Protein AF-0000000084677058 (afdb_homodimer)

Sequence (770 aa):
SLTVPIEKIHSNKNIVQDDIFLKKYLRFINGEKQALLTRISIKNLKNGFYERSASGFVSITDAVSDDDISYIIGLIRSGHRPQIYAYKNINKNTSEAYIAPDDSATYQAYAALGIEMIPAVVLETSITLEESAYEIRHLKFKEENLGAYIDSTIAKKETREAYSILGDNISEDHASELEKLHLRASRLAEKVKKFHHSYIPGLHYHQTLFSILYRLSENLQAIKLLINSAYYFQAVCLLRSIYEISLDFYVDWLAPEQIGFWLQTHARVDRAGFNKAMELAHPQENAKRSKLLIERKSYCYNLLSNVSNKANLSPLGRSFYDEVYTFSSEVAHQDFNMTEIYSILMENPNSKTFNDKATSTLIRCLDLITAKICHRIEQDIGVAQSLTVPIEKIHSNKNIVQDDIFLKKYLRFINGEKQALLTRISIKNLKNGFYERSASGFVSITDAVSDDDISYIIGLIRSGHRPQIYAYKNINKNTSEAYIAPDDSATYQAYAALGIEMIPAVVLETSITLEESAYEIRHLKFKEENLGAYIDSTIAKKETREAYSILGDNISEDHASELEKLHLRASRLAEKVKKFHHSYIPGLHYHQTLFSILYRLSENLQAIKLLINSAYYFQAVCLLRSIYEISLDFYVDWLAPEQIGFWLQTHARVDRAGFNKAMELAHPQENAKRSKLLIERKSYCYNLLSNVSNKANLSPLGRSFYDEVYTFSSEVAHQDFNMTEIYSILMENPNSKTFNDKATSTLIRCLDLITAKICHRIEQDIGVAQ

Nearest PDB structures (foldseek):
  8jcw-assembly1_2  TM=3.726E-01  e=1.110E+00  Homo sapiens
  6e1m-assembly1_B  TM=2.388E-01  e=4.138E+00  Arabidopsis thaliana
  8iyj-assembly1_V5  TM=1.571E-01  e=4.562E+00  Mus musculus
  8jcw-assembly1_2  TM=3.758E-01  e=1.455E+00  Homo sapiens
  4tl3-assembly1_A  TM=2.690E-01  e=1.854E+00  Nostoc sp. PCC 7120 = FACHB-418

pLDDT: mean 88.69, std 12.17, range [25.66, 98.69]

Foldseek 3Di:
DPPDDPVVPPDDPPDDDDPVLVVLVVCQLVQNAKKWKFKDFLVQEAAAAWDQDPVGTDGDHDDDDPVLLVVLLLCLLQFDADAFEWEAHPDPVDRRGIYGHPCNSSSVNCVVQQQTIGIYIYSDDDDQHPAKTFIKGWDDDPPDTPDIFGQGIGAHDADPDFDFDCPDDDDLPLLVLLVSLLVLLVVLLVLLVVSRDDPDDDDHNSNLLNVLSVLLNVLSVVLSVCVVVVVNLVNLLSLLVNLLSLLLLRVCLGPVVPLVVVVVCLVPAPPVRLLVVLCVVPVDPDPVVSVVVSVRNVVSSVLSVDSQSSQCRANNHNVCCVPSNVVSVCSNVVDCVVVVLCVVCVVPVPDDSADSVNVVVSSRSSRRSSRSSSVSSDSSRRDPD/DPPDDPVPPPDDPPQDDDPVLVVLVVCQLVQNAKWWKFKDFLVQEAAAAWDQDPVGTDGDHDDDDPVLLVVLLLCLLQFDADAFEWEAHPDPVDRRGIYGHPCNSSSVNCVVQQQTIGIYIYSDDDDQDPAKTFIKGWDDDPPDTPGIFGQGIGAHDADPDFDFDCPDDDDLPLLVLLVSLLVLLVVLLVLLVLSRDDCDDDDHNSNLLNVLSVLLNVLSVVLSVCVVVVVNLVNLLSLLVNLLSLLLLRVCLGPVVPLVVLVVCLVPAPPVRLVVVLCVVPVDPDPVVSVVVSVRNVVSSVCSVDSQSSQCRANNHNVCCVPRNVVSVCSNVVDCVVVVLCVVCVVPVPDDSADSVNVVVSSRSSRRSSRSSSVSSDSSSRDSD

Organism: Aquipseudomonas alcaligenes (strain ATCC 14909 / DSM 50342 / CCUG 1425 / JCM 20561 / NBRC 14159 / NCIMB 9945 / NCTC 10367 / 1577) (NCBI:txid1215092)

Radius of gyration: 32.59 Å; Cα contacts (8 Å, |Δi|>4): 1202; chains: 2; bounding box: 63×120×70 Å

Structure (mmCIF, N/CA/C/O backbone):
data_AF-0000000084677058-model_v1
#
loop_
_entity.id
_entity.type
_entity.pdbx_description
1 polymer 'Uncharacterized protein'
#
loop_
_atom_site.group_PDB
_atom_site.id
_atom_site.type_symbol
_atom_site.label_atom_id
_atom_site.label_alt_id
_atom_site.label_comp_id
_atom_site.label_asym_id
_atom_site.label_entity_id
_atom_site.label_seq_id
_atom_site.pdbx_PDB_ins_code
_atom_site.Cartn_x
_atom_site.Cartn_y
_atom_site.Cartn_z
_atom_site.occupancy
_atom_site.B_iso_or_equiv
_atom_site.auth_seq_id
_atom_site.auth_comp_id
_atom_site.auth_asym_id
_atom_site.auth_atom_id
_atom_site.pdbx_PDB_model_num
ATOM 1 N N . SER A 1 1 ? -6.238 -19.688 -31.312 1 26.19 1 SER A N 1
ATOM 2 C CA . SER A 1 1 ? -6.762 -21.016 -31.031 1 26.19 1 SER A CA 1
ATOM 3 C C . SER A 1 1 ? -7.363 -21.641 -32.281 1 26.19 1 SER A C 1
ATOM 5 O O . SER A 1 1 ? -8.242 -21.062 -32.938 1 26.19 1 SER A O 1
ATOM 7 N N . LEU A 1 2 ? -6.484 -22.312 -32.969 1 30.92 2 LEU A N 1
ATOM 8 C CA . LEU A 1 2 ? -6.969 -23.031 -34.156 1 30.92 2 LEU A CA 1
ATOM 9 C C . LEU A 1 2 ? -8.102 -23.984 -33.781 1 30.92 2 LEU A C 1
ATOM 11 O O . LEU A 1 2 ? -7.953 -24.797 -32.875 1 30.92 2 LEU A O 1
ATOM 15 N N . THR A 1 3 ? -9.289 -23.625 -33.938 1 36.59 3 THR A N 1
ATOM 16 C CA . THR A 1 3 ? -10.469 -24.469 -33.812 1 36.59 3 THR A CA 1
ATOM 17 C C . THR A 1 3 ? -10.422 -25.625 -34.812 1 36.59 3 THR A C 1
ATOM 19 O O . THR A 1 3 ? -10.422 -25.406 -36.031 1 36.59 3 THR A O 1
ATOM 22 N N . VAL A 1 4 ? -9.75 -26.734 -34.531 1 42.06 4 VAL A N 1
ATOM 23 C CA . VAL A 1 4 ? -9.867 -27.906 -35.406 1 42.06 4 VAL A CA 1
ATOM 24 C C . VAL A 1 4 ? -11.281 -28.484 -35.312 1 42.06 4 VAL A C 1
ATOM 26 O O . VAL A 1 4 ? -11.781 -28.703 -34.188 1 42.06 4 VAL A O 1
ATOM 29 N N . PRO A 1 5 ? -12.047 -28.438 -36.312 1 40.19 5 PRO A N 1
ATOM 30 C CA . PRO A 1 5 ? -13.367 -29.078 -36.281 1 40.19 5 PRO A CA 1
ATOM 31 C C . PRO A 1 5 ? -13.32 -30.516 -35.812 1 40.19 5 PRO A C 1
ATOM 33 O O . PRO A 1 5 ? -12.312 -31.203 -36 1 40.19 5 PRO A O 1
ATOM 36 N N . ILE A 1 6 ? -14.141 -30.969 -34.906 1 45.16 6 ILE A N 1
ATOM 37 C CA . ILE A 1 6 ? -14.242 -32.312 -34.344 1 45.16 6 ILE A CA 1
ATOM 38 C C . ILE A 1 6 ? -14.109 -33.344 -35.438 1 45.16 6 ILE A C 1
ATOM 40 O O . ILE A 1 6 ? -13.461 -34.375 -35.25 1 45.16 6 ILE A O 1
ATOM 44 N N . GLU A 1 7 ? -14.727 -33.062 -36.5 1 44.19 7 GLU A N 1
ATOM 45 C CA . GLU A 1 7 ? -14.812 -34.031 -37.594 1 44.19 7 GLU A CA 1
ATOM 46 C C . GLU A 1 7 ? -13.43 -34.344 -38.156 1 44.19 7 GLU A C 1
ATOM 48 O O . GLU A 1 7 ? -13.258 -35.344 -38.875 1 44.19 7 GLU A O 1
ATOM 53 N N . LYS A 1 8 ? -12.656 -33.5 -38.062 1 46.91 8 LYS A N 1
ATOM 54 C CA . LYS A 1 8 ? -11.352 -33.688 -38.688 1 46.91 8 LYS A CA 1
ATOM 55 C C . LYS A 1 8 ? -10.352 -34.312 -37.75 1 46.91 8 LYS A C 1
ATOM 57 O O . LYS A 1 8 ? -9.164 -34.438 -38.062 1 46.91 8 LYS A O 1
ATOM 62 N N . ILE A 1 9 ? -10.789 -34.469 -36.5 1 42.53 9 ILE A N 1
ATOM 63 C CA . ILE A 1 9 ? -9.969 -35.219 -35.531 1 42.53 9 ILE A CA 1
ATOM 64 C C . ILE A 1 9 ? -9.914 -36.688 -35.969 1 42.53 9 ILE A C 1
ATOM 66 O O . ILE A 1 9 ? -10.945 -37.344 -36 1 42.53 9 ILE A O 1
ATOM 70 N N . HIS A 1 10 ? -9.172 -37.062 -36.812 1 40.06 10 HIS A N 1
ATOM 71 C CA . HIS A 1 10 ? -8.914 -38.469 -37.062 1 40.06 10 HIS A CA 1
ATOM 72 C C . HIS A 1 10 ? -8.555 -39.219 -35.781 1 40.06 10 HIS A C 1
ATOM 74 O O . HIS A 1 10 ? -7.605 -38.844 -35.094 1 40.06 10 HIS A O 1
ATOM 80 N N . SER A 1 11 ? -9.594 -39.594 -35.094 1 44.72 11 SER A N 1
ATOM 81 C CA . SER A 1 11 ? -9.344 -40.469 -33.938 1 44.72 11 SER A CA 1
ATOM 82 C C . SER A 1 11 ? -8.734 -41.812 -34.375 1 44.72 11 SER A C 1
ATOM 84 O O . SER A 1 11 ? -9.047 -42.312 -35.438 1 44.72 11 SER A O 1
ATOM 86 N N . ASN A 1 12 ? -7.664 -42.031 -34.094 1 49.78 12 ASN A N 1
ATOM 87 C CA . ASN A 1 12 ? -7.172 -43.406 -34.281 1 49.78 12 ASN A CA 1
ATOM 88 C C . ASN A 1 12 ? -8.25 -44.438 -33.938 1 49.78 12 ASN A C 1
ATOM 90 O O . ASN A 1 12 ? -8.891 -44.375 -32.875 1 49.78 12 ASN A O 1
ATOM 94 N N . LYS A 1 13 ? -8.797 -45.125 -34.875 1 55.19 13 LYS A N 1
ATOM 95 C CA . LYS A 1 13 ? -9.859 -46.156 -34.875 1 55.19 13 LYS A CA 1
ATOM 96 C C . LYS A 1 13 ? -9.75 -47.031 -33.656 1 55.19 13 LYS A C 1
ATOM 98 O O . LYS A 1 13 ? -10.758 -47.531 -33.156 1 55.19 13 LYS A O 1
ATOM 103 N N . ASN A 1 14 ? -8.516 -47.25 -33.094 1 59.06 14 ASN A N 1
ATOM 104 C CA . ASN A 1 14 ? -8.375 -48.25 -32.031 1 59.06 14 ASN A CA 1
ATOM 105 C C . ASN A 1 14 ? -8.43 -47.625 -30.656 1 59.06 14 ASN A C 1
ATOM 107 O O . ASN A 1 14 ? -8.023 -48.25 -29.672 1 59.06 14 ASN A O 1
ATOM 111 N N . ILE A 1 15 ? -8.844 -46.375 -30.516 1 66.62 15 ILE A N 1
ATOM 112 C CA . ILE A 1 15 ? -8.891 -45.781 -29.188 1 66.62 15 ILE A CA 1
ATOM 113 C C . ILE A 1 15 ? -10.281 -45.969 -28.578 1 66.62 15 ILE A C 1
ATOM 115 O O . ILE A 1 15 ? -11.297 -45.719 -29.219 1 66.62 15 ILE A O 1
ATOM 119 N N . VAL A 1 16 ? -10.25 -46.75 -27.48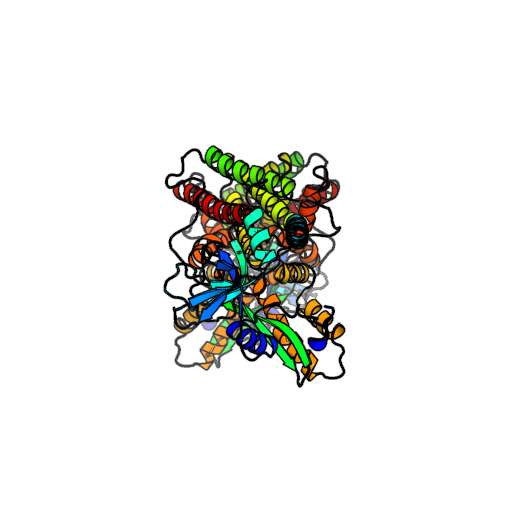4 1 78.19 16 VAL A N 1
ATOM 120 C CA . VAL A 1 16 ? -11.492 -46.938 -26.734 1 78.19 16 VAL A CA 1
ATOM 121 C C . VAL A 1 16 ? -11.93 -45.625 -26.109 1 78.19 16 VAL A C 1
ATOM 123 O O . VAL A 1 16 ? -11.141 -44.969 -25.422 1 78.19 16 VAL A O 1
ATOM 126 N N . GLN A 1 17 ? -13.07 -45.281 -26.359 1 85 17 GLN A N 1
ATOM 127 C CA . GLN A 1 17 ? -13.609 -44 -25.906 1 85 17 GLN A CA 1
ATOM 128 C C . GLN A 1 17 ? -14.195 -44.125 -24.5 1 85 17 GLN A C 1
ATOM 130 O O . GLN A 1 17 ? -14.844 -45.125 -24.188 1 85 17 GLN A O 1
ATOM 135 N N . ASP A 1 18 ? -13.867 -43.156 -23.656 1 91.44 18 ASP A N 1
ATOM 136 C CA . ASP A 1 18 ? -14.5 -43.031 -22.359 1 91.44 18 ASP A CA 1
ATOM 137 C C . ASP A 1 18 ? -15.781 -42.188 -22.438 1 91.44 18 ASP A C 1
ATOM 139 O O . ASP A 1 18 ? -15.719 -40.969 -22.453 1 91.44 18 ASP A O 1
ATOM 143 N N . ASP A 1 19 ? -16.875 -42.781 -22.25 1 91.12 19 ASP A N 1
ATOM 144 C CA . ASP A 1 19 ? -18.172 -42.125 -22.453 1 91.12 19 ASP A CA 1
ATOM 145 C C . ASP A 1 19 ? -18.453 -41.156 -21.312 1 91.12 19 ASP A C 1
ATOM 147 O O . ASP A 1 19 ? -19.109 -40.125 -21.531 1 91.12 19 ASP A O 1
ATOM 151 N N . ILE A 1 20 ? -18 -41.469 -20.203 1 93.06 20 ILE A N 1
ATOM 152 C CA . ILE A 1 20 ? -18.219 -40.562 -19.062 1 93.06 20 ILE A CA 1
ATOM 153 C C . ILE A 1 20 ? -17.469 -39.25 -19.281 1 93.06 20 ILE A C 1
ATOM 155 O O . ILE A 1 20 ? -18.047 -38.188 -19.109 1 93.06 20 ILE A O 1
ATOM 159 N N . PHE A 1 21 ? -16.297 -39.375 -19.672 1 94.75 21 PHE A N 1
ATOM 160 C CA . PHE A 1 21 ? -15.484 -38.188 -19.938 1 94.75 21 PHE A CA 1
ATOM 161 C C . PHE A 1 21 ? -16.094 -37.344 -21.047 1 94.75 21 PHE A C 1
ATOM 163 O O . PHE A 1 21 ? -16.219 -36.125 -20.906 1 94.75 21 PHE A O 1
ATOM 170 N N . LEU A 1 22 ? -16.406 -38.031 -22.062 1 94.31 22 LEU A N 1
ATOM 171 C CA . LEU A 1 22 ? -16.969 -37.312 -23.203 1 94.31 22 LEU A CA 1
ATOM 172 C C . LEU A 1 22 ? -18.203 -36.531 -22.812 1 94.31 22 LEU A C 1
ATOM 174 O O . LEU A 1 22 ? -18.359 -35.375 -23.203 1 94.31 22 LEU A O 1
ATOM 178 N N . LYS A 1 23 ? -19.016 -37.125 -22.094 1 94.94 23 LYS A N 1
ATOM 179 C CA . LYS A 1 23 ? -20.25 -36.469 -21.656 1 94.94 23 LYS A CA 1
ATOM 180 C C . LYS A 1 23 ? -19.938 -35.25 -20.797 1 94.94 23 LYS A C 1
ATOM 182 O O . LYS A 1 23 ? -20.484 -34.188 -21.031 1 94.94 23 LYS A O 1
ATOM 187 N N . LYS A 1 24 ? -19.109 -35.406 -19.859 1 95.25 24 LYS A N 1
ATOM 188 C CA . LYS A 1 24 ? -18.766 -34.312 -18.953 1 95.25 24 LYS A CA 1
ATOM 189 C C . LYS A 1 24 ? -18.062 -33.188 -19.719 1 95.25 24 LYS A C 1
ATOM 191 O O . LYS A 1 24 ? -18.328 -32 -19.484 1 95.25 24 LYS A O 1
ATOM 196 N N . TYR A 1 25 ? -17.188 -33.531 -20.547 1 95 25 TYR A N 1
ATOM 197 C CA . TYR A 1 25 ? -16.422 -32.562 -21.328 1 95 25 TYR A CA 1
ATOM 198 C C . TYR A 1 25 ? -17.344 -31.766 -22.234 1 95 25 TYR A C 1
ATOM 200 O O . TYR A 1 25 ? -17.203 -30.547 -22.344 1 95 25 TYR A O 1
ATOM 208 N N . LEU A 1 26 ? -18.25 -32.438 -22.844 1 94.25 26 LEU A N 1
ATOM 209 C CA . LEU A 1 26 ? -19.188 -31.781 -23.734 1 94.25 26 LEU A CA 1
ATOM 210 C C . LEU A 1 26 ? -20.078 -30.797 -22.969 1 94.25 26 LEU A C 1
ATOM 212 O O . LEU A 1 26 ? -20.344 -29.703 -23.438 1 94.25 26 LEU A O 1
ATOM 216 N N . ARG A 1 27 ? -20.453 -31.219 -21.828 1 94.81 27 ARG A N 1
ATOM 217 C CA . ARG A 1 27 ? -21.25 -30.328 -21 1 94.81 27 ARG A CA 1
ATOM 218 C C . ARG A 1 27 ? -20.453 -29.078 -20.609 1 94.81 27 ARG A C 1
ATOM 220 O O . ARG A 1 27 ? -21 -27.984 -20.531 1 94.81 27 ARG A O 1
ATOM 227 N N . PHE A 1 28 ? -19.203 -29.266 -20.391 1 94.88 28 PHE A N 1
ATOM 228 C CA . PHE A 1 28 ? -18.297 -28.172 -20.031 1 94.88 28 PHE A CA 1
ATOM 229 C C . PHE A 1 28 ? -18.109 -27.219 -21.203 1 94.88 28 PHE A C 1
ATOM 231 O O . PHE A 1 28 ? -18.297 -26.016 -21.078 1 94.88 28 PHE A O 1
ATOM 238 N N . ILE A 1 29 ? -17.828 -27.719 -22.312 1 92.94 29 ILE A N 1
ATOM 239 C CA . ILE A 1 29 ? -17.5 -26.906 -23.484 1 92.94 29 ILE A CA 1
ATOM 240 C C . ILE A 1 29 ? -18.766 -26.188 -23.969 1 92.94 29 ILE A C 1
ATOM 242 O O . ILE A 1 29 ? -18.688 -25.125 -24.578 1 92.94 29 ILE A O 1
ATOM 246 N N . ASN A 1 30 ? -19.906 -26.812 -23.656 1 92.19 30 ASN A N 1
ATOM 247 C CA . ASN A 1 30 ? -21.172 -26.219 -24.062 1 92.19 30 ASN A CA 1
ATOM 248 C C . ASN A 1 30 ? -21.656 -25.188 -23.047 1 92.19 30 ASN A C 1
ATOM 250 O O . ASN A 1 30 ? -22.719 -24.594 -23.234 1 92.19 30 ASN A O 1
ATOM 254 N N . GLY A 1 31 ? -20.953 -25 -21.984 1 91.94 31 GLY A N 1
ATOM 255 C CA . GLY A 1 31 ? -21.297 -23.984 -21 1 91.94 31 GLY A CA 1
ATOM 256 C C . GLY A 1 31 ? -22.359 -24.438 -20.016 1 91.94 31 GLY A C 1
ATOM 257 O O . GLY A 1 31 ? -22.891 -23.641 -19.25 1 91.94 31 GLY A O 1
ATOM 258 N N . GLU A 1 32 ? -22.625 -25.703 -20.047 1 92.88 32 GLU A N 1
ATOM 259 C CA . GLU A 1 32 ? -23.703 -26.234 -19.203 1 92.88 32 GLU A CA 1
ATOM 260 C C . GLU A 1 32 ? -23.203 -26.5 -17.781 1 92.88 32 GLU A C 1
ATOM 262 O O . GLU A 1 32 ? -23.969 -26.438 -16.828 1 92.88 32 GLU A O 1
ATOM 267 N N . LYS A 1 33 ? -21.969 -26.859 -17.734 1 94.25 33 LYS A N 1
ATOM 268 C CA . LYS A 1 33 ? -21.375 -27.141 -16.422 1 94.25 33 LYS A CA 1
ATOM 269 C C . LYS A 1 33 ? -20.031 -26.438 -16.25 1 94.25 33 LYS A C 1
ATOM 271 O O . LYS A 1 33 ? -19.297 -26.281 -17.219 1 94.25 33 LYS A O 1
ATOM 276 N N . GLN A 1 34 ? -19.734 -26.125 -15.062 1 95.25 34 GLN A N 1
ATOM 277 C CA . GLN A 1 34 ? -18.453 -25.516 -14.727 1 95.25 34 GLN A CA 1
ATOM 278 C C . GLN A 1 34 ? -17.391 -26.578 -14.484 1 95.25 34 GLN A C 1
ATOM 280 O O . GLN A 1 34 ? -17.703 -27.75 -14.328 1 95.25 34 GLN A O 1
ATOM 285 N N . ALA A 1 35 ? -16.188 -26.203 -14.539 1 96.69 35 ALA A N 1
ATOM 286 C CA . ALA A 1 35 ? -15.023 -27 -14.164 1 96.69 35 ALA A CA 1
ATOM 287 C C . ALA A 1 35 ? -14.094 -26.234 -13.234 1 96.69 35 ALA A C 1
ATOM 289 O O . ALA A 1 35 ? -14.297 -25.047 -12.992 1 96.69 35 ALA A O 1
ATOM 290 N N . LEU A 1 36 ? -13.18 -26.953 -12.641 1 96.88 36 LEU A N 1
ATOM 291 C CA . LEU A 1 36 ? -12.242 -26.344 -11.711 1 96.88 36 LEU A CA 1
ATOM 292 C C . LEU A 1 36 ? -10.828 -26.359 -12.266 1 96.88 36 LEU A C 1
ATOM 294 O O . LEU A 1 36 ? -10.305 -27.438 -12.594 1 96.88 36 LEU A O 1
ATOM 298 N N . LEU A 1 37 ? -10.312 -25.234 -12.445 1 96.31 37 LEU A N 1
ATOM 299 C CA . LEU A 1 37 ? -8.898 -25.094 -12.773 1 96.31 37 LEU A CA 1
ATOM 300 C C . LEU A 1 37 ? -8.047 -25.047 -11.5 1 96.31 37 LEU A C 1
ATOM 302 O O . LEU A 1 37 ? -8.188 -24.125 -10.695 1 96.31 37 LEU A O 1
ATOM 306 N N . THR A 1 38 ? -7.168 -26.062 -11.297 1 96.75 38 THR A N 1
ATOM 307 C CA . THR A 1 38 ? -6.453 -26.188 -10.031 1 96.75 38 THR A CA 1
ATOM 308 C C . THR A 1 38 ? -5.195 -27.031 -10.203 1 96.75 38 THR A C 1
ATOM 310 O O . THR A 1 38 ? -4.715 -27.219 -11.32 1 96.75 38 THR A O 1
ATOM 313 N N . ARG A 1 39 ? -4.578 -27.375 -9.094 1 97.12 39 ARG A N 1
ATOM 314 C CA . ARG A 1 39 ? -3.467 -28.312 -9.031 1 97.12 39 ARG A CA 1
ATOM 315 C C . ARG A 1 39 ? -3.863 -29.578 -8.289 1 97.12 39 ARG A C 1
ATOM 317 O O . ARG A 1 39 ? -4.562 -29.516 -7.273 1 97.12 39 ARG A O 1
ATOM 324 N N . ILE A 1 40 ? -3.469 -30.719 -8.867 1 95.75 40 ILE A N 1
ATOM 325 C CA . ILE A 1 40 ? -3.715 -32 -8.188 1 95.75 40 ILE A CA 1
ATOM 326 C C . ILE A 1 40 ? -2.416 -32.781 -8.102 1 95.75 40 ILE A C 1
ATOM 328 O O . ILE A 1 40 ? -1.55 -32.688 -8.977 1 95.75 40 ILE A O 1
ATOM 332 N N . SER A 1 41 ? -2.342 -33.531 -7.086 1 95.75 41 SER A N 1
ATOM 333 C CA . SER A 1 41 ? -1.202 -34.438 -6.957 1 95.75 41 SER A CA 1
ATOM 334 C C . SER A 1 41 ? -1.269 -35.562 -7.977 1 95.75 41 SER A C 1
ATOM 336 O O . SER A 1 41 ? -2.318 -36.188 -8.156 1 95.75 41 SER A O 1
ATOM 338 N N . ILE A 1 42 ? -0.171 -35.781 -8.594 1 95.25 42 ILE A N 1
ATOM 339 C CA . ILE A 1 42 ? -0.126 -36.812 -9.617 1 95.25 42 ILE A CA 1
ATOM 340 C C . ILE A 1 42 ? -0.449 -38.156 -8.984 1 95.25 42 ILE A C 1
ATOM 342 O O . ILE A 1 42 ? -1.013 -39.062 -9.641 1 95.25 42 ILE A O 1
ATOM 346 N N . LYS A 1 43 ? -0.212 -38.344 -7.695 1 94.19 43 LYS A N 1
ATOM 347 C CA . LYS A 1 43 ? -0.487 -39.594 -6.977 1 94.19 43 LYS A CA 1
ATOM 348 C C . LYS A 1 43 ? -1.989 -39.844 -6.848 1 94.19 43 LYS A C 1
ATOM 350 O O . LYS A 1 43 ? -2.43 -40.969 -6.691 1 94.19 43 LYS A O 1
ATOM 355 N N . ASN A 1 44 ? -2.709 -38.781 -6.957 1 95.5 44 ASN A N 1
ATOM 356 C CA . ASN A 1 44 ? -4.156 -38.906 -6.816 1 95.5 44 ASN A CA 1
ATOM 357 C C . ASN A 1 44 ? -4.852 -38.969 -8.172 1 95.5 44 ASN A C 1
ATOM 359 O O . ASN A 1 44 ? -6.074 -38.875 -8.258 1 95.5 44 ASN A O 1
ATOM 363 N N . LEU A 1 45 ? -4.055 -39.125 -9.203 1 96.19 45 LEU A N 1
ATOM 364 C CA . LEU A 1 45 ? -4.59 -39.156 -10.562 1 96.19 45 LEU A CA 1
ATOM 365 C C . LEU A 1 45 ? -4.27 -40.469 -11.25 1 96.19 45 LEU A C 1
ATOM 367 O O . LEU A 1 45 ? -3.104 -40.875 -11.328 1 96.19 45 LEU A O 1
ATOM 371 N N . LYS A 1 46 ? -5.273 -41.125 -11.719 1 96 46 LYS A N 1
ATOM 372 C CA . LYS A 1 46 ? -5.082 -42.344 -12.516 1 96 46 LYS A CA 1
ATOM 373 C C . LYS A 1 46 ? -5 -42 -14 1 96 46 LYS A C 1
ATOM 375 O O . LYS A 1 46 ? -5.875 -41.344 -14.547 1 96 46 LYS A O 1
ATOM 380 N N . ASN A 1 47 ? -3.906 -42.406 -14.586 1 95.81 47 ASN A N 1
ATOM 381 C CA . ASN A 1 47 ? -3.791 -42.312 -16.031 1 95.81 47 ASN A CA 1
ATOM 382 C C . ASN A 1 47 ? -4.68 -43.312 -16.75 1 95.81 47 ASN A C 1
ATOM 384 O O . ASN A 1 47 ? -4.574 -44.531 -16.484 1 95.81 47 ASN A O 1
ATOM 388 N N . GLY A 1 48 ? -5.535 -42.812 -17.562 1 95.25 48 GLY A N 1
ATOM 389 C CA . GLY A 1 48 ? -6.512 -43.688 -18.203 1 95.25 48 GLY A CA 1
ATOM 390 C C . GLY A 1 48 ? -7.867 -43.656 -17.531 1 95.25 48 GLY A C 1
ATOM 391 O O . GLY A 1 48 ? -8.211 -42.688 -16.844 1 95.25 48 GLY A O 1
ATOM 392 N N . PHE A 1 49 ? -8.672 -44.688 -17.859 1 94.31 49 PHE A N 1
ATOM 393 C CA . PHE A 1 49 ? -10.008 -44.719 -17.281 1 94.31 49 PHE A CA 1
ATOM 394 C C . PHE A 1 49 ? -10.453 -46.156 -17.062 1 94.31 49 PHE A C 1
ATOM 396 O O . PHE A 1 49 ? -9.703 -47.094 -17.344 1 94.31 49 PHE A O 1
ATOM 403 N N . TYR A 1 50 ? -11.602 -46.281 -16.406 1 93.12 50 TYR A N 1
ATOM 404 C CA . TYR A 1 50 ? -12.172 -47.594 -16.125 1 93.12 50 TYR A CA 1
ATOM 405 C C . TYR A 1 50 ? -13.406 -47.844 -16.984 1 93.12 50 TYR A C 1
ATOM 407 O O . TYR A 1 50 ? -14.234 -46.969 -17.172 1 93.12 50 TYR A O 1
ATOM 415 N N . GLU A 1 51 ? -13.383 -49 -17.438 1 89.56 51 GLU A N 1
ATOM 416 C CA . GLU A 1 51 ? -14.594 -49.5 -18.078 1 89.56 51 GLU A CA 1
ATOM 417 C C . GLU A 1 51 ? -15.258 -50.594 -17.25 1 89.56 51 GLU A C 1
ATOM 419 O O . GLU A 1 51 ? -14.578 -51.438 -16.688 1 89.56 51 GLU A O 1
ATOM 424 N N . ARG A 1 52 ? -16.531 -50.438 -17.156 1 88.25 52 ARG A N 1
ATOM 425 C CA . ARG A 1 52 ? -17.266 -51.438 -16.391 1 88.25 52 ARG A CA 1
ATOM 426 C C . ARG A 1 52 ? -17.453 -52.719 -17.219 1 88.25 52 ARG A C 1
ATOM 428 O O . ARG A 1 52 ? -17.797 -52.656 -18.406 1 88.25 52 ARG A O 1
ATOM 435 N N . SER A 1 53 ? -17.031 -53.781 -16.609 1 85.31 53 SER A N 1
ATOM 436 C CA . SER A 1 53 ? -17.219 -55.125 -17.219 1 85.31 53 SER A CA 1
ATOM 437 C C . SER A 1 53 ? -17.859 -56.062 -16.234 1 85.31 53 SER A C 1
ATOM 439 O O . SER A 1 53 ? -18.109 -55.719 -15.078 1 85.31 53 SER A O 1
ATOM 441 N N . ALA A 1 54 ? -18.188 -57.312 -16.734 1 85.44 54 ALA A N 1
ATOM 442 C CA . ALA A 1 54 ? -18.797 -58.344 -15.891 1 85.44 54 ALA A CA 1
ATOM 443 C C . ALA A 1 54 ? -17.906 -58.656 -14.695 1 85.44 54 ALA A C 1
ATOM 445 O O . ALA A 1 54 ? -18.406 -59 -13.617 1 85.44 54 ALA A O 1
ATOM 446 N N . SER A 1 55 ? -16.688 -58.531 -14.875 1 84.94 55 SER A N 1
ATOM 447 C CA . SER A 1 55 ? -15.703 -58.906 -13.859 1 84.94 55 SER A CA 1
ATOM 448 C C . SER A 1 55 ? -15.312 -57.719 -13.008 1 84.94 55 SER A C 1
ATOM 450 O O . SER A 1 55 ? -14.445 -57.812 -12.141 1 84.94 55 SER A O 1
ATOM 452 N N . GLY A 1 56 ? -16.031 -56.594 -13.281 1 87.19 56 GLY A N 1
ATOM 453 C CA . GLY A 1 56 ? -15.703 -55.406 -12.516 1 87.19 56 GLY A CA 1
ATOM 454 C C . GLY A 1 56 ? -15.117 -54.281 -13.359 1 87.19 56 GLY A C 1
ATOM 455 O O . GLY A 1 56 ? -15.445 -54.156 -14.539 1 87.19 56 GLY A O 1
ATOM 456 N N . PHE A 1 57 ? -14.305 -53.375 -12.773 1 90.44 57 PHE A N 1
ATOM 457 C CA . PHE A 1 57 ? -13.703 -52.25 -13.477 1 90.44 57 PHE A CA 1
ATOM 458 C C . PHE A 1 57 ? -12.414 -52.688 -14.172 1 90.44 57 PHE A C 1
ATOM 460 O O . PHE A 1 57 ? -11.531 -53.281 -13.539 1 90.44 57 PHE A O 1
ATOM 467 N N . VAL A 1 58 ? -12.344 -52.469 -15.445 1 90.75 58 VAL A N 1
ATOM 468 C CA . VAL A 1 58 ? -11.133 -52.75 -16.219 1 90.75 58 VAL A CA 1
ATOM 469 C C . VAL A 1 58 ? -10.438 -51.438 -16.578 1 90.75 58 VAL A C 1
ATOM 471 O O . VAL A 1 58 ? -11.062 -50.531 -17.094 1 90.75 58 VAL A O 1
ATOM 474 N N . SER A 1 59 ? -9.141 -51.438 -16.281 1 91.75 59 SER A N 1
ATOM 475 C CA . SER A 1 59 ? -8.359 -50.25 -16.562 1 91.75 59 SER A CA 1
ATOM 476 C C . SER A 1 59 ? -7.969 -50.156 -18.031 1 91.75 59 SER A C 1
ATOM 478 O O . SER A 1 59 ? -7.477 -51.125 -18.609 1 91.75 59 SER A O 1
ATOM 480 N N . ILE A 1 60 ? -8.266 -49.031 -18.625 1 92.25 60 ILE A N 1
ATOM 481 C CA . ILE A 1 60 ? -7.902 -48.75 -20.016 1 92.25 60 ILE A CA 1
ATOM 482 C C . ILE A 1 60 ? -6.988 -47.531 -20.078 1 92.25 60 ILE A C 1
ATOM 484 O O . ILE A 1 60 ? -7.293 -46.5 -19.516 1 92.25 60 ILE A O 1
ATOM 488 N N . THR A 1 61 ? -5.84 -47.688 -20.703 1 90.62 61 THR A N 1
ATOM 489 C CA . THR A 1 61 ? -4.906 -46.562 -20.922 1 90.62 61 THR A CA 1
ATOM 490 C C . THR A 1 61 ? -4.453 -46.531 -22.375 1 90.62 61 THR A C 1
ATOM 492 O O . THR A 1 61 ? -4.102 -47.531 -22.953 1 90.62 61 THR A O 1
ATOM 495 N N . ASP A 1 62 ? -4.453 -45.406 -22.875 1 85.5 62 ASP A N 1
ATOM 496 C CA . ASP A 1 62 ? -4.008 -45.219 -24.25 1 85.5 62 ASP A CA 1
ATOM 497 C C . ASP A 1 62 ? -2.494 -45.375 -24.359 1 85.5 62 ASP A C 1
ATOM 499 O O . ASP A 1 62 ? -1.753 -44.938 -23.484 1 85.5 62 ASP A O 1
ATOM 503 N N . ALA A 1 63 ? -2.158 -46.031 -25.453 1 86.44 63 ALA A N 1
ATOM 504 C CA . ALA A 1 63 ? -0.726 -46.094 -25.734 1 86.44 63 ALA A CA 1
ATOM 505 C C . ALA A 1 63 ? -0.219 -44.7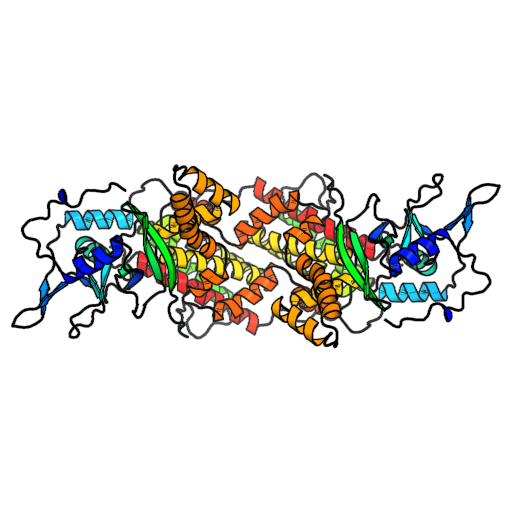5 -26.25 1 86.44 63 ALA A C 1
ATOM 507 O O . ALA A 1 63 ? -0.905 -44.062 -27.016 1 86.44 63 ALA A O 1
ATOM 508 N N . VAL A 1 64 ? 0.845 -44.312 -25.688 1 90.31 64 VAL A N 1
ATOM 509 C CA . VAL A 1 64 ? 1.44 -43.062 -26.109 1 90.31 64 VAL A CA 1
ATOM 510 C C . VAL A 1 64 ? 2.854 -43.281 -26.625 1 90.31 64 VAL A C 1
ATOM 512 O O . VAL A 1 64 ? 3.549 -44.188 -26.172 1 90.31 64 VAL A O 1
ATOM 515 N N . SER A 1 65 ? 3.191 -42.531 -27.609 1 92.06 65 SER A N 1
ATOM 516 C CA . SER A 1 65 ? 4.539 -42.656 -28.156 1 92.06 65 SER A CA 1
ATOM 517 C C . SER A 1 65 ? 5.551 -41.906 -27.312 1 92.06 65 SER A C 1
ATOM 519 O O . SER A 1 65 ? 5.215 -40.875 -26.703 1 92.06 65 SER A O 1
ATOM 521 N N . ASP A 1 66 ? 6.734 -42.375 -27.406 1 94 66 ASP A N 1
ATOM 522 C CA . ASP A 1 66 ? 7.824 -41.688 -26.703 1 94 66 ASP A CA 1
ATOM 523 C C . ASP A 1 66 ? 8.055 -40.281 -27.25 1 94 66 ASP A C 1
ATOM 525 O O . ASP A 1 66 ? 8.43 -39.375 -26.516 1 94 66 ASP A O 1
ATOM 529 N N . ASP A 1 67 ? 7.723 -40.125 -28.469 1 93.94 67 ASP A N 1
ATOM 530 C CA . ASP A 1 67 ? 7.906 -38.844 -29.094 1 93.94 67 ASP A CA 1
ATOM 531 C C . ASP A 1 67 ? 6.926 -37.812 -28.531 1 93.94 67 ASP A C 1
ATOM 533 O O . ASP A 1 67 ? 7.289 -36.656 -28.312 1 93.94 67 ASP A O 1
ATOM 537 N N . ASP A 1 68 ? 5.801 -38.281 -28.328 1 93.56 68 ASP A N 1
ATOM 538 C CA . ASP A 1 68 ? 4.805 -37.375 -27.75 1 93.56 68 ASP A CA 1
ATOM 539 C C . ASP A 1 68 ? 5.188 -36.969 -26.344 1 93.56 68 ASP A C 1
ATOM 541 O O . ASP A 1 68 ? 5.051 -35.812 -25.969 1 93.56 68 ASP A O 1
ATOM 545 N N . ILE A 1 69 ? 5.625 -37.906 -25.609 1 95.69 69 ILE A N 1
ATOM 546 C CA . ILE A 1 69 ? 6.039 -37.656 -24.234 1 95.69 69 ILE A CA 1
ATOM 547 C C . ILE A 1 69 ? 7.211 -36.656 -24.234 1 95.69 69 ILE A C 1
ATOM 549 O O . ILE A 1 69 ? 7.203 -35.688 -23.484 1 95.69 69 ILE A O 1
ATOM 553 N N . SER A 1 70 ? 8.141 -36.875 -25.125 1 94.44 70 SER A N 1
ATOM 554 C CA . SER A 1 70 ? 9.312 -36.031 -25.219 1 94.44 70 SER A CA 1
ATOM 555 C C . SER A 1 70 ? 8.93 -34.594 -25.625 1 94.44 70 SER A C 1
ATOM 557 O O . SER A 1 70 ? 9.516 -33.625 -25.141 1 94.44 70 SER A O 1
ATOM 559 N N . TYR A 1 71 ? 8.008 -34.531 -26.469 1 93.44 71 TYR A N 1
ATOM 560 C CA . TYR A 1 71 ? 7.539 -33.25 -26.906 1 93.44 71 TYR A CA 1
ATOM 561 C C . TYR A 1 71 ? 6.961 -32.438 -25.734 1 93.44 71 TYR A C 1
ATOM 563 O O . TYR A 1 71 ? 7.293 -31.281 -25.531 1 93.44 71 TYR A O 1
ATOM 571 N N . ILE A 1 72 ? 6.133 -33.094 -24.984 1 93.94 72 ILE A N 1
ATOM 572 C CA . ILE A 1 72 ? 5.496 -32.438 -23.844 1 93.94 72 ILE A CA 1
ATOM 573 C C . ILE A 1 72 ? 6.543 -32.094 -22.797 1 93.94 72 ILE A C 1
ATOM 575 O O . ILE A 1 72 ? 6.484 -31.031 -22.172 1 93.94 72 ILE A O 1
ATOM 579 N N . ILE A 1 73 ? 7.473 -32.969 -22.594 1 93.44 73 ILE A N 1
ATOM 580 C CA . ILE A 1 73 ? 8.57 -32.688 -21.688 1 93.44 73 ILE A CA 1
ATOM 581 C C . ILE A 1 73 ? 9.281 -31.406 -22.125 1 93.44 73 ILE A C 1
ATOM 583 O O . ILE A 1 73 ? 9.586 -30.547 -21.297 1 93.44 73 ILE A O 1
ATOM 587 N N . GLY A 1 74 ? 9.484 -31.312 -23.422 1 90.25 74 GLY A N 1
ATOM 588 C CA . GLY A 1 74 ? 10.086 -30.109 -23.953 1 90.25 74 GLY A CA 1
ATOM 589 C C . GLY A 1 74 ? 9.266 -28.859 -23.672 1 90.25 74 GLY A C 1
ATOM 590 O O . GLY A 1 74 ? 9.82 -27.812 -23.328 1 90.25 74 GLY A O 1
ATOM 591 N N . LEU A 1 75 ? 7.965 -28.953 -23.781 1 90.62 75 LEU A N 1
ATOM 592 C CA . LEU A 1 75 ? 7.074 -27.828 -23.5 1 90.62 75 LEU A CA 1
ATOM 593 C C . LEU A 1 75 ? 7.172 -27.422 -22.031 1 90.62 75 LEU A C 1
ATOM 595 O O . LEU A 1 75 ? 7.281 -26.219 -21.719 1 90.62 75 LEU A O 1
ATOM 599 N N . ILE A 1 76 ? 7.172 -28.391 -21.172 1 92.56 76 ILE A N 1
ATOM 600 C CA . ILE A 1 76 ? 7.211 -28.125 -19.734 1 92.56 76 ILE A CA 1
ATOM 601 C C . ILE A 1 76 ? 8.547 -27.484 -19.375 1 92.56 76 ILE A C 1
ATOM 603 O O . ILE A 1 76 ? 8.586 -26.5 -18.609 1 92.56 76 ILE A O 1
ATOM 607 N N . ARG A 1 77 ? 9.555 -27.938 -19.984 1 91.44 77 ARG A N 1
ATOM 608 C CA . ARG A 1 77 ? 10.883 -27.422 -19.672 1 91.44 77 ARG A CA 1
ATOM 609 C C . ARG A 1 77 ? 11.07 -26.031 -20.281 1 91.44 77 ARG A C 1
ATOM 611 O O . ARG A 1 77 ? 11.969 -25.281 -19.875 1 91.44 77 ARG A O 1
ATOM 618 N N . SER A 1 78 ? 10.211 -25.719 -21.234 1 87.88 78 SER A N 1
ATOM 619 C CA . SER A 1 78 ? 10.281 -24.391 -21.812 1 87.88 78 SER A CA 1
ATOM 620 C C . SER A 1 78 ? 9.406 -23.406 -21.047 1 87.88 78 SER A C 1
ATOM 622 O O . SER A 1 78 ? 9.406 -22.203 -21.344 1 87.88 78 SER A O 1
ATOM 624 N N . GLY A 1 79 ? 8.672 -23.953 -20.078 1 89.12 79 GLY A N 1
ATOM 625 C CA . GLY A 1 79 ? 7.914 -23.031 -19.234 1 89.12 79 GLY A CA 1
ATOM 626 C C . GLY A 1 79 ? 6.414 -23.219 -19.344 1 89.12 79 GLY A C 1
ATOM 627 O O . GLY A 1 79 ? 5.645 -22.562 -18.656 1 89.12 79 GLY A O 1
ATOM 628 N N . HIS A 1 80 ? 5.977 -24.094 -20.203 1 90.88 80 HIS A N 1
ATOM 629 C CA . HIS A 1 80 ? 4.551 -24.391 -20.312 1 90.88 80 HIS A CA 1
ATOM 630 C C . HIS A 1 80 ? 4.117 -25.375 -19.234 1 90.88 80 HIS A C 1
ATOM 632 O O . HIS A 1 80 ? 4.938 -26.156 -18.734 1 90.88 80 HIS A O 1
ATOM 638 N N . ARG A 1 81 ? 2.91 -25.266 -18.969 1 94.25 81 ARG A N 1
ATOM 639 C CA . ARG A 1 81 ? 2.305 -26.203 -18.031 1 94.25 81 ARG A CA 1
ATOM 640 C C . ARG A 1 81 ? 0.963 -26.719 -18.547 1 94.25 81 ARG A C 1
ATOM 642 O O . ARG A 1 81 ? -0.093 -26.266 -18.094 1 94.25 81 ARG A O 1
ATOM 649 N N . PRO A 1 82 ? 1.091 -27.641 -19.422 1 94.62 82 PRO A N 1
ATOM 650 C CA . PRO A 1 82 ? -0.166 -28.156 -19.969 1 94.62 82 PRO A CA 1
ATOM 651 C C . PRO A 1 82 ? -1.08 -28.75 -18.891 1 94.62 82 PRO A C 1
ATOM 653 O O . PRO A 1 82 ? -0.602 -29.391 -17.953 1 94.62 82 PRO A O 1
ATOM 656 N N . GLN A 1 83 ? -2.344 -28.594 -19.078 1 96 83 GLN A N 1
ATOM 657 C CA . GLN A 1 83 ? -3.324 -29.062 -18.109 1 96 83 GLN A CA 1
ATOM 658 C C . GLN A 1 83 ? -3.787 -30.484 -18.438 1 96 83 GLN A C 1
ATOM 660 O O . GLN A 1 83 ? -3.756 -30.891 -19.594 1 96 83 GLN A O 1
ATOM 665 N N . ILE A 1 84 ? -4.16 -31.172 -17.422 1 97 84 ILE A N 1
ATOM 666 C CA . ILE A 1 84 ? -4.77 -32.469 -17.562 1 97 84 ILE A CA 1
ATOM 667 C C . ILE A 1 84 ? -6.25 -32.406 -17.203 1 97 84 ILE A C 1
ATOM 669 O O . ILE A 1 84 ? -6.613 -31.875 -16.156 1 97 84 ILE A O 1
ATOM 673 N N . TYR A 1 85 ? -7.062 -32.844 -18.125 1 97.19 85 TYR A N 1
ATOM 674 C CA . TYR A 1 85 ? -8.484 -32.938 -17.812 1 97.19 85 TYR A CA 1
ATOM 675 C C . TYR A 1 85 ? -8.789 -34.188 -16.984 1 97.19 85 TYR A C 1
ATOM 677 O O . TYR A 1 85 ? -8.344 -35.281 -17.344 1 97.19 85 TYR A O 1
ATOM 685 N N . ALA A 1 86 ? -9.461 -34 -15.938 1 96.69 86 ALA A N 1
ATOM 686 C CA . ALA A 1 86 ? -9.734 -35.125 -15.031 1 96.69 86 ALA A CA 1
ATOM 687 C C . ALA A 1 86 ? -11.164 -35.062 -14.508 1 96.69 86 ALA A C 1
ATOM 689 O O . ALA A 1 86 ? -11.812 -34 -14.578 1 96.69 86 ALA A O 1
ATOM 690 N N . TYR A 1 87 ? -11.688 -36.125 -14.086 1 96.25 87 TYR A N 1
ATOM 691 C CA . TYR A 1 87 ? -12.953 -36.188 -13.352 1 96.25 87 TYR A CA 1
ATOM 692 C C . TYR A 1 87 ? -12.859 -37.188 -12.203 1 96.25 87 TYR A C 1
ATOM 694 O O . TYR A 1 87 ? -11.852 -37.875 -12.055 1 96.25 87 TYR A O 1
ATOM 702 N N . LYS A 1 88 ? -13.852 -37.188 -11.414 1 95.06 88 LYS A N 1
ATOM 703 C CA . LYS A 1 88 ? -13.836 -38 -10.203 1 95.06 88 LYS A CA 1
ATOM 704 C C . LYS A 1 88 ? -13.766 -39.5 -10.539 1 95.06 88 LYS A C 1
ATOM 706 O O . LYS A 1 88 ? -14.445 -39.969 -11.461 1 95.06 88 LYS A O 1
ATOM 711 N N . ASN A 1 89 ? -12.93 -40.156 -9.852 1 94 89 ASN A N 1
ATOM 712 C CA . ASN A 1 89 ? -12.773 -41.594 -10.055 1 94 89 ASN A CA 1
ATOM 713 C C . ASN A 1 89 ? -14.031 -42.344 -9.648 1 94 89 ASN A C 1
ATOM 715 O O . ASN A 1 89 ? -14.484 -42.219 -8.508 1 94 89 ASN A O 1
ATOM 719 N N . ILE A 1 90 ? -14.508 -43.188 -10.453 1 89.94 90 ILE A N 1
ATOM 720 C CA . ILE A 1 90 ? -15.742 -43.906 -10.195 1 89.94 90 ILE A CA 1
ATOM 721 C C . ILE A 1 90 ? -15.438 -45.219 -9.477 1 89.94 90 ILE A C 1
ATOM 723 O O . ILE A 1 90 ? -16.328 -45.844 -8.922 1 89.94 90 ILE A O 1
ATOM 727 N N . ASN A 1 91 ? -14.195 -45.625 -9.664 1 92.19 91 ASN A N 1
ATOM 728 C CA . ASN A 1 91 ? -13.781 -46.844 -8.984 1 92.19 91 ASN A CA 1
ATOM 729 C C . ASN A 1 91 ? -13.375 -46.562 -7.535 1 92.19 91 ASN A C 1
ATOM 731 O O . ASN A 1 91 ? -12.25 -46.125 -7.27 1 92.19 91 ASN A O 1
ATOM 735 N N . LYS A 1 92 ? -14.141 -46.969 -6.621 1 88.75 92 LYS A N 1
ATOM 736 C CA . LYS A 1 92 ? -13.922 -46.688 -5.207 1 88.75 92 LYS A CA 1
ATOM 737 C C . LYS A 1 92 ? -12.891 -47.625 -4.605 1 88.75 92 LYS A C 1
ATOM 739 O O . LYS A 1 92 ? -12.422 -47.438 -3.49 1 88.75 92 LYS A O 1
ATOM 744 N N . ASN A 1 93 ? -12.539 -48.594 -5.348 1 90 93 ASN A N 1
ATOM 745 C CA . ASN A 1 93 ? -11.617 -49.594 -4.836 1 90 93 ASN A CA 1
ATOM 746 C C . ASN A 1 93 ? -10.164 -49.156 -5.016 1 90 93 ASN A C 1
ATOM 748 O O . ASN A 1 93 ? -9.25 -49.875 -4.637 1 90 93 ASN A O 1
ATOM 752 N N . THR A 1 94 ? -10 -48.031 -5.629 1 92.12 94 THR A N 1
ATOM 753 C CA . THR A 1 94 ? -8.648 -47.531 -5.82 1 92.12 94 THR A CA 1
ATOM 754 C C . THR A 1 94 ? -8.438 -46.25 -5 1 92.12 94 THR A C 1
ATOM 756 O O . THR A 1 94 ? -9.398 -45.656 -4.531 1 92.12 94 THR A O 1
ATOM 759 N N . SER A 1 95 ? -7.219 -45.844 -4.836 1 91.75 95 SER A N 1
ATOM 760 C CA . SER A 1 95 ? -6.883 -44.75 -3.951 1 91.75 95 SER A CA 1
ATOM 761 C C . SER A 1 95 ? -6.93 -43.406 -4.691 1 91.75 95 SER A C 1
ATOM 763 O O . SER A 1 95 ? -7.023 -42.344 -4.07 1 91.75 95 SER A O 1
ATOM 765 N N . GLU A 1 96 ? -6.836 -43.531 -6.02 1 94.12 96 GLU A N 1
ATOM 766 C CA . GLU A 1 96 ? -6.832 -42.281 -6.797 1 94.12 96 GLU A CA 1
ATOM 767 C C . GLU A 1 96 ? -8.188 -41.594 -6.73 1 94.12 96 GLU A C 1
ATOM 769 O O . GLU A 1 96 ? -9.227 -42.219 -6.828 1 94.12 96 GLU A O 1
ATOM 774 N N . ALA A 1 97 ? -8.125 -40.344 -6.547 1 94.25 97 ALA A N 1
ATOM 775 C CA . ALA A 1 97 ? -9.352 -39.562 -6.418 1 94.25 97 ALA A CA 1
ATOM 776 C C . ALA A 1 97 ? -9.906 -39.156 -7.793 1 94.25 97 ALA A C 1
ATOM 778 O O . ALA A 1 97 ? -11.109 -38.969 -7.949 1 94.25 97 ALA A O 1
ATOM 779 N N . TYR A 1 98 ? -8.945 -39.156 -8.82 1 95.5 98 TYR A N 1
ATOM 780 C CA . TYR A 1 98 ? -9.336 -38.656 -10.141 1 95.5 98 TYR A CA 1
ATOM 781 C C . TYR A 1 98 ? -8.828 -39.594 -11.242 1 95.5 98 TYR A C 1
ATOM 783 O O . TYR A 1 98 ? -7.918 -40.406 -11.016 1 95.5 98 TYR A O 1
ATOM 791 N N . ILE A 1 99 ? -9.469 -39.469 -12.383 1 94.94 99 ILE A N 1
ATOM 792 C CA . ILE A 1 99 ? -9.008 -40.219 -13.562 1 94.94 99 ILE A CA 1
ATOM 793 C C . ILE A 1 99 ? -8.812 -39.219 -14.727 1 94.94 99 ILE A C 1
ATOM 795 O O . ILE A 1 99 ? -9.555 -38.25 -14.867 1 94.94 99 ILE A O 1
ATOM 799 N N . ALA A 1 100 ? -7.773 -39.469 -15.508 1 95.75 100 ALA A N 1
ATOM 800 C CA . ALA A 1 100 ? -7.469 -38.688 -16.703 1 95.75 100 ALA A CA 1
ATOM 801 C C . ALA A 1 100 ? -7.438 -39.594 -17.938 1 95.75 100 ALA A C 1
ATOM 803 O O . ALA A 1 100 ? -6.398 -40.156 -18.281 1 95.75 100 ALA A O 1
ATOM 804 N N . PRO A 1 101 ? -8.453 -39.562 -18.688 1 92.56 101 PRO A N 1
ATOM 805 C CA . PRO A 1 101 ? -8.562 -40.531 -19.781 1 92.56 101 PRO A CA 1
ATOM 806 C C . PRO A 1 101 ? -7.82 -40.094 -21.047 1 92.56 101 PRO A C 1
ATOM 808 O O . PRO A 1 101 ? -7.453 -40.938 -21.859 1 92.56 101 PRO A O 1
ATOM 811 N N . ASP A 1 102 ? -7.645 -38.812 -21.266 1 88.94 102 ASP A N 1
ATOM 812 C CA . ASP A 1 102 ? -7.277 -38.344 -22.594 1 88.94 102 ASP A CA 1
ATOM 813 C C . ASP A 1 102 ? -5.918 -37.656 -22.578 1 88.94 102 ASP A C 1
ATOM 815 O O . ASP A 1 102 ? -5.449 -37.188 -23.625 1 88.94 102 ASP A O 1
ATOM 819 N N . ASP A 1 103 ? -5.262 -37.625 -21.531 1 93.25 103 ASP A N 1
ATOM 820 C CA . ASP A 1 103 ? -4.035 -36.844 -21.438 1 93.25 103 ASP A CA 1
ATOM 821 C C . ASP A 1 103 ? -2.865 -37.719 -20.969 1 93.25 103 ASP A C 1
ATOM 823 O O . ASP A 1 103 ? -2.062 -37.281 -20.141 1 93.25 103 ASP A O 1
ATOM 827 N N . SER A 1 104 ? -2.795 -38.875 -21.516 1 94.69 104 SER A N 1
ATOM 828 C CA . SER A 1 104 ? -1.808 -39.875 -21.078 1 94.69 104 SER A CA 1
ATOM 829 C C . SER A 1 104 ? -0.387 -39.375 -21.328 1 94.69 104 SER A C 1
ATOM 831 O O . SER A 1 104 ? 0.492 -39.531 -20.469 1 94.69 104 SER A O 1
ATOM 833 N N . ALA A 1 105 ? -0.155 -38.781 -22.422 1 95.38 105 ALA A N 1
ATOM 834 C CA . ALA A 1 105 ? 1.179 -38.25 -22.734 1 95.38 105 ALA A CA 1
ATOM 835 C C . ALA A 1 105 ? 1.591 -37.188 -21.719 1 95.38 105 ALA A C 1
ATOM 837 O O . ALA A 1 105 ? 2.727 -37.188 -21.25 1 95.38 105 ALA A O 1
ATOM 838 N N . THR A 1 106 ? 0.689 -36.344 -21.438 1 96.75 106 THR A N 1
ATOM 839 C CA . THR A 1 106 ? 0.953 -35.25 -20.5 1 96.75 106 THR A CA 1
ATOM 840 C C . THR A 1 106 ? 1.213 -35.812 -19.094 1 96.75 106 THR A C 1
ATOM 842 O O . THR A 1 106 ? 2.141 -35.406 -18.406 1 96.75 106 THR A O 1
ATOM 845 N N . TYR A 1 107 ? 0.408 -36.75 -18.719 1 96.94 107 TYR A N 1
ATOM 846 C CA . TYR A 1 107 ? 0.596 -37.438 -17.438 1 96.94 107 TYR A CA 1
ATOM 847 C C . TYR A 1 107 ? 1.992 -38.031 -17.328 1 96.94 107 TYR A C 1
ATOM 849 O O . TYR A 1 107 ? 2.695 -37.812 -16.344 1 96.94 107 TYR A O 1
ATOM 857 N N . GLN A 1 108 ? 2.363 -38.781 -18.328 1 96.38 108 GLN A N 1
ATOM 858 C CA . GLN A 1 108 ? 3.646 -39.469 -18.312 1 96.38 108 GLN A CA 1
ATOM 859 C C . GLN A 1 108 ? 4.809 -38.469 -18.344 1 96.38 108 GLN A C 1
ATOM 861 O O . GLN A 1 108 ? 5.859 -38.719 -17.75 1 96.38 108 GLN A O 1
ATOM 866 N N . ALA A 1 109 ? 4.605 -37.406 -19.047 1 95.88 109 ALA A N 1
ATOM 867 C CA . ALA A 1 109 ? 5.641 -36.375 -19.062 1 95.88 109 ALA A CA 1
ATOM 868 C C . ALA A 1 109 ? 5.871 -35.781 -17.672 1 95.88 109 ALA A C 1
ATOM 870 O O . ALA A 1 109 ? 7.016 -35.688 -17.219 1 95.88 109 ALA A O 1
ATOM 871 N N . TYR A 1 110 ? 4.789 -35.438 -16.969 1 96.75 110 TYR A N 1
ATOM 872 C CA . TYR A 1 110 ? 4.906 -34.938 -15.617 1 96.75 110 TYR A CA 1
ATOM 873 C C . TYR A 1 110 ? 5.535 -35.969 -14.695 1 96.75 110 TYR A C 1
ATOM 875 O O . TYR A 1 110 ? 6.395 -35.656 -13.875 1 96.75 110 TYR A O 1
ATOM 883 N N . ALA A 1 111 ? 5.078 -37.188 -14.844 1 95.25 111 ALA A N 1
ATOM 884 C CA . ALA A 1 111 ? 5.625 -38.281 -14.031 1 95.25 111 ALA A CA 1
ATOM 885 C C . ALA A 1 111 ? 7.121 -38.438 -14.281 1 95.25 111 ALA A C 1
ATOM 887 O O . ALA A 1 111 ? 7.898 -38.625 -13.344 1 95.25 111 ALA A O 1
ATOM 888 N N . ALA A 1 112 ? 7.508 -38.406 -15.523 1 94.38 112 ALA A N 1
ATOM 889 C CA . ALA A 1 112 ? 8.914 -38.562 -15.898 1 94.38 112 ALA A CA 1
ATOM 890 C C . ALA A 1 112 ? 9.773 -37.469 -15.312 1 94.38 112 ALA A C 1
ATOM 892 O O . ALA A 1 112 ? 10.938 -37.688 -14.961 1 94.38 112 ALA A O 1
ATOM 893 N N . LEU A 1 113 ? 9.195 -36.312 -15.234 1 94.56 113 LEU A N 1
ATOM 894 C CA . LEU A 1 113 ? 9.93 -35.156 -14.742 1 94.56 113 LEU A CA 1
ATOM 895 C C . LEU A 1 113 ? 9.891 -35.094 -13.219 1 94.56 113 LEU A C 1
ATOM 897 O O . LEU A 1 113 ? 10.555 -34.25 -12.609 1 94.56 113 LEU A O 1
ATOM 901 N N . GLY A 1 114 ? 9.086 -35.938 -12.609 1 94.12 114 GLY A N 1
ATOM 902 C CA . GLY A 1 114 ? 8.969 -35.969 -11.164 1 94.12 114 GLY A CA 1
ATOM 903 C C . GLY A 1 114 ? 8.172 -34.781 -10.617 1 94.12 114 GLY A C 1
ATOM 904 O O . GLY A 1 114 ? 8.43 -34.312 -9.508 1 94.12 114 GLY A O 1
ATOM 905 N N . ILE A 1 115 ? 7.324 -34.219 -11.445 1 95.38 115 ILE A N 1
ATOM 906 C CA . ILE A 1 115 ? 6.477 -33.125 -11 1 95.38 115 ILE A CA 1
ATOM 907 C C . ILE A 1 115 ? 5.277 -33.688 -10.234 1 95.38 115 ILE A C 1
ATOM 909 O O . ILE A 1 115 ? 4.512 -34.5 -10.758 1 95.38 115 ILE A O 1
ATOM 913 N N . GLU A 1 116 ? 5.109 -33.25 -9.047 1 92.69 116 GLU A N 1
ATOM 914 C CA . GLU A 1 116 ? 4.168 -33.844 -8.109 1 92.69 116 GLU A CA 1
ATOM 915 C C . GLU A 1 116 ? 2.803 -33.188 -8.18 1 92.69 116 GLU A C 1
ATOM 917 O O . GLU A 1 116 ? 1.771 -33.844 -8.031 1 92.69 116 GLU A O 1
ATOM 922 N N . MET A 1 117 ? 2.814 -31.906 -8.297 1 95.69 117 MET A N 1
ATOM 923 C CA . MET A 1 117 ? 1.569 -31.141 -8.375 1 95.69 117 MET A CA 1
ATOM 924 C C . MET A 1 117 ? 1.346 -30.609 -9.789 1 95.69 117 MET A C 1
ATOM 926 O O . MET A 1 117 ? 2.074 -29.734 -10.25 1 95.69 117 MET A O 1
ATOM 930 N N . ILE A 1 118 ? 0.353 -31.094 -10.445 1 96.5 118 ILE A N 1
ATOM 931 C CA . ILE A 1 118 ? 0.209 -30.781 -11.859 1 96.5 118 ILE A CA 1
ATOM 932 C C . ILE A 1 118 ? -1.053 -29.953 -12.086 1 96.5 118 ILE A C 1
ATOM 934 O O . ILE A 1 118 ? -2.033 -30.094 -11.352 1 96.5 118 ILE A O 1
ATOM 938 N N . PRO A 1 119 ? -0.998 -29.047 -13.023 1 96.81 119 PRO A N 1
ATOM 939 C CA . PRO A 1 119 ? -2.221 -28.328 -13.375 1 96.81 119 PRO A CA 1
ATOM 940 C C . PRO A 1 119 ? -3.314 -29.25 -13.914 1 96.81 119 PRO A C 1
ATOM 942 O O . PRO A 1 119 ? -3.029 -30.172 -14.688 1 96.81 119 PRO A O 1
ATOM 945 N N . ALA A 1 120 ? -4.547 -29.016 -13.531 1 96.75 120 ALA A N 1
ATOM 946 C CA . ALA A 1 120 ? -5.645 -29.875 -13.953 1 96.75 120 ALA A CA 1
ATOM 947 C C . ALA A 1 120 ? -6.938 -29.078 -14.125 1 96.75 120 ALA A C 1
ATOM 949 O O . ALA A 1 120 ? -7.121 -28.047 -13.492 1 96.75 120 ALA A O 1
ATOM 950 N N . VAL A 1 121 ? -7.719 -29.484 -15.031 1 96.88 121 VAL A N 1
ATOM 951 C CA . VAL A 1 121 ? -9.117 -29.078 -15.156 1 96.88 121 VAL A CA 1
ATOM 952 C C . VAL A 1 121 ? -10.023 -30.203 -14.68 1 96.88 121 VAL A C 1
ATOM 954 O O . VAL A 1 121 ? -10.203 -31.203 -15.383 1 96.88 121 VAL A O 1
ATOM 957 N N . VAL A 1 122 ? -10.57 -30.016 -13.578 1 97.25 122 VAL A N 1
ATOM 958 C CA . VAL A 1 122 ? -11.43 -31.047 -13 1 97.25 122 VAL A CA 1
ATOM 959 C C . VAL A 1 122 ? -12.875 -30.812 -13.414 1 97.25 122 VAL A C 1
ATOM 961 O O . VAL A 1 122 ? -13.461 -29.781 -13.086 1 97.25 122 VAL A O 1
ATOM 964 N N . LEU A 1 123 ? -13.406 -31.766 -14.055 1 96.81 123 LEU A N 1
ATOM 965 C CA . LEU A 1 123 ? -14.758 -31.641 -14.578 1 96.81 123 LEU A CA 1
ATOM 966 C C . LEU A 1 123 ? -15.789 -31.969 -13.508 1 96.81 123 LEU A C 1
ATOM 968 O O . LEU A 1 123 ? -16.703 -32.781 -13.742 1 96.81 123 LEU A O 1
ATOM 972 N N . GLU A 1 124 ? -15.5 -31.453 -12.289 1 91.06 124 GLU A N 1
ATOM 973 C CA . GLU A 1 124 ? -16.375 -31.531 -11.117 1 91.06 124 GLU A CA 1
ATOM 974 C C . GLU A 1 124 ? -16.438 -30.188 -10.391 1 91.06 124 GLU A C 1
ATOM 976 O O . GLU A 1 124 ? -15.539 -29.359 -10.531 1 91.06 124 GLU A O 1
ATOM 981 N N . THR A 1 125 ? -17.531 -29.984 -9.609 1 82.75 125 THR A N 1
ATOM 982 C CA . THR A 1 125 ? -17.609 -28.75 -8.859 1 82.75 125 THR A CA 1
ATOM 983 C C . THR A 1 125 ? -17.672 -29.016 -7.355 1 82.75 125 THR A C 1
ATOM 985 O O . THR A 1 125 ? -17.609 -28.094 -6.547 1 82.75 125 THR A O 1
ATOM 988 N N . SER A 1 126 ? -17.812 -30.172 -7.035 1 77.62 126 SER A N 1
ATOM 989 C CA . SER A 1 126 ? -17.953 -30.5 -5.621 1 77.62 126 SER A CA 1
ATOM 990 C C . SER A 1 126 ? -16.906 -31.5 -5.176 1 77.62 126 SER A C 1
ATOM 992 O O . SER A 1 126 ? -17.188 -32.688 -5.039 1 77.62 126 SER A O 1
ATOM 994 N N . ILE A 1 127 ? -15.711 -31.047 -5.07 1 78.44 127 ILE A N 1
ATOM 995 C CA . ILE A 1 127 ? -14.656 -31.953 -4.645 1 78.44 127 ILE A CA 1
ATOM 996 C C . ILE A 1 127 ? -13.812 -31.297 -3.555 1 78.44 127 ILE A C 1
ATOM 998 O O . ILE A 1 127 ? -13.867 -30.078 -3.369 1 78.44 127 ILE A O 1
ATOM 1002 N N . THR A 1 128 ? -13.156 -32.219 -2.848 1 84.56 128 THR A N 1
ATOM 1003 C CA . THR A 1 128 ? -12.164 -31.719 -1.893 1 84.56 128 THR A CA 1
ATOM 1004 C C . THR A 1 128 ? -10.883 -31.312 -2.607 1 84.56 128 THR A C 1
ATOM 1006 O O . THR A 1 128 ? -10.219 -32.156 -3.229 1 84.56 128 THR A O 1
ATOM 1009 N N . LEU A 1 129 ? -10.578 -30.125 -2.514 1 89.62 129 LEU A N 1
ATOM 1010 C CA . LEU A 1 129 ? -9.469 -29.562 -3.266 1 89.62 129 LEU A CA 1
ATOM 1011 C C . LEU A 1 129 ? -8.164 -29.703 -2.488 1 89.62 129 LEU A C 1
ATOM 1013 O O . LEU A 1 129 ? -8.133 -29.5 -1.27 1 89.62 129 LEU A O 1
ATOM 1017 N N . GLU A 1 130 ? -7.113 -30.094 -3.125 1 92.5 130 GLU A N 1
ATOM 1018 C CA . GLU A 1 130 ? -5.777 -30.062 -2.535 1 92.5 130 GLU A CA 1
ATOM 1019 C C . GLU A 1 130 ? -5.215 -28.656 -2.498 1 92.5 130 GLU A C 1
ATOM 1021 O O . GLU A 1 130 ? -4.418 -28.312 -1.622 1 92.5 130 GLU A O 1
ATOM 1026 N N . GLU A 1 131 ? -5.598 -27.875 -3.438 1 96.12 131 GLU A N 1
ATOM 1027 C CA . GLU A 1 131 ? -5.293 -26.453 -3.58 1 96.12 131 GLU A CA 1
ATOM 1028 C C . GLU A 1 131 ? -6.527 -25.656 -3.986 1 96.12 131 GLU A C 1
ATOM 1030 O O . GLU A 1 131 ? -7.539 -26.234 -4.398 1 96.12 131 GLU A O 1
ATOM 1035 N N . SER A 1 132 ? -6.453 -24.391 -3.84 1 96.62 132 SER A N 1
ATOM 1036 C CA . SER A 1 132 ? -7.562 -23.562 -4.297 1 96.62 132 SER A CA 1
ATOM 1037 C C . SER A 1 132 ? -7.785 -23.719 -5.801 1 96.62 132 SER A C 1
ATOM 1039 O O . SER A 1 132 ? -6.977 -24.344 -6.492 1 96.62 132 SER A O 1
ATOM 1041 N N . ALA A 1 133 ? -8.93 -23.172 -6.293 1 97.38 133 ALA A N 1
ATOM 1042 C CA . ALA A 1 133 ? -9.266 -23.391 -7.699 1 97.38 133 ALA A CA 1
ATOM 1043 C C . ALA A 1 133 ? -9.992 -22.188 -8.281 1 97.38 133 ALA A C 1
ATOM 1045 O O . ALA A 1 133 ? -10.594 -21.391 -7.543 1 97.38 133 ALA A O 1
ATOM 1046 N N . TYR A 1 134 ? -9.805 -22.031 -9.539 1 96.5 134 TYR A N 1
ATOM 1047 C CA . TYR A 1 134 ? -10.656 -21.141 -10.32 1 96.5 134 TYR A CA 1
ATOM 1048 C C . TYR A 1 134 ? -11.82 -21.922 -10.938 1 96.5 134 TYR A C 1
ATOM 1050 O O . TYR A 1 134 ? -11.617 -22.969 -11.547 1 96.5 134 TYR A O 1
ATOM 1058 N N . GLU A 1 135 ? -12.961 -21.422 -10.742 1 96.19 135 GLU A N 1
ATOM 1059 C CA . GLU A 1 135 ? -14.102 -21.984 -11.453 1 96.19 135 GLU A CA 1
ATOM 1060 C C . GLU A 1 135 ? -14.219 -21.391 -12.859 1 96.19 135 GLU A C 1
ATOM 1062 O O . GLU A 1 135 ? -14.32 -20.172 -13.016 1 96.19 135 GLU A O 1
ATOM 1067 N N . ILE A 1 136 ? -14.203 -22.281 -13.789 1 95.12 136 ILE A N 1
ATOM 1068 C CA . ILE A 1 136 ? -14.25 -21.812 -15.164 1 95.12 136 ILE A CA 1
ATOM 1069 C C . ILE A 1 136 ? -15.516 -22.312 -15.852 1 95.12 136 ILE A C 1
ATOM 1071 O O . ILE A 1 136 ? -16.031 -23.391 -15.5 1 95.12 136 ILE A O 1
ATOM 1075 N N . ARG A 1 137 ? -15.938 -21.5 -16.766 1 93.69 137 ARG A N 1
ATOM 1076 C CA . ARG A 1 137 ? -17.125 -21.812 -17.578 1 93.69 137 ARG A CA 1
ATOM 1077 C C . ARG A 1 137 ? -16.969 -21.281 -19 1 93.69 137 ARG A C 1
ATOM 1079 O O . ARG A 1 137 ? -16.219 -20.344 -19.234 1 93.69 137 ARG A O 1
ATOM 1086 N N . HIS A 1 138 ? -17.594 -22.047 -19.859 1 92.69 138 HIS A N 1
ATOM 1087 C CA . HIS A 1 138 ? -17.609 -21.531 -21.219 1 92.69 138 HIS A CA 1
ATOM 1088 C C . HIS A 1 138 ? -18.797 -20.625 -21.453 1 92.69 138 HIS A C 1
ATOM 1090 O O . HIS A 1 138 ? -19.906 -20.891 -20.969 1 92.69 138 HIS A O 1
ATOM 1096 N N . LEU A 1 139 ? -18.484 -19.594 -22.156 1 88.88 139 LEU A N 1
ATOM 1097 C CA . LEU A 1 139 ? -19.531 -18.641 -22.484 1 88.88 139 LEU A CA 1
ATOM 1098 C C . LEU A 1 139 ? -20.094 -18.922 -23.875 1 88.88 139 LEU A C 1
ATOM 1100 O O . LEU A 1 139 ? -19.328 -19.031 -24.844 1 88.88 139 LEU A O 1
ATOM 1104 N N . LYS A 1 140 ? -21.344 -19.062 -23.859 1 86.12 140 LYS A N 1
ATOM 1105 C CA . LYS A 1 140 ? -22.031 -19.234 -25.141 1 86.12 140 LYS A CA 1
ATOM 1106 C C . LYS A 1 140 ? -22.906 -18.031 -25.469 1 86.12 140 LYS A C 1
ATOM 1108 O O . LYS A 1 140 ? -23.578 -17.484 -24.578 1 86.12 140 LYS A O 1
ATOM 1113 N N . PHE A 1 141 ? -22.688 -17.516 -26.625 1 84.25 141 PHE A N 1
ATOM 1114 C CA . PHE A 1 141 ? -23.594 -16.516 -27.172 1 84.25 141 PHE A CA 1
ATOM 1115 C C . PHE A 1 141 ? -24.312 -17.031 -28.406 1 84.25 141 PHE A C 1
ATOM 1117 O O . PHE A 1 141 ? -23.688 -17.234 -29.453 1 84.25 141 PHE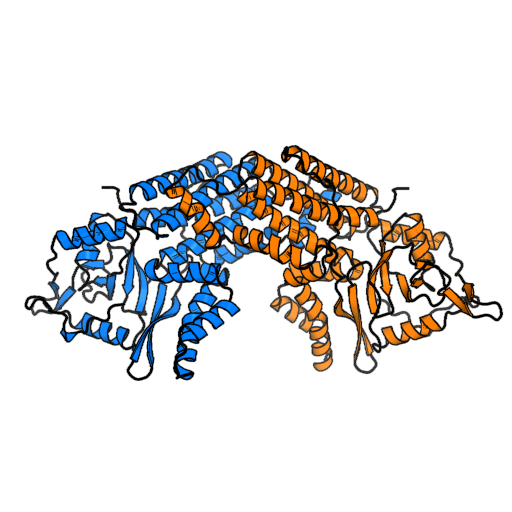 A O 1
ATOM 1124 N N . LYS A 1 142 ? -25.516 -17.266 -28.234 1 82.31 142 LYS A N 1
ATOM 1125 C CA . LYS A 1 142 ? -26.281 -17.953 -29.281 1 82.31 142 LYS A CA 1
ATOM 1126 C C . LYS A 1 142 ? -25.641 -19.297 -29.641 1 82.31 142 LYS A C 1
ATOM 1128 O O . LYS A 1 142 ? -25.453 -20.141 -28.766 1 82.31 142 LYS A O 1
ATOM 1133 N N . GLU A 1 143 ? -25.094 -19.453 -30.766 1 81.38 143 GLU A N 1
ATOM 1134 C CA . GLU A 1 143 ? -24.516 -20.75 -31.156 1 81.38 143 GLU A CA 1
ATOM 1135 C C . GLU A 1 143 ? -23 -20.688 -31.156 1 81.38 143 GLU A C 1
ATOM 1137 O O . GLU A 1 143 ? -22.328 -21.703 -31.375 1 81.38 143 GLU A O 1
ATOM 1142 N N . GLU A 1 144 ? -22.594 -19.562 -30.656 1 83.31 144 GLU A N 1
ATOM 1143 C CA . GLU A 1 144 ? -21.156 -19.391 -30.719 1 83.31 144 GLU A CA 1
ATOM 1144 C C . GLU A 1 144 ? -20.516 -19.578 -29.344 1 83.31 144 GLU A C 1
ATOM 1146 O O . GLU A 1 144 ? -21.016 -19.047 -28.344 1 83.31 144 GLU A O 1
ATOM 1151 N N . ASN A 1 145 ? -19.5 -20.438 -29.312 1 86.19 145 ASN A N 1
ATOM 1152 C CA . ASN A 1 145 ? -18.672 -20.594 -28.109 1 86.19 145 ASN A CA 1
ATOM 1153 C C . ASN A 1 145 ? -17.594 -19.516 -28.031 1 86.19 145 ASN A C 1
ATOM 1155 O O . ASN A 1 145 ? -16.672 -19.5 -28.859 1 86.19 145 ASN A O 1
ATOM 1159 N N . LEU A 1 146 ? -17.703 -18.688 -27.047 1 83.56 146 LEU A N 1
ATOM 1160 C CA . LEU A 1 146 ? -16.812 -17.547 -26.938 1 83.56 146 LEU A CA 1
ATOM 1161 C C . LEU A 1 146 ? -15.578 -17.891 -26.109 1 83.56 146 LEU A C 1
ATOM 1163 O O . LEU A 1 146 ? -14.727 -17.031 -25.859 1 83.56 146 LEU A O 1
ATOM 1167 N N . GLY A 1 147 ? -15.523 -19.109 -25.656 1 86.25 147 GLY A N 1
ATOM 1168 C CA . GLY A 1 147 ? -14.359 -19.547 -24.906 1 86.25 147 GLY A CA 1
ATOM 1169 C C . GLY A 1 147 ? -14.617 -19.641 -23.406 1 86.25 147 GLY A C 1
ATOM 1170 O O . GLY A 1 147 ? -15.711 -19.312 -22.938 1 86.25 147 GLY A O 1
ATOM 1171 N N . ALA A 1 148 ? -13.617 -20.109 -22.734 1 88.44 148 ALA A N 1
ATOM 1172 C CA . ALA A 1 148 ? -13.711 -20.281 -21.281 1 88.44 148 ALA A CA 1
ATOM 1173 C C . ALA A 1 148 ? -13.359 -19 -20.562 1 88.44 148 ALA A C 1
ATOM 1175 O O . ALA A 1 148 ? -12.57 -18.188 -21.062 1 88.44 148 ALA A O 1
ATOM 1176 N N . TYR A 1 149 ? -14.008 -18.734 -19.453 1 90.31 149 TYR A N 1
ATOM 1177 C CA . TYR A 1 149 ? -13.695 -17.609 -18.562 1 90.31 149 TYR A CA 1
ATOM 1178 C C . TYR A 1 149 ? -13.742 -18.031 -17.109 1 90.31 149 TYR A C 1
ATOM 1180 O O . TYR A 1 149 ? -14.391 -19.031 -16.766 1 90.31 149 TYR A O 1
ATOM 1188 N N . ILE A 1 150 ? -13.008 -17.359 -16.312 1 93 150 ILE A N 1
ATOM 1189 C CA . ILE A 1 150 ? -13.047 -17.594 -14.867 1 93 150 ILE A CA 1
ATOM 1190 C C . ILE A 1 150 ? -14.258 -16.891 -14.258 1 93 150 ILE A C 1
ATOM 1192 O O . ILE A 1 150 ? -14.367 -15.664 -14.336 1 93 150 ILE A O 1
ATOM 1196 N N . ASP A 1 151 ? -15.086 -17.625 -13.625 1 91 151 ASP A N 1
ATOM 1197 C CA . ASP A 1 151 ? -16.359 -17.094 -13.125 1 91 151 ASP A CA 1
ATOM 1198 C C . ASP A 1 151 ? -16.297 -16.875 -11.617 1 91 151 ASP A C 1
ATOM 1200 O O . ASP A 1 151 ? -17.016 -16.031 -11.078 1 91 151 ASP A O 1
ATOM 1204 N N . SER A 1 152 ? -15.602 -17.625 -11.016 1 93.44 152 SER A N 1
ATOM 1205 C CA . SER A 1 152 ? -15.477 -17.547 -9.562 1 93.44 152 SER A CA 1
ATOM 1206 C C . SER A 1 152 ? -14.227 -18.266 -9.07 1 93.44 152 SER A C 1
ATOM 1208 O O . SER A 1 152 ? -13.445 -18.781 -9.875 1 93.44 152 SER A O 1
ATOM 1210 N N . THR A 1 153 ? -13.977 -18.188 -7.758 1 95.19 153 THR A N 1
ATOM 1211 C CA . THR A 1 153 ? -12.867 -18.891 -7.133 1 95.19 153 THR A CA 1
ATOM 1212 C C . THR A 1 153 ? -13.359 -19.75 -5.973 1 95.19 153 THR A C 1
ATOM 1214 O O . THR A 1 153 ? -14.375 -19.453 -5.355 1 95.19 153 THR A O 1
ATOM 1217 N N . ILE A 1 154 ? -12.711 -20.812 -5.793 1 95.25 154 ILE A N 1
ATOM 1218 C CA . ILE A 1 154 ? -12.945 -21.672 -4.641 1 95.25 154 ILE A CA 1
ATOM 1219 C C . ILE A 1 154 ? -11.664 -21.812 -3.826 1 95.25 154 ILE A C 1
ATOM 1221 O O . ILE A 1 154 ? -10.648 -22.297 -4.332 1 95.25 154 ILE A O 1
ATOM 1225 N N . ALA A 1 155 ? -11.75 -21.406 -2.604 1 93.75 155 ALA A N 1
ATOM 1226 C CA . ALA A 1 155 ? -10.578 -21.453 -1.732 1 93.75 155 ALA A CA 1
ATOM 1227 C C . ALA A 1 155 ? -10.453 -22.812 -1.054 1 93.75 155 ALA A C 1
ATOM 1229 O O . ALA A 1 155 ? -11.453 -23.406 -0.643 1 93.75 155 ALA A O 1
ATOM 1230 N N . LYS A 1 156 ? -9.227 -23.234 -1.016 1 91.62 156 LYS A N 1
ATOM 1231 C CA . LYS A 1 156 ? -8.969 -24.406 -0.177 1 91.62 156 LYS A CA 1
ATOM 1232 C C . LYS A 1 156 ? -9.305 -24.109 1.284 1 91.62 156 LYS A C 1
ATOM 1234 O O . LYS A 1 156 ? -9.07 -23 1.773 1 91.62 156 LYS A O 1
ATOM 1239 N N . LYS A 1 157 ? -9.797 -25.109 1.896 1 86.31 157 LYS A N 1
ATOM 1240 C CA . LYS A 1 157 ? -10.125 -24.938 3.309 1 86.31 157 LYS A CA 1
ATOM 1241 C C . LYS A 1 157 ? -8.875 -24.641 4.129 1 86.31 157 LYS A C 1
ATOM 1243 O O . LYS A 1 157 ? -7.84 -25.281 3.949 1 86.31 157 LYS A O 1
ATOM 1248 N N . GLU A 1 158 ? -9 -23.625 4.883 1 83.06 158 GLU A N 1
ATOM 1249 C CA . GLU A 1 158 ? -7.871 -23.234 5.73 1 83.06 158 GLU A CA 1
ATOM 1250 C C . GLU A 1 158 ? -7.531 -24.344 6.73 1 83.06 158 GLU A C 1
ATOM 1252 O O . GLU A 1 158 ? -8.422 -24.891 7.375 1 83.06 158 GLU A O 1
ATOM 1257 N N . THR A 1 159 ? -6.32 -24.656 6.621 1 78.75 159 THR A N 1
ATOM 1258 C CA . THR A 1 159 ? -5.848 -25.594 7.629 1 78.75 159 THR A CA 1
ATOM 1259 C C . THR A 1 159 ? -4.852 -24.922 8.57 1 78.75 159 THR A C 1
ATOM 1261 O O . THR A 1 159 ? -4.348 -23.828 8.273 1 78.75 159 THR A O 1
ATOM 1264 N N . ARG A 1 160 ? -4.707 -25.359 9.742 1 75.88 160 ARG A N 1
ATOM 1265 C CA . ARG A 1 160 ? -3.752 -24.797 10.695 1 75.88 160 ARG A CA 1
ATOM 1266 C C . ARG A 1 160 ? -2.34 -25.297 10.406 1 75.88 160 ARG A C 1
ATOM 1268 O O . ARG A 1 160 ? -1.395 -24.938 11.109 1 75.88 160 ARG A O 1
ATOM 1275 N N . GLU A 1 161 ? -2.246 -25.969 9.305 1 83.25 161 GLU A N 1
ATOM 1276 C CA . GLU A 1 161 ? -0.932 -26.484 8.953 1 83.25 161 GLU A CA 1
ATOM 1277 C C . GLU A 1 161 ? -0.298 -25.688 7.82 1 83.25 161 GLU A C 1
ATOM 1279 O O . GLU A 1 161 ? -0.987 -25.266 6.887 1 83.25 161 GLU A O 1
ATOM 1284 N N . ALA A 1 162 ? 0.917 -25.328 8.047 1 88 162 ALA A N 1
ATOM 1285 C CA . ALA A 1 162 ? 1.691 -24.609 7.039 1 88 162 ALA A CA 1
ATOM 1286 C C . ALA A 1 162 ? 3.109 -25.156 6.941 1 88 162 ALA A C 1
ATOM 1288 O O . ALA A 1 162 ? 3.637 -25.719 7.91 1 88 162 ALA A O 1
ATOM 1289 N N . TYR A 1 163 ? 3.611 -25.109 5.789 1 91.62 163 TYR A N 1
ATOM 1290 C CA . TYR A 1 163 ? 5 -25.516 5.594 1 91.62 163 TYR A CA 1
ATOM 1291 C C . TYR A 1 163 ? 5.949 -24.562 6.309 1 91.62 163 TYR A C 1
ATOM 1293 O O . TYR A 1 163 ? 5.695 -23.359 6.379 1 91.62 163 TYR A O 1
ATOM 1301 N N . SER A 1 164 ? 6.98 -25.156 6.852 1 96 164 SER A N 1
ATOM 1302 C CA . SER A 1 164 ? 8.016 -24.375 7.523 1 96 164 SER A CA 1
ATOM 1303 C C . SER A 1 164 ? 9.406 -24.844 7.129 1 96 164 SER A C 1
ATOM 1305 O O . SER A 1 164 ? 9.656 -26.047 7 1 96 164 SER A O 1
ATOM 1307 N N . ILE A 1 165 ? 10.219 -23.906 6.902 1 96.81 165 ILE A N 1
ATOM 1308 C CA . ILE A 1 165 ? 11.617 -24.203 6.594 1 96.81 165 ILE A CA 1
ATOM 1309 C C . ILE A 1 165 ? 12.43 -24.266 7.883 1 96.81 165 ILE A C 1
ATOM 1311 O O . ILE A 1 165 ? 13.352 -25.062 8.008 1 96.81 165 ILE A O 1
ATOM 1315 N N . LEU A 1 166 ? 12.062 -23.5 8.852 1 96.62 166 LEU A N 1
ATOM 1316 C CA . LEU A 1 166 ? 12.859 -23.328 10.062 1 96.62 166 LEU A CA 1
ATOM 1317 C C . LEU A 1 166 ? 12.422 -24.312 11.141 1 96.62 166 LEU A C 1
ATOM 1319 O O . LEU A 1 166 ? 13.094 -24.453 12.164 1 96.62 166 LEU A O 1
ATOM 1323 N N . GLY A 1 167 ? 11.352 -24.984 10.969 1 93.88 167 GLY A N 1
ATOM 1324 C CA . GLY A 1 167 ? 10.852 -25.922 11.969 1 93.88 167 GLY A CA 1
ATOM 1325 C C . GLY A 1 167 ? 10.102 -25.25 13.102 1 93.88 167 GLY A C 1
ATOM 1326 O O . GLY A 1 167 ? 9.672 -24.094 12.969 1 93.88 167 GLY A O 1
ATOM 1327 N N . ASP A 1 168 ? 9.938 -25.906 14.195 1 88.94 168 ASP A N 1
ATOM 1328 C CA . ASP A 1 168 ? 9.062 -25.438 15.273 1 88.94 168 ASP A CA 1
ATOM 1329 C C . ASP A 1 168 ? 9.758 -24.391 16.125 1 88.94 168 ASP A C 1
ATOM 1331 O O . ASP A 1 168 ? 9.117 -23.453 16.609 1 88.94 168 ASP A O 1
ATOM 1335 N N . ASN A 1 169 ? 11.008 -24.547 16.219 1 88.25 169 ASN A N 1
ATOM 1336 C CA . ASN A 1 169 ? 11.711 -23.641 17.125 1 88.25 169 ASN A CA 1
ATOM 1337 C C . ASN A 1 169 ? 12.586 -22.656 16.359 1 88.25 169 ASN A C 1
ATOM 1339 O O . ASN A 1 169 ? 13.562 -23.047 15.711 1 88.25 169 ASN A O 1
ATOM 1343 N N . ILE A 1 170 ? 12.195 -21.438 16.469 1 89.69 170 ILE A N 1
ATOM 1344 C CA . ILE A 1 170 ? 13 -20.391 15.844 1 89.69 170 ILE A CA 1
ATOM 1345 C C . ILE A 1 170 ? 14.109 -19.953 16.797 1 89.69 170 ILE A C 1
ATOM 1347 O O . ILE A 1 170 ? 13.844 -19.625 17.953 1 89.69 170 ILE A O 1
ATOM 1351 N N . SER A 1 171 ? 15.25 -19.953 16.281 1 90.31 171 SER A N 1
ATOM 1352 C CA . SER A 1 171 ? 16.422 -19.562 17.062 1 90.31 171 SER A CA 1
ATOM 1353 C C . SER A 1 171 ? 16.422 -18.078 17.359 1 90.31 171 SER A C 1
ATOM 1355 O O . SER A 1 171 ? 15.852 -17.281 16.609 1 90.31 171 SER A O 1
ATOM 1357 N N . GLU A 1 172 ? 17.141 -17.719 18.406 1 89.69 172 GLU A N 1
ATOM 1358 C CA . GLU A 1 172 ? 17.297 -16.312 18.766 1 89.69 172 GLU A CA 1
ATOM 1359 C C . GLU A 1 172 ? 18.266 -15.602 17.828 1 89.69 172 GLU A C 1
ATOM 1361 O O . GLU A 1 172 ? 18.297 -14.367 17.75 1 89.69 172 GLU A O 1
ATOM 1366 N N . ASP A 1 173 ? 19 -16.391 17.188 1 93.62 173 ASP A N 1
ATOM 1367 C CA . ASP A 1 173 ? 19.859 -15.82 16.156 1 93.62 173 ASP A CA 1
ATOM 1368 C C . ASP A 1 173 ? 19.094 -15.586 14.859 1 93.62 173 ASP A C 1
ATOM 1370 O O . ASP A 1 173 ? 19.203 -16.359 13.906 1 93.62 173 ASP A O 1
ATOM 1374 N N . HIS A 1 174 ? 18.469 -14.516 14.836 1 93.38 174 HIS A N 1
ATOM 1375 C CA . HIS A 1 174 ? 17.562 -14.203 13.734 1 93.38 174 HIS A CA 1
ATOM 1376 C C . HIS A 1 174 ? 18.328 -14.07 12.414 1 93.38 174 HIS A C 1
ATOM 1378 O O . HIS A 1 174 ? 17.797 -14.414 11.352 1 93.38 174 HIS A O 1
ATOM 1384 N N . ALA A 1 175 ? 19.516 -13.609 12.453 1 94 175 ALA A N 1
ATOM 1385 C CA . ALA A 1 175 ? 20.312 -13.469 11.25 1 94 175 ALA A CA 1
ATOM 1386 C C . ALA A 1 175 ? 20.578 -14.828 10.602 1 94 175 ALA A C 1
ATOM 1388 O O . ALA A 1 175 ? 20.484 -14.961 9.375 1 94 175 ALA A O 1
ATOM 1389 N N . SER A 1 176 ? 20.875 -15.75 11.414 1 95.94 176 SER A N 1
ATOM 1390 C CA . SER A 1 176 ? 21.141 -17.094 10.914 1 95.94 176 SER A CA 1
ATOM 1391 C C . SER A 1 176 ? 19.875 -17.719 10.336 1 95.94 176 SER A C 1
ATOM 1393 O O . SER A 1 176 ? 19.938 -18.422 9.328 1 95.94 176 SER A O 1
ATOM 1395 N N . GLU A 1 177 ? 18.797 -17.5 11.023 1 97.44 177 GLU A N 1
ATOM 1396 C CA . GLU A 1 177 ? 17.516 -18.031 10.531 1 97.44 177 GLU A CA 1
ATOM 1397 C C . GLU A 1 177 ? 17.188 -17.438 9.164 1 97.44 177 GLU A C 1
ATOM 1399 O O . GLU A 1 177 ? 16.75 -18.156 8.258 1 97.44 177 GLU A O 1
ATOM 1404 N N . LEU A 1 178 ? 17.375 -16.156 9.047 1 97.94 178 LEU A N 1
ATOM 1405 C CA . LEU A 1 178 ? 17.094 -15.492 7.777 1 97.94 178 LEU A CA 1
ATOM 1406 C C . LEU A 1 178 ? 18.047 -15.969 6.688 1 97.94 178 LEU A C 1
ATOM 1408 O O . LEU A 1 178 ? 17.656 -16.062 5.52 1 97.94 178 LEU A O 1
ATOM 1412 N N . GLU A 1 179 ? 19.219 -16.312 7.055 1 97.81 179 GLU A N 1
ATOM 1413 C CA . GLU A 1 179 ? 20.188 -16.844 6.098 1 97.81 179 GLU A CA 1
ATOM 1414 C C . GLU A 1 179 ? 19.734 -18.203 5.559 1 97.81 179 GLU A C 1
ATOM 1416 O O . GLU A 1 179 ? 19.922 -18.484 4.375 1 97.81 179 GLU A O 1
ATOM 1421 N N . LYS A 1 180 ? 19.188 -19 6.418 1 98 180 LYS A N 1
ATOM 1422 C CA . LYS A 1 180 ? 18.656 -20.281 5.969 1 98 180 LYS A CA 1
ATOM 1423 C C . LYS A 1 180 ? 17.562 -20.094 4.922 1 98 180 LYS A C 1
ATOM 1425 O O . LYS A 1 180 ? 17.547 -20.797 3.908 1 98 180 LYS A O 1
ATOM 1430 N N . LEU A 1 181 ? 16.656 -19.188 5.215 1 98.62 181 LEU A N 1
ATOM 1431 C CA . LEU A 1 181 ? 15.586 -18.906 4.273 1 98.62 181 LEU A CA 1
ATOM 1432 C C . LEU A 1 181 ? 16.141 -18.391 2.949 1 98.62 181 LEU A C 1
ATOM 1434 O O . LEU A 1 181 ? 15.695 -18.812 1.88 1 98.62 181 LEU A O 1
ATOM 1438 N N . HIS A 1 182 ? 17.109 -17.484 3.072 1 98.38 182 HIS A N 1
ATOM 1439 C CA . HIS A 1 182 ? 17.75 -16.922 1.893 1 98.38 182 HIS A CA 1
ATOM 1440 C C . HIS A 1 182 ? 18.422 -18 1.055 1 98.38 182 HIS A C 1
ATOM 1442 O O . HIS A 1 182 ? 18.266 -18.031 -0.169 1 98.38 182 HIS A O 1
ATOM 1448 N N . LEU A 1 183 ? 19.109 -18.859 1.658 1 98.06 183 LEU A N 1
ATOM 1449 C CA . LEU A 1 183 ? 19.828 -19.922 0.957 1 98.06 183 LEU A CA 1
ATOM 1450 C C . LEU A 1 183 ? 18.875 -20.875 0.268 1 98.06 183 LEU A C 1
ATOM 1452 O O . LEU A 1 183 ? 19.125 -21.328 -0.85 1 98.06 183 LEU A O 1
ATOM 1456 N N . ARG A 1 184 ? 17.844 -21.172 0.972 1 98.19 184 ARG A N 1
ATOM 1457 C CA . ARG A 1 184 ? 16.828 -22.031 0.38 1 98.19 184 ARG A CA 1
ATOM 1458 C C . ARG A 1 184 ? 16.266 -21.422 -0.899 1 98.19 184 ARG A C 1
ATOM 1460 O O . ARG A 1 184 ? 16.141 -22.109 -1.92 1 98.19 184 ARG A O 1
ATOM 1467 N N . ALA A 1 185 ? 15.883 -20.188 -0.845 1 98.38 185 ALA A N 1
ATOM 1468 C CA . ALA A 1 185 ? 15.32 -19.484 -1.998 1 98.38 185 ALA A CA 1
ATOM 1469 C C . ALA A 1 185 ? 16.344 -19.375 -3.129 1 98.38 185 ALA A C 1
ATOM 1471 O O . ALA A 1 185 ? 16 -19.609 -4.293 1 98.38 185 ALA A O 1
ATOM 1472 N N . SER A 1 186 ? 17.578 -19.109 -2.799 1 97.56 186 SER A N 1
ATOM 1473 C CA . SER A 1 186 ? 18.625 -18.922 -3.795 1 97.56 186 SER A CA 1
ATOM 1474 C C . SER A 1 186 ? 18.953 -20.234 -4.5 1 97.56 186 SER A C 1
ATOM 1476 O O . SER A 1 186 ? 19.125 -20.266 -5.719 1 97.56 186 SER A O 1
ATOM 1478 N N . ARG A 1 187 ? 19.031 -21.266 -3.75 1 97.12 187 ARG A N 1
ATOM 1479 C CA . ARG A 1 187 ? 19.312 -22.578 -4.328 1 97.12 187 ARG A CA 1
ATOM 1480 C C . ARG A 1 187 ? 18.188 -23.016 -5.254 1 97.12 187 ARG A C 1
ATOM 1482 O O . ARG A 1 187 ? 18.438 -23.594 -6.312 1 97.12 187 ARG A O 1
ATOM 1489 N N . LEU A 1 188 ? 17.047 -22.75 -4.789 1 97.38 188 LEU A N 1
ATOM 1490 C CA . LEU A 1 188 ? 15.906 -23.141 -5.605 1 97.38 188 LEU A CA 1
ATOM 1491 C C . LEU A 1 188 ? 15.875 -22.344 -6.906 1 97.38 188 LEU A C 1
ATOM 1493 O O . LEU A 1 188 ? 15.484 -22.875 -7.953 1 97.38 188 LEU A O 1
ATOM 1497 N N . ALA A 1 189 ? 16.234 -21.047 -6.824 1 96.25 189 ALA A N 1
ATOM 1498 C CA . ALA A 1 189 ? 16.312 -20.234 -8.039 1 96.25 189 ALA A CA 1
ATOM 1499 C C . ALA A 1 189 ? 17.281 -20.844 -9.047 1 96.25 189 ALA A C 1
ATOM 1501 O O . ALA A 1 189 ? 17 -20.891 -10.242 1 96.25 189 ALA A O 1
ATOM 1502 N N . GLU A 1 190 ? 18.344 -21.391 -8.57 1 94.5 190 GLU A N 1
ATOM 1503 C CA . GLU A 1 190 ? 19.328 -22.047 -9.43 1 94.5 190 GLU A CA 1
ATOM 1504 C C . GLU A 1 190 ? 18.75 -23.328 -10.031 1 94.5 190 GLU A C 1
ATOM 1506 O O . GLU A 1 190 ? 19.031 -23.656 -11.188 1 94.5 190 GLU A O 1
ATOM 1511 N N . LYS A 1 191 ? 18.016 -24.016 -9.25 1 94.94 191 LYS A N 1
ATOM 1512 C CA . LYS A 1 191 ? 17.391 -25.25 -9.75 1 94.94 191 LYS A CA 1
ATOM 1513 C C . LYS A 1 191 ? 16.391 -24.938 -10.867 1 94.94 191 LYS A C 1
ATOM 1515 O O . LYS A 1 191 ? 16.297 -25.688 -11.844 1 94.94 191 LYS A O 1
ATOM 1520 N N . VAL A 1 192 ? 15.672 -23.844 -10.641 1 94.31 192 VAL A N 1
ATOM 1521 C CA . VAL A 1 192 ? 14.719 -23.438 -11.672 1 94.31 192 VAL A CA 1
ATOM 1522 C C . VAL A 1 192 ? 15.461 -23.109 -12.969 1 94.31 192 VAL A C 1
ATOM 1524 O O . VAL A 1 192 ? 15.031 -23.516 -14.047 1 94.31 192 VAL A O 1
ATOM 1527 N N . LYS A 1 193 ? 16.516 -22.438 -12.844 1 90.62 193 LYS A N 1
ATOM 1528 C CA . LYS A 1 193 ? 17.328 -22.078 -14.008 1 90.62 193 LYS A CA 1
ATOM 1529 C C . LYS A 1 193 ? 17.828 -23.328 -14.727 1 90.62 193 LYS A C 1
ATOM 1531 O O . LYS A 1 193 ? 17.797 -23.406 -15.953 1 90.62 193 LYS A O 1
ATOM 1536 N N . LYS A 1 194 ? 18.266 -24.312 -14.008 1 90.5 194 LYS A N 1
ATOM 1537 C CA . LYS A 1 194 ? 18.781 -25.547 -14.578 1 90.5 194 LYS A CA 1
ATOM 1538 C C . LYS A 1 194 ? 17.672 -26.359 -15.242 1 90.5 194 LYS A C 1
ATOM 1540 O O . LYS A 1 194 ? 17.906 -27.047 -16.234 1 90.5 194 LYS A O 1
ATOM 1545 N N . PHE A 1 195 ? 16.531 -26.234 -14.656 1 91.94 195 PHE A N 1
ATOM 1546 C CA . PHE A 1 195 ? 15.391 -26.969 -15.203 1 91.94 195 PHE A CA 1
ATOM 1547 C C . PHE A 1 195 ? 14.945 -26.344 -16.516 1 91.94 195 PHE A C 1
ATOM 1549 O O . PHE A 1 195 ? 14.477 -27.062 -17.406 1 91.94 195 PHE A O 1
ATOM 1556 N N . HIS A 1 196 ? 15.078 -25.109 -16.578 1 89.44 196 HIS A N 1
ATOM 1557 C CA . HIS A 1 196 ? 14.633 -24.375 -17.766 1 89.44 196 HIS A CA 1
ATOM 1558 C C . HIS A 1 196 ? 15.5 -24.719 -18.969 1 89.44 196 HIS A C 1
ATOM 1560 O O . HIS A 1 196 ? 16.734 -24.719 -18.875 1 89.44 196 HIS A O 1
ATOM 1566 N N . HIS A 1 197 ? 14.781 -25.328 -20 1 80.12 197 HIS A N 1
ATOM 1567 C CA . HIS A 1 197 ? 15.469 -25.641 -21.25 1 80.12 197 HIS A CA 1
ATOM 1568 C C . HIS A 1 197 ? 14.836 -24.891 -22.422 1 80.12 197 HIS A C 1
ATOM 1570 O O . HIS A 1 197 ? 13.617 -24.703 -22.469 1 80.12 197 HIS A O 1
ATOM 1576 N N . SER A 1 198 ? 15.43 -24.609 -23.469 1 63.91 198 SER A N 1
ATOM 1577 C CA . SER A 1 198 ? 15.141 -24.062 -24.797 1 63.91 198 SER A CA 1
ATOM 1578 C C . SER A 1 198 ? 14.359 -22.766 -24.703 1 63.91 198 SER A C 1
ATOM 1580 O O . SER A 1 198 ? 13.453 -22.625 -23.875 1 63.91 198 SER A O 1
ATOM 1582 N N . TYR A 1 199 ? 15.023 -21.75 -25.094 1 56.16 199 TYR A N 1
ATOM 1583 C CA . TYR A 1 199 ? 14.719 -20.328 -24.875 1 56.16 199 TYR A CA 1
ATOM 1584 C C . TYR A 1 199 ? 13.609 -19.859 -25.812 1 56.16 199 TYR A C 1
ATOM 1586 O O . TYR A 1 199 ? 13.867 -19.578 -26.984 1 56.16 199 TYR A O 1
ATOM 1594 N N . ILE A 1 200 ? 12.445 -20.516 -25.906 1 54.28 200 ILE A N 1
ATOM 1595 C CA . ILE A 1 200 ? 11.555 -19.656 -26.688 1 54.28 200 ILE A CA 1
ATOM 1596 C C . ILE A 1 200 ? 11.547 -18.25 -26.109 1 54.28 200 ILE A C 1
ATOM 1598 O O . ILE A 1 200 ? 11.5 -18.078 -24.891 1 54.28 200 ILE A O 1
ATOM 1602 N N . PRO A 1 201 ? 11.625 -17.344 -27.016 1 56.03 201 PRO A N 1
ATOM 1603 C CA . PRO A 1 201 ? 11.602 -15.93 -26.656 1 56.03 201 PRO A CA 1
ATOM 1604 C C . PRO A 1 201 ? 10.328 -15.531 -25.922 1 56.03 201 PRO A C 1
ATOM 1606 O O . PRO A 1 201 ? 9.273 -16.125 -26.125 1 56.03 201 PRO A O 1
ATOM 1609 N N . GLY A 1 202 ? 10.336 -14.695 -24.984 1 58.81 202 GLY A N 1
ATOM 1610 C CA . GLY A 1 202 ? 9.242 -14.102 -24.234 1 58.81 202 GLY A CA 1
ATOM 1611 C C . GLY A 1 202 ? 9.234 -14.492 -22.766 1 58.81 202 GLY A C 1
ATOM 1612 O O . GLY A 1 202 ? 10.016 -15.344 -22.344 1 58.81 202 GLY A O 1
ATOM 1613 N N . LEU A 1 203 ? 8.531 -13.75 -22.016 1 63.28 203 LEU A N 1
ATOM 1614 C CA . LEU A 1 203 ? 8.406 -14.047 -20.594 1 63.28 203 LEU A CA 1
ATOM 1615 C C . LEU A 1 203 ? 7.57 -15.305 -20.375 1 63.28 203 LEU A C 1
ATOM 1617 O O . LEU A 1 203 ? 6.398 -15.344 -20.766 1 63.28 203 LEU A O 1
ATOM 1621 N N . HIS A 1 204 ? 8.273 -16.25 -19.875 1 80.56 204 HIS A N 1
ATOM 1622 C CA . HIS A 1 204 ? 7.617 -17.516 -19.609 1 80.56 204 HIS A CA 1
ATOM 1623 C C . HIS A 1 204 ? 7.484 -17.766 -18.109 1 80.56 204 HIS A C 1
ATOM 1625 O O . HIS A 1 204 ? 8.008 -17 -17.297 1 80.56 204 HIS A O 1
ATOM 1631 N N . TYR A 1 205 ? 6.758 -18.703 -17.797 1 90.38 205 TYR A N 1
ATOM 1632 C CA . TYR A 1 205 ? 6.406 -19.094 -16.438 1 90.38 205 TYR A CA 1
ATOM 1633 C C . TYR A 1 205 ? 7.652 -19.312 -15.586 1 90.38 205 TYR A C 1
ATOM 1635 O O . TYR A 1 205 ? 7.715 -18.875 -14.438 1 90.38 205 TYR A O 1
ATOM 1643 N N . HIS A 1 206 ? 8.773 -19.875 -16.172 1 92 206 HIS A N 1
ATOM 1644 C CA . HIS A 1 206 ? 9.992 -20.125 -15.414 1 92 206 HIS A CA 1
ATOM 1645 C C . HIS A 1 206 ? 10.68 -18.812 -15.039 1 92 206 HIS A C 1
ATOM 1647 O O . HIS A 1 206 ? 11.273 -18.703 -13.969 1 92 206 HIS A O 1
ATOM 1653 N N . GLN A 1 207 ? 10.523 -17.844 -15.93 1 91.19 207 GLN A N 1
ATOM 1654 C CA . GLN A 1 207 ? 11.078 -16.531 -15.617 1 91.19 207 GLN A CA 1
ATOM 1655 C C . GLN A 1 207 ? 10.328 -15.875 -14.453 1 91.19 207 GLN A C 1
ATOM 1657 O O . GLN A 1 207 ? 10.938 -15.18 -13.633 1 91.19 207 GLN A O 1
ATOM 1662 N N . THR A 1 208 ? 9.039 -16.109 -14.445 1 92.94 208 THR A N 1
ATOM 1663 C CA . THR A 1 208 ? 8.242 -15.609 -13.328 1 92.94 208 THR A CA 1
ATOM 1664 C C . THR A 1 208 ? 8.664 -16.281 -12.023 1 92.94 208 THR A C 1
ATOM 1666 O O . THR A 1 208 ? 8.82 -15.602 -11 1 92.94 208 THR A O 1
ATOM 1669 N N . LEU A 1 209 ? 8.891 -17.578 -12.078 1 95.69 209 LEU A N 1
ATOM 1670 C CA . LEU A 1 209 ? 9.32 -18.297 -10.891 1 95.69 209 LEU A CA 1
ATOM 1671 C C . LEU A 1 209 ? 10.68 -17.797 -10.406 1 95.69 209 LEU A C 1
ATOM 1673 O O . LEU A 1 209 ? 10.867 -17.562 -9.219 1 95.69 209 LEU A O 1
ATOM 1677 N N . PHE A 1 210 ? 11.539 -17.656 -11.344 1 95.12 210 PHE A N 1
ATOM 1678 C CA . PHE A 1 210 ? 12.867 -17.156 -11.016 1 95.12 210 PHE A CA 1
ATOM 1679 C C . PHE A 1 210 ? 12.789 -15.773 -10.398 1 95.12 210 PHE A C 1
ATOM 1681 O O . PHE A 1 210 ? 13.406 -15.516 -9.359 1 95.12 210 PHE A O 1
ATOM 1688 N N . SER A 1 211 ? 12.062 -14.922 -11.055 1 95.62 211 SER A N 1
ATOM 1689 C CA . SER A 1 211 ? 11.891 -13.555 -10.562 1 95.62 211 SER A CA 1
ATOM 1690 C C . SER A 1 211 ? 11.375 -13.539 -9.133 1 95.62 211 SER A C 1
ATOM 1692 O O . SER A 1 211 ? 11.859 -12.773 -8.297 1 95.62 211 SER A O 1
ATOM 1694 N N . ILE A 1 212 ? 10.438 -14.359 -8.852 1 97.12 212 ILE A N 1
ATOM 1695 C CA . ILE A 1 212 ? 9.828 -14.438 -7.527 1 97.12 212 ILE A CA 1
ATOM 1696 C C . ILE A 1 212 ? 10.875 -14.859 -6.504 1 97.12 212 ILE A C 1
ATOM 1698 O O . ILE A 1 212 ? 11.008 -14.234 -5.445 1 97.12 212 ILE A O 1
ATOM 1702 N N . LEU A 1 213 ? 11.633 -15.836 -6.836 1 98.06 213 LEU A N 1
ATOM 1703 C CA . LEU A 1 213 ? 12.648 -16.344 -5.922 1 98.06 213 LEU A CA 1
ATOM 1704 C C . LEU A 1 213 ? 13.766 -15.328 -5.723 1 98.06 213 LEU A C 1
ATOM 1706 O O . LEU A 1 213 ? 14.266 -15.164 -4.609 1 98.06 213 LEU A O 1
ATOM 1710 N N . TYR A 1 214 ? 14.086 -14.695 -6.75 1 96.88 214 TYR A N 1
ATOM 1711 C CA . TYR A 1 214 ? 15.141 -13.688 -6.66 1 96.88 214 TYR A CA 1
ATOM 1712 C C . TYR A 1 214 ? 14.703 -12.531 -5.77 1 96.88 214 TYR A C 1
ATOM 1714 O O . TYR A 1 214 ? 15.453 -12.094 -4.891 1 96.88 214 TYR A O 1
ATOM 1722 N N . ARG A 1 215 ? 13.555 -12.023 -5.988 1 97.06 215 ARG A N 1
ATOM 1723 C CA . ARG A 1 215 ? 13.023 -10.914 -5.191 1 97.06 215 ARG A CA 1
ATOM 1724 C C . ARG A 1 215 ? 12.844 -11.328 -3.734 1 97.06 215 ARG A C 1
ATOM 1726 O O . ARG A 1 215 ? 13.109 -10.539 -2.824 1 97.06 215 ARG A O 1
ATOM 1733 N N . LEU A 1 216 ? 12.344 -12.555 -3.568 1 98.44 216 LEU A N 1
ATOM 1734 C CA . LEU A 1 216 ? 12.242 -13.086 -2.213 1 98.44 216 LEU A CA 1
ATOM 1735 C C . LEU A 1 216 ? 13.609 -13.094 -1.531 1 98.44 216 LEU A C 1
ATOM 1737 O O . LEU A 1 216 ? 13.75 -12.617 -0.404 1 98.44 216 LEU A O 1
ATOM 1741 N N . SER A 1 217 ? 14.578 -13.57 -2.229 1 97.69 217 SER A N 1
ATOM 1742 C CA . SER A 1 217 ? 15.938 -13.664 -1.69 1 97.69 217 SER A CA 1
ATOM 1743 C C . SER A 1 217 ? 16.484 -12.289 -1.351 1 97.69 217 SER A C 1
ATOM 1745 O O . SER A 1 217 ? 17.062 -12.086 -0.275 1 97.69 217 SER A O 1
ATOM 1747 N N . GLU A 1 218 ? 16.312 -11.398 -2.219 1 96.75 218 GLU A N 1
ATOM 1748 C CA . GLU A 1 218 ? 16.797 -10.039 -2.012 1 96.75 218 GLU A CA 1
ATOM 1749 C C . GLU A 1 218 ? 16.109 -9.391 -0.811 1 96.75 218 GLU A C 1
ATOM 1751 O O . GLU A 1 218 ? 16.766 -8.727 -0.002 1 96.75 218 GLU A O 1
ATOM 1756 N N . ASN A 1 219 ? 14.859 -9.516 -0.746 1 98.44 219 ASN A N 1
ATOM 1757 C CA . ASN A 1 219 ? 14.125 -8.953 0.378 1 98.44 219 ASN A CA 1
ATOM 1758 C C . ASN A 1 219 ? 14.555 -9.578 1.703 1 98.44 219 ASN A C 1
ATOM 1760 O O . ASN A 1 219 ? 14.648 -8.883 2.719 1 98.44 219 ASN A O 1
ATOM 1764 N N . LEU A 1 220 ? 14.758 -10.875 1.661 1 98.69 220 LEU A N 1
ATOM 1765 C CA . LEU A 1 220 ? 15.211 -11.547 2.877 1 98.69 220 LEU A CA 1
ATOM 1766 C C . LEU A 1 220 ? 16.547 -10.992 3.34 1 98.69 220 LEU A C 1
ATOM 1768 O O . LEU A 1 220 ? 16.75 -10.758 4.535 1 98.69 220 LEU A O 1
ATOM 1772 N N . GLN A 1 221 ? 17.438 -10.75 2.424 1 98.38 221 GLN A N 1
ATOM 1773 C CA . GLN A 1 221 ? 18.734 -10.188 2.77 1 98.38 221 GLN A CA 1
ATOM 1774 C C . GLN A 1 221 ? 18.594 -8.75 3.27 1 98.38 221 GLN A C 1
ATOM 1776 O O . GLN A 1 221 ? 19.281 -8.352 4.219 1 98.38 221 GLN A O 1
ATOM 1781 N N . ALA A 1 222 ? 17.781 -8.008 2.609 1 98.56 222 ALA A N 1
ATOM 1782 C CA . ALA A 1 222 ? 17.531 -6.637 3.045 1 98.56 222 ALA A CA 1
ATOM 1783 C C . ALA A 1 222 ? 16.953 -6.605 4.453 1 98.56 222 ALA A C 1
ATOM 1785 O O . ALA A 1 222 ? 17.359 -5.797 5.289 1 98.56 222 ALA A O 1
ATOM 1786 N N . ILE A 1 223 ? 15.992 -7.473 4.711 1 98.56 223 ILE A N 1
ATOM 1787 C CA . ILE A 1 223 ? 15.359 -7.551 6.023 1 98.56 223 ILE A CA 1
ATOM 1788 C C . ILE A 1 223 ? 16.406 -7.938 7.074 1 98.56 223 ILE A C 1
ATOM 1790 O O . ILE A 1 223 ? 16.406 -7.383 8.18 1 98.56 223 ILE A O 1
ATOM 1794 N N . LYS A 1 224 ? 17.188 -8.898 6.719 1 98.19 224 LYS A N 1
ATOM 1795 C CA . LYS A 1 224 ? 18.281 -9.289 7.617 1 98.19 224 LYS A CA 1
ATOM 1796 C C . LYS A 1 224 ? 19.141 -8.086 7.992 1 98.19 224 LYS A C 1
ATOM 1798 O O . LYS A 1 224 ? 19.453 -7.883 9.164 1 98.19 224 LYS A O 1
ATOM 1803 N N . LEU A 1 225 ? 19.531 -7.344 6.996 1 97.94 225 LEU A N 1
ATOM 1804 C CA . LEU A 1 225 ? 20.328 -6.145 7.215 1 97.94 225 LEU A CA 1
ATOM 1805 C C . LEU A 1 225 ? 19.609 -5.172 8.141 1 97.94 225 LEU A C 1
ATOM 1807 O O . LEU A 1 225 ? 20.219 -4.613 9.055 1 97.94 225 LEU A O 1
ATOM 1811 N N . LEU A 1 226 ? 18.344 -4.91 7.934 1 98.06 226 LEU A N 1
ATOM 1812 C CA . LEU A 1 226 ? 17.531 -3.975 8.711 1 98.06 226 LEU A CA 1
ATOM 1813 C C . LEU A 1 226 ? 17.391 -4.449 10.156 1 98.06 226 LEU A C 1
ATOM 1815 O O . LEU A 1 226 ? 17.562 -3.664 11.086 1 98.06 226 LEU A O 1
ATOM 1819 N N . ILE A 1 227 ? 17.125 -5.711 10.281 1 96.56 227 ILE A N 1
ATOM 1820 C CA . ILE A 1 227 ? 16.953 -6.266 11.617 1 96.56 227 ILE A CA 1
ATOM 1821 C C . ILE A 1 227 ? 18.266 -6.156 12.398 1 96.56 227 ILE A C 1
ATOM 1823 O O . ILE A 1 227 ? 18.266 -5.789 13.57 1 96.56 227 ILE A O 1
ATOM 1827 N N . ASN A 1 228 ? 19.359 -6.453 11.742 1 95.62 228 ASN A N 1
ATOM 1828 C CA . ASN A 1 228 ? 20.672 -6.363 12.383 1 95.62 228 ASN A CA 1
ATOM 1829 C C . ASN A 1 228 ? 20.969 -4.938 12.836 1 95.62 228 ASN A C 1
ATOM 1831 O O . ASN A 1 228 ? 21.766 -4.73 13.758 1 95.62 228 ASN A O 1
ATOM 1835 N N . SER A 1 229 ? 20.391 -3.984 12.227 1 96.19 229 SER A N 1
ATOM 1836 C CA . SER A 1 229 ? 20.609 -2.582 12.562 1 96.19 229 SER A CA 1
ATOM 1837 C C . SER A 1 229 ? 19.469 -2.023 13.398 1 96.19 229 SER A C 1
ATOM 1839 O O . SER A 1 229 ? 19.359 -0.809 13.578 1 96.19 229 SER A O 1
ATOM 1841 N N . ALA A 1 230 ? 18.5 -2.818 13.812 1 94.31 230 ALA A N 1
ATOM 1842 C CA . ALA A 1 230 ? 17.391 -2.521 14.719 1 94.31 230 ALA A CA 1
ATOM 1843 C C . ALA A 1 230 ? 16.344 -1.646 14.039 1 94.31 230 ALA A C 1
ATOM 1845 O O . ALA A 1 230 ? 15.688 -0.826 14.688 1 94.31 230 ALA A O 1
ATOM 1846 N N . TYR A 1 231 ? 16.297 -1.712 12.703 1 96.5 231 TYR A N 1
ATOM 1847 C CA . TYR A 1 231 ? 15.227 -1.071 11.961 1 96.5 231 TYR A CA 1
ATOM 1848 C C . TYR A 1 231 ? 14.078 -2.045 11.711 1 96.5 231 TYR A C 1
ATOM 1850 O O . TYR A 1 231 ? 13.828 -2.445 10.57 1 96.5 231 TYR A O 1
ATOM 1858 N N . TYR A 1 232 ? 13.312 -2.307 12.719 1 96 232 TYR A N 1
ATOM 1859 C CA . TYR A 1 232 ? 12.344 -3.398 12.727 1 96 232 TYR A CA 1
ATOM 1860 C C . TYR A 1 232 ? 11.102 -3.027 11.938 1 96 232 TYR A C 1
ATOM 1862 O O . TYR A 1 232 ? 10.562 -3.852 11.188 1 96 232 TYR A O 1
ATOM 1870 N N . PHE A 1 233 ? 10.648 -1.815 12.078 1 96.5 233 PHE A N 1
ATOM 1871 C CA . PHE A 1 233 ? 9.438 -1.433 11.359 1 96.5 233 PHE A CA 1
ATOM 1872 C C . PHE A 1 233 ? 9.688 -1.35 9.859 1 96.5 233 PHE A C 1
ATOM 1874 O O . PHE A 1 233 ? 8.805 -1.646 9.062 1 96.5 233 PHE A O 1
ATOM 1881 N N . GLN A 1 234 ? 10.898 -0.941 9.492 1 97.88 234 GLN A N 1
ATOM 1882 C CA . GLN A 1 234 ? 11.273 -0.965 8.078 1 97.88 234 GLN A CA 1
ATOM 1883 C C . GLN A 1 234 ? 11.328 -2.395 7.547 1 97.88 234 GLN A C 1
ATOM 1885 O O . GLN A 1 234 ? 10.938 -2.656 6.406 1 97.88 234 GLN A O 1
ATOM 1890 N N . ALA A 1 235 ? 11.773 -3.309 8.398 1 98.12 235 ALA A N 1
ATOM 1891 C CA . ALA A 1 235 ? 11.75 -4.723 8.031 1 98.12 235 ALA A CA 1
ATOM 1892 C C . ALA A 1 235 ? 10.32 -5.219 7.828 1 98.12 235 ALA A C 1
ATOM 1894 O O . ALA A 1 235 ? 10.047 -5.98 6.898 1 98.12 235 ALA A O 1
ATOM 1895 N N . VAL A 1 236 ? 9.445 -4.758 8.68 1 97.5 236 VAL A N 1
ATOM 1896 C CA . VAL A 1 236 ? 8.039 -5.133 8.586 1 97.5 236 VAL A CA 1
ATOM 1897 C C . VAL A 1 236 ? 7.449 -4.598 7.285 1 97.5 236 VAL A C 1
ATOM 1899 O O . VAL A 1 236 ? 6.602 -5.25 6.668 1 97.5 236 VAL A O 1
ATOM 1902 N N . CYS A 1 237 ? 7.902 -3.461 6.898 1 97.44 237 CYS A N 1
ATOM 1903 C CA . CYS A 1 237 ? 7.461 -2.908 5.621 1 97.44 237 CYS A CA 1
ATOM 1904 C C . CYS A 1 237 ? 7.824 -3.84 4.469 1 97.44 237 CYS A C 1
ATOM 1906 O O . CYS A 1 237 ? 7.008 -4.078 3.576 1 97.44 237 CYS A O 1
ATOM 1908 N N . LEU A 1 238 ? 8.961 -4.371 4.504 1 98.31 238 LEU A N 1
ATOM 1909 C CA . LEU A 1 238 ? 9.398 -5.27 3.441 1 98.31 238 LEU A CA 1
ATOM 1910 C C . LEU A 1 238 ? 8.703 -6.621 3.551 1 98.31 238 LEU A C 1
ATOM 1912 O O . LEU A 1 238 ? 8.5 -7.301 2.543 1 98.31 238 LEU A O 1
ATOM 1916 N N . LEU A 1 239 ? 8.328 -7.004 4.773 1 98.06 239 LEU A N 1
ATOM 1917 C CA . LEU A 1 239 ? 7.523 -8.203 4.957 1 98.06 239 LEU A CA 1
ATOM 1918 C C . LEU A 1 239 ? 6.227 -8.117 4.156 1 98.06 239 LEU A C 1
ATOM 1920 O O . LEU A 1 239 ? 5.793 -9.109 3.562 1 98.06 239 LEU A O 1
ATOM 1924 N N . ARG A 1 240 ? 5.648 -6.988 4.16 1 97 240 ARG A N 1
ATOM 1925 C CA . ARG A 1 240 ? 4.414 -6.793 3.404 1 97 240 ARG A CA 1
ATOM 1926 C C . ARG A 1 240 ? 4.633 -7.078 1.923 1 97 240 ARG A C 1
ATOM 1928 O O . ARG A 1 240 ? 3.805 -7.734 1.284 1 97 240 ARG A O 1
ATOM 1935 N N . SER A 1 241 ? 5.73 -6.602 1.41 1 96.75 241 SER A N 1
ATOM 1936 C CA . SER A 1 241 ? 6.059 -6.82 0.005 1 96.75 241 SER A CA 1
ATOM 1937 C C . SER A 1 241 ? 6.25 -8.305 -0.295 1 96.75 241 SER A C 1
ATOM 1939 O O . SER A 1 241 ? 5.777 -8.805 -1.318 1 96.75 241 SER A O 1
ATOM 1941 N N . ILE A 1 242 ? 6.914 -8.961 0.607 1 97.81 242 ILE A N 1
ATOM 1942 C CA . ILE A 1 242 ? 7.141 -10.391 0.437 1 97.81 242 ILE A CA 1
ATOM 1943 C C . ILE A 1 242 ? 5.809 -11.133 0.456 1 97.81 242 ILE A C 1
ATOM 1945 O O . ILE A 1 242 ? 5.605 -12.078 -0.307 1 97.81 242 ILE A O 1
ATOM 1949 N N . TYR A 1 243 ? 5.004 -10.719 1.318 1 97.62 243 TYR A N 1
ATOM 1950 C CA . TYR A 1 243 ? 3.689 -11.344 1.392 1 97.62 243 TYR A CA 1
ATOM 1951 C C . TYR A 1 243 ? 2.93 -11.172 0.082 1 97.62 243 TYR A C 1
ATOM 1953 O O . TYR A 1 243 ? 2.309 -12.109 -0.412 1 97.62 243 TYR A O 1
ATOM 1961 N N . GLU A 1 244 ? 2.982 -10.023 -0.457 1 96.19 244 GLU A N 1
ATOM 1962 C CA . GLU A 1 244 ? 2.271 -9.781 -1.707 1 96.19 244 GLU A CA 1
ATOM 1963 C C . GLU A 1 244 ? 2.904 -10.555 -2.861 1 96.19 244 GLU A C 1
ATOM 1965 O O . GLU A 1 244 ? 2.203 -11.023 -3.762 1 96.19 244 GLU A O 1
ATOM 1970 N N . ILE A 1 245 ? 4.203 -10.695 -2.824 1 97 245 ILE A N 1
ATOM 1971 C CA . ILE A 1 245 ? 4.863 -11.578 -3.785 1 97 245 ILE A CA 1
ATOM 1972 C C . ILE A 1 245 ? 4.262 -12.977 -3.703 1 97 245 ILE A C 1
ATOM 1974 O O . ILE A 1 245 ? 3.951 -13.586 -4.727 1 97 245 ILE A O 1
ATOM 1978 N N . SER A 1 246 ? 4.102 -13.414 -2.508 1 97.69 246 SER A N 1
ATOM 1979 C CA . SER A 1 246 ? 3.619 -14.773 -2.291 1 97.69 246 SER A CA 1
ATOM 1980 C C . SER A 1 246 ? 2.191 -14.945 -2.795 1 97.69 246 SER A C 1
ATOM 1982 O O . SER A 1 246 ? 1.812 -16.016 -3.258 1 97.69 246 SER A O 1
ATOM 1984 N N . LEU A 1 247 ? 1.434 -13.938 -2.684 1 96.75 247 LEU A N 1
ATOM 1985 C CA . LEU A 1 247 ? 0.056 -13.992 -3.162 1 96.75 247 LEU A CA 1
ATOM 1986 C C . LEU A 1 247 ? 0.01 -14.023 -4.684 1 96.75 247 LEU A C 1
ATOM 1988 O O . LEU A 1 247 ? -0.705 -14.836 -5.273 1 96.75 247 LEU A O 1
ATOM 1992 N N . ASP A 1 248 ? 0.77 -13.164 -5.32 1 95 248 ASP A N 1
ATOM 1993 C CA . ASP A 1 248 ? 0.832 -13.141 -6.777 1 95 248 ASP A CA 1
ATOM 1994 C C . ASP A 1 248 ? 1.366 -14.461 -7.324 1 95 248 ASP A C 1
ATOM 1996 O O . ASP A 1 248 ? 0.871 -14.969 -8.328 1 95 248 ASP A O 1
ATOM 2000 N N . PHE A 1 249 ? 2.334 -14.945 -6.621 1 96.94 249 PHE A N 1
ATOM 2001 C CA . PHE A 1 249 ? 2.885 -16.234 -7.008 1 96.94 249 PHE A CA 1
ATOM 2002 C C . PHE A 1 249 ? 1.802 -17.312 -7.008 1 96.94 249 PHE A C 1
ATOM 2004 O O . PHE A 1 249 ? 1.649 -18.047 -7.984 1 96.94 249 PHE A O 1
ATOM 2011 N N . TYR A 1 250 ? 1.093 -17.391 -5.965 1 97.25 250 TYR A N 1
ATOM 2012 C CA . TYR A 1 250 ? 0.16 -18.5 -5.789 1 97.25 250 TYR A CA 1
ATOM 2013 C C . TYR A 1 250 ? -0.942 -18.453 -6.84 1 97.25 250 TYR A C 1
ATOM 2015 O O . TYR A 1 250 ? -1.305 -19.484 -7.41 1 97.25 250 TYR A O 1
ATOM 2023 N N . VAL A 1 251 ? -1.435 -17.266 -7.066 1 96.12 251 VAL A N 1
ATOM 2024 C CA . VAL A 1 251 ? -2.514 -17.156 -8.039 1 96.12 251 VAL A CA 1
ATOM 2025 C C . VAL A 1 251 ? -2.002 -17.547 -9.422 1 96.12 251 VAL A C 1
ATOM 2027 O O . VAL A 1 251 ? -2.734 -18.156 -10.219 1 96.12 251 VAL A O 1
ATOM 2030 N N . ASP A 1 252 ? -0.788 -17.219 -9.719 1 95.19 252 ASP A N 1
ATOM 2031 C CA . ASP A 1 252 ? -0.201 -17.594 -10.992 1 95.19 252 ASP A CA 1
ATOM 2032 C C . ASP A 1 252 ? 0.086 -19.094 -11.039 1 95.19 252 ASP A C 1
ATOM 2034 O O . ASP A 1 252 ? -0.242 -19.781 -12.016 1 95.19 252 ASP A O 1
ATOM 2038 N N . TRP A 1 253 ? 0.67 -19.547 -9.961 1 96.88 253 TRP A N 1
ATOM 2039 C CA . TRP A 1 253 ? 1.072 -20.953 -9.844 1 96.88 253 TRP A CA 1
ATOM 2040 C C . TRP A 1 253 ? -0.123 -21.875 -10.031 1 96.88 253 TRP A C 1
ATOM 2042 O O . TRP A 1 253 ? -0.002 -22.938 -10.648 1 96.88 253 TRP A O 1
ATOM 2052 N N . LEU A 1 254 ? -1.268 -21.531 -9.625 1 96.44 254 LEU A N 1
ATOM 2053 C CA . LEU A 1 254 ? -2.467 -22.359 -9.719 1 96.44 254 LEU A CA 1
ATOM 2054 C C . LEU A 1 254 ? -2.811 -22.656 -11.172 1 96.44 254 LEU A C 1
ATOM 2056 O O . LEU A 1 254 ? -3.219 -23.766 -11.508 1 96.44 254 LEU A O 1
ATOM 2060 N N . ALA A 1 255 ? -2.684 -21.656 -12.023 1 94.94 255 ALA A N 1
ATOM 2061 C CA . ALA A 1 255 ? -2.99 -21.812 -13.438 1 94.94 255 ALA A CA 1
ATOM 2062 C C . ALA A 1 255 ? -2.166 -20.859 -14.289 1 94.94 255 ALA A C 1
ATOM 2064 O O . ALA A 1 255 ? -2.711 -19.922 -14.898 1 94.94 255 ALA A O 1
ATOM 2065 N N . PRO A 1 256 ? -0.929 -21.219 -14.469 1 92.69 256 PRO A N 1
ATOM 2066 C CA . PRO A 1 256 ? -0.015 -20.25 -15.102 1 92.69 256 PRO A CA 1
ATOM 2067 C C . PRO A 1 256 ? -0.385 -19.953 -16.547 1 92.69 256 PRO A C 1
ATOM 2069 O O . PRO A 1 256 ? -0.186 -18.828 -17.031 1 92.69 256 PRO A O 1
ATOM 2072 N N . GLU A 1 257 ? -0.958 -20.906 -17.297 1 89.88 257 GLU A N 1
ATOM 2073 C CA . GLU A 1 257 ? -1.305 -20.719 -18.703 1 89.88 257 GLU A CA 1
ATOM 2074 C C . GLU A 1 257 ? -2.441 -19.703 -18.859 1 89.88 257 GLU A C 1
ATOM 2076 O O . GLU A 1 257 ? -2.541 -19.031 -19.875 1 89.88 257 GLU A O 1
ATOM 2081 N N . GLN A 1 258 ? -3.217 -19.562 -17.828 1 89.56 258 GLN A N 1
ATOM 2082 C CA . GLN A 1 258 ? -4.387 -18.688 -17.906 1 89.56 258 GLN A CA 1
ATOM 2083 C C . GLN A 1 258 ? -4.148 -17.375 -17.172 1 89.56 258 GLN A C 1
ATOM 2085 O O . GLN A 1 258 ? -4.473 -16.297 -17.688 1 89.56 258 GLN A O 1
ATOM 2090 N N . ILE A 1 259 ? -3.564 -17.453 -16.031 1 91.44 259 ILE A N 1
ATOM 2091 C CA . ILE A 1 259 ? -3.531 -16.312 -15.125 1 91.44 259 ILE A CA 1
ATOM 2092 C C . ILE A 1 259 ? -2.35 -15.406 -15.469 1 91.44 259 ILE A C 1
ATOM 2094 O O . ILE A 1 259 ? -2.391 -14.195 -15.234 1 91.44 259 ILE A O 1
ATOM 2098 N N . GLY A 1 260 ? -1.286 -16.016 -16.062 1 85.56 260 GLY A N 1
ATOM 2099 C CA . GLY A 1 260 ? -0.143 -15.203 -16.453 1 85.56 260 GLY A CA 1
ATOM 2100 C C . GLY A 1 260 ? -0.522 -14.016 -17.328 1 85.56 260 GLY A C 1
ATOM 2101 O O . GLY A 1 260 ? -0.044 -12.906 -17.109 1 85.56 260 GLY A O 1
ATOM 2102 N N . PHE A 1 261 ? -1.379 -14.258 -18.156 1 82.25 261 PHE A N 1
ATOM 2103 C CA . PHE A 1 261 ? -1.866 -13.211 -19.031 1 82.25 261 PHE A CA 1
ATOM 2104 C C . PHE A 1 261 ? -2.57 -12.109 -18.25 1 82.25 261 PHE A C 1
ATOM 2106 O O . PHE A 1 261 ? -2.363 -10.922 -18.5 1 82.25 261 PHE A O 1
ATOM 2113 N N . TRP A 1 262 ? -3.33 -12.484 -17.375 1 87.25 262 TRP A N 1
ATOM 2114 C CA . TRP A 1 262 ? -4.133 -11.531 -16.609 1 87.25 262 TRP A CA 1
ATOM 2115 C C . TRP A 1 262 ? -3.254 -10.703 -15.672 1 87.25 262 TRP A C 1
ATOM 2117 O O . TRP A 1 262 ? -3.508 -9.516 -15.461 1 87.25 262 TRP A O 1
ATOM 2127 N N . LEU A 1 263 ? -2.258 -11.336 -15.125 1 88.75 263 LEU A N 1
ATOM 2128 C CA . LEU A 1 263 ? -1.318 -10.609 -14.273 1 88.75 263 LEU A CA 1
ATOM 2129 C C . LEU A 1 263 ? -0.583 -9.539 -15.078 1 88.75 263 LEU A C 1
ATOM 2131 O O . LEU A 1 263 ? -0.427 -8.406 -14.609 1 88.75 263 LEU A O 1
ATOM 2135 N N . GLN A 1 264 ? -0.239 -9.867 -16.234 1 85.19 264 GLN A N 1
ATOM 2136 C CA . GLN A 1 264 ? 0.435 -8.93 -17.125 1 85.19 264 GLN A CA 1
ATOM 2137 C C . GLN A 1 264 ? -0.49 -7.777 -17.516 1 85.19 264 GLN A C 1
ATOM 2139 O O . GLN A 1 264 ? -0.091 -6.609 -17.453 1 85.19 264 GLN A O 1
ATOM 2144 N N . THR A 1 265 ? -1.666 -8.109 -17.828 1 85.19 265 THR A N 1
ATOM 2145 C CA . THR A 1 265 ? -2.654 -7.117 -18.219 1 85.19 265 THR A CA 1
ATOM 2146 C C . THR A 1 265 ? -2.971 -6.172 -17.062 1 85.19 265 THR A C 1
ATOM 2148 O O . THR A 1 265 ? -3.01 -4.953 -17.25 1 85.19 265 THR A O 1
ATOM 2151 N N . HIS A 1 266 ? -3.123 -6.711 -15.945 1 87 266 HIS A N 1
ATOM 2152 C CA . HIS A 1 266 ? -3.477 -5.922 -14.766 1 87 266 HIS A CA 1
ATOM 2153 C C . HIS A 1 266 ? -2.361 -4.945 -14.406 1 87 266 HIS A C 1
ATOM 2155 O O . HIS A 1 266 ? -2.625 -3.855 -13.898 1 87 266 HIS A O 1
ATOM 2161 N N . ALA A 1 267 ? -1.195 -5.34 -14.625 1 84 267 ALA A N 1
ATOM 2162 C CA . ALA A 1 267 ? -0.05 -4.496 -14.289 1 84 267 ALA A CA 1
ATOM 2163 C C . ALA A 1 267 ? 0.112 -3.363 -15.305 1 84 267 ALA A C 1
ATOM 2165 O O . ALA A 1 267 ? 0.662 -2.309 -14.977 1 84 267 ALA A O 1
ATOM 2166 N N . ARG A 1 268 ? -0.408 -3.494 -16.484 1 82 268 ARG A N 1
ATOM 2167 C CA . ARG A 1 268 ? -0.108 -2.564 -17.562 1 82 268 ARG A CA 1
ATOM 2168 C C . ARG A 1 268 ? -1.271 -1.609 -17.812 1 82 268 ARG A C 1
ATOM 2170 O O . ARG A 1 268 ? -1.072 -0.485 -18.266 1 82 268 ARG A O 1
ATOM 2177 N N . VAL A 1 269 ? -2.395 -2.148 -17.562 1 82.5 269 VAL A N 1
ATOM 2178 C CA . VAL A 1 269 ? -3.551 -1.339 -17.938 1 82.5 269 VAL A CA 1
ATOM 2179 C C . VAL A 1 269 ? -4.449 -1.136 -16.719 1 82.5 269 VAL A C 1
ATOM 2181 O O . VAL A 1 269 ? -4.715 -2.08 -15.969 1 82.5 269 VAL A O 1
ATOM 2184 N N . ASP A 1 270 ? -4.75 0.052 -16.594 1 81.19 270 ASP A N 1
ATOM 2185 C CA . ASP A 1 270 ? -5.711 0.305 -15.523 1 81.19 270 ASP A CA 1
ATOM 2186 C C . ASP A 1 270 ? -7.125 -0.061 -15.961 1 81.19 270 ASP A C 1
ATOM 2188 O O . ASP A 1 270 ? -7.328 -0.569 -17.062 1 81.19 270 ASP A O 1
ATOM 2192 N N . ARG A 1 271 ? -8.094 0.081 -15.031 1 80.62 271 ARG A N 1
ATOM 2193 C CA . ARG A 1 271 ? -9.461 -0.352 -15.273 1 80.62 271 ARG A CA 1
ATOM 2194 C C . ARG A 1 271 ? -10.039 0.343 -16.5 1 80.62 271 ARG A C 1
ATOM 2196 O O . ARG A 1 271 ? -10.695 -0.294 -17.328 1 80.62 271 ARG A O 1
ATOM 2203 N N . ALA A 1 272 ? -9.812 1.555 -16.562 1 78.75 272 ALA A N 1
ATOM 2204 C CA . ALA A 1 272 ? -10.328 2.312 -17.688 1 78.75 272 ALA A CA 1
ATOM 2205 C C . ALA A 1 272 ? -9.711 1.824 -19 1 78.75 272 ALA A C 1
ATOM 2207 O O . ALA A 1 272 ? -10.414 1.622 -20 1 78.75 272 ALA A O 1
ATOM 2208 N N . GLY A 1 273 ? -8.5 1.647 -18.922 1 77.88 273 GLY A N 1
ATOM 2209 C CA . GLY A 1 273 ? -7.805 1.126 -20.078 1 77.88 273 GLY A CA 1
ATOM 2210 C C . GLY A 1 273 ? -8.258 -0.268 -20.469 1 77.88 273 GLY A C 1
ATOM 2211 O O . GLY A 1 273 ? -8.406 -0.571 -21.656 1 77.88 273 GLY A O 1
ATOM 2212 N N . PHE A 1 274 ? -8.461 -1.055 -19.516 1 83.25 274 PHE A N 1
ATOM 2213 C CA . PHE A 1 274 ? -8.953 -2.408 -19.75 1 83.25 274 PHE A CA 1
ATOM 2214 C C . PHE A 1 274 ? -10.312 -2.381 -20.438 1 83.25 274 PHE A C 1
ATOM 2216 O O . PHE A 1 274 ? -10.539 -3.09 -21.422 1 83.25 274 PHE A O 1
ATOM 2223 N N . ASN A 1 275 ? -11.141 -1.545 -19.938 1 80.38 275 ASN A N 1
ATOM 2224 C CA . ASN A 1 275 ? -12.469 -1.436 -20.531 1 80.38 275 ASN A CA 1
ATOM 2225 C C . ASN A 1 275 ? -12.398 -0.961 -21.984 1 80.38 275 ASN A C 1
ATOM 2227 O O . ASN A 1 275 ? -13.094 -1.494 -22.859 1 80.38 275 ASN A O 1
ATOM 2231 N N . LYS A 1 276 ? -11.57 -0.07 -22.188 1 79.44 276 LYS A N 1
ATOM 2232 C CA . LYS A 1 276 ? -11.406 0.456 -23.531 1 79.44 276 LYS A CA 1
ATOM 2233 C C . LYS A 1 276 ? -10.836 -0.603 -24.469 1 79.44 276 LYS A C 1
ATOM 2235 O O . LYS A 1 276 ? -11.273 -0.729 -25.625 1 79.44 276 LYS A O 1
ATOM 2240 N N . ALA A 1 277 ? -9.82 -1.326 -24 1 77.06 277 ALA A N 1
ATOM 2241 C CA . ALA A 1 277 ? -9.219 -2.391 -24.797 1 77.06 277 ALA A CA 1
ATOM 2242 C C . ALA A 1 277 ? -10.25 -3.465 -25.156 1 77.06 277 ALA A C 1
ATOM 2244 O O . ALA A 1 277 ? -10.258 -3.979 -26.266 1 77.06 277 ALA A O 1
ATOM 2245 N N . MET A 1 278 ? -11.039 -3.754 -24.203 1 78.31 278 MET A N 1
ATOM 2246 C CA . MET A 1 278 ? -12.062 -4.77 -24.422 1 78.31 278 MET A CA 1
ATOM 2247 C C . MET A 1 278 ? -13.094 -4.289 -25.438 1 78.31 278 MET A C 1
ATOM 2249 O O . MET A 1 278 ? -13.562 -5.07 -26.266 1 78.31 278 MET A O 1
ATOM 2253 N N . GLU A 1 279 ? -13.367 -3.08 -25.344 1 75.56 279 GLU A N 1
ATOM 2254 C CA . GLU A 1 279 ? -14.297 -2.492 -26.312 1 75.56 279 GLU A CA 1
ATOM 2255 C C . GLU A 1 279 ? -13.719 -2.512 -27.719 1 75.56 279 GLU A C 1
ATOM 2257 O O . GLU A 1 279 ? -14.43 -2.797 -28.688 1 75.56 279 GLU A O 1
ATOM 2262 N N . LEU A 1 280 ? -12.484 -2.291 -27.766 1 75.06 280 LEU A N 1
ATOM 2263 C CA . LEU A 1 280 ? -11.812 -2.234 -29.062 1 75.06 280 LEU A CA 1
ATOM 2264 C C . LEU A 1 280 ? -11.648 -3.633 -29.641 1 75.06 280 LEU A C 1
ATOM 2266 O O . LEU A 1 280 ? -11.719 -3.812 -30.859 1 75.06 280 LEU A O 1
ATOM 2270 N N . ALA A 1 281 ? -11.297 -4.559 -28.844 1 71.69 281 ALA A N 1
ATOM 2271 C CA . ALA A 1 281 ? -11.047 -5.934 -29.281 1 71.69 281 ALA A CA 1
ATOM 2272 C C . ALA A 1 281 ? -12.336 -6.609 -29.734 1 71.69 281 ALA A C 1
ATOM 2274 O O . ALA A 1 281 ? -12.305 -7.57 -30.5 1 71.69 281 ALA A O 1
ATOM 2275 N N . HIS A 1 282 ? -13.336 -6.109 -29.219 1 71.81 282 HIS A N 1
ATOM 2276 C CA . HIS A 1 282 ? -14.625 -6.711 -29.562 1 71.81 282 HIS A CA 1
ATOM 2277 C C . HIS A 1 282 ? -15.586 -5.664 -30.109 1 71.81 282 HIS A C 1
ATOM 2279 O O . HIS A 1 282 ? -16.625 -5.395 -29.5 1 71.81 282 HIS A O 1
ATOM 2285 N N . PRO A 1 283 ? -15.039 -5.117 -31.219 1 61.94 283 PRO A N 1
ATOM 2286 C CA . PRO A 1 283 ? -15.906 -4.094 -31.812 1 61.94 283 PRO A CA 1
ATOM 2287 C C . PRO A 1 283 ? -17.219 -4.668 -32.344 1 61.94 283 PRO A C 1
ATOM 2289 O O . PRO A 1 283 ? -18.078 -3.918 -32.812 1 61.94 283 PRO A O 1
ATOM 2292 N N . GLN A 1 284 ? -17.438 -5.82 -32.062 1 60.44 284 GLN A N 1
ATOM 2293 C CA . GLN A 1 284 ? -18.531 -6.418 -32.844 1 60.44 284 GLN A CA 1
ATOM 2294 C C . GLN A 1 284 ? -19.812 -5.617 -32.656 1 60.44 284 GLN A C 1
ATOM 2296 O O . GLN A 1 284 ? -19.969 -4.895 -31.672 1 60.44 284 GLN A O 1
ATOM 2301 N N . GLU A 1 285 ? -20.531 -5.723 -33.75 1 62.12 285 GLU A N 1
ATOM 2302 C CA . GLU A 1 285 ? -21.812 -5.109 -34.062 1 62.12 285 GLU A CA 1
ATOM 2303 C C . GLU A 1 285 ? -22.844 -5.422 -32.969 1 62.12 285 GLU A C 1
ATOM 2305 O O . GLU A 1 285 ? -23.844 -4.707 -32.844 1 62.12 285 GLU A O 1
ATOM 2310 N N . ASN A 1 286 ? -22.453 -6.508 -32.219 1 74.25 286 ASN A N 1
ATOM 2311 C CA . ASN A 1 286 ? -23.484 -6.848 -31.25 1 74.25 286 ASN A CA 1
ATOM 2312 C C . ASN A 1 286 ? -23.125 -6.371 -29.844 1 74.25 286 ASN A C 1
ATOM 2314 O O . ASN A 1 286 ? -22.312 -7.004 -29.156 1 74.25 286 ASN A O 1
ATOM 2318 N N . ALA A 1 287 ? -23.594 -5.391 -29.531 1 75.19 287 ALA A N 1
ATOM 2319 C CA . ALA A 1 287 ? -23.359 -4.711 -28.266 1 75.19 287 ALA A CA 1
ATOM 2320 C C . ALA A 1 287 ? -23.594 -5.652 -27.094 1 75.19 287 ALA A C 1
ATOM 2322 O O . ALA A 1 287 ? -22.859 -5.605 -26.094 1 75.19 287 ALA A O 1
ATOM 2323 N N . LYS A 1 288 ? -24.516 -6.492 -27.312 1 80.06 288 LYS A N 1
ATOM 2324 C CA . LYS A 1 288 ? -24.844 -7.41 -26.219 1 80.06 288 LYS A CA 1
ATOM 2325 C C . LYS A 1 288 ? -23.734 -8.438 -26.016 1 80.06 288 LYS A C 1
ATOM 2327 O O . LYS A 1 288 ? -23.375 -8.758 -24.875 1 80.06 288 LYS A O 1
ATOM 2332 N N . ARG A 1 289 ? -23.219 -8.93 -27.047 1 81.44 289 ARG A N 1
ATOM 2333 C CA . ARG A 1 289 ? -22.109 -9.883 -27.016 1 81.44 289 ARG A CA 1
ATOM 2334 C C . ARG A 1 289 ? -20.891 -9.273 -26.344 1 81.44 289 ARG A C 1
ATOM 2336 O O . ARG A 1 289 ? -20.266 -9.898 -25.484 1 81.44 289 ARG A O 1
ATOM 2343 N N . SER A 1 290 ? -20.672 -8.133 -26.734 1 79.5 290 SER A N 1
ATOM 2344 C CA . SER A 1 290 ? -19.5 -7.43 -26.203 1 79.5 290 SER A CA 1
ATOM 2345 C C . SER A 1 290 ? -19.656 -7.145 -24.703 1 79.5 290 SER A C 1
ATOM 2347 O O . SER A 1 290 ? -18.703 -7.293 -23.938 1 79.5 290 SER A O 1
ATOM 2349 N N . LYS A 1 291 ? -20.75 -6.766 -24.344 1 81.38 291 LYS A N 1
ATOM 2350 C CA . LYS A 1 291 ? -21.031 -6.465 -22.938 1 81.38 291 LYS A CA 1
ATOM 2351 C C . LYS A 1 291 ? -20.875 -7.711 -22.078 1 81.38 291 LYS A C 1
ATOM 2353 O O . LYS A 1 291 ? -20.328 -7.645 -20.969 1 81.38 291 LYS A O 1
ATOM 2358 N N . LEU A 1 292 ? -21.359 -8.75 -22.609 1 82.69 292 LEU A N 1
ATOM 2359 C CA . LEU A 1 292 ? -21.281 -10.016 -21.891 1 82.69 292 LEU A CA 1
ATOM 2360 C C . LEU A 1 292 ? -19.844 -10.453 -21.719 1 82.69 292 LEU A C 1
ATOM 2362 O O . LEU A 1 292 ? -19.453 -10.906 -20.625 1 82.69 292 LEU A O 1
ATOM 2366 N N . LEU A 1 293 ? -19.094 -10.336 -22.688 1 82.81 293 LEU A N 1
ATOM 2367 C CA . LEU A 1 293 ? -17.688 -10.711 -22.656 1 82.81 293 LEU A CA 1
ATOM 2368 C C . LEU A 1 293 ? -16.922 -9.852 -21.656 1 82.81 293 LEU A C 1
ATOM 2370 O O . LEU A 1 293 ? -16.125 -10.367 -20.875 1 82.81 293 LEU A O 1
ATOM 2374 N N . ILE A 1 294 ? -17.234 -8.641 -21.688 1 82.12 294 ILE A N 1
ATOM 2375 C CA . ILE A 1 294 ? -16.547 -7.695 -20.812 1 82.12 294 ILE A CA 1
ATOM 2376 C C . ILE A 1 294 ? -16.906 -7.996 -19.359 1 82.12 294 ILE A C 1
ATOM 2378 O O . ILE A 1 294 ? -16.031 -7.984 -18.5 1 82.12 294 ILE A O 1
ATOM 2382 N N . GLU A 1 295 ? -18.047 -8.234 -19.156 1 83.56 295 GLU A N 1
ATOM 2383 C CA . GLU A 1 295 ? -18.5 -8.516 -17.797 1 83.56 295 GLU A CA 1
ATOM 2384 C C . GLU A 1 295 ? -17.844 -9.773 -17.234 1 83.56 295 GLU A C 1
ATOM 2386 O O . GLU A 1 295 ? -17.422 -9.797 -16.078 1 83.56 295 GLU A O 1
ATOM 2391 N N . ARG A 1 296 ? -17.75 -10.734 -18.047 1 84.38 296 ARG A N 1
ATOM 2392 C CA . ARG A 1 296 ? -17.188 -11.992 -17.578 1 84.38 296 ARG A CA 1
ATOM 2393 C C . ARG A 1 296 ? -15.68 -11.898 -17.406 1 84.38 296 ARG A C 1
ATOM 2395 O O . ARG A 1 296 ? -15.125 -12.398 -16.438 1 84.38 296 ARG A O 1
ATOM 2402 N N . LYS A 1 297 ? -15.109 -11.219 -18.297 1 83.06 297 LYS A N 1
ATOM 2403 C CA . LYS A 1 297 ? -13.656 -11.102 -18.25 1 83.06 297 LYS A CA 1
ATOM 2404 C C . LYS A 1 297 ? -13.219 -10.141 -17.156 1 83.06 297 LYS A C 1
ATOM 2406 O O . LYS A 1 297 ? -12.078 -10.203 -16.688 1 83.06 297 LYS A O 1
ATOM 2411 N N . SER A 1 298 ? -14.117 -9.344 -16.703 1 86.88 298 SER A N 1
ATOM 2412 C CA . SER A 1 298 ? -13.812 -8.367 -15.656 1 86.88 298 SER A CA 1
ATOM 2413 C C . SER A 1 298 ? -13.586 -9.039 -14.312 1 86.88 298 SER A C 1
ATOM 2415 O O . SER A 1 298 ? -12.961 -8.469 -13.422 1 86.88 298 SER A O 1
ATOM 2417 N N . TYR A 1 299 ? -14.008 -10.188 -14.219 1 89.94 299 TYR A N 1
ATOM 2418 C CA . TYR A 1 299 ? -13.875 -10.883 -12.945 1 89.94 299 TYR A CA 1
ATOM 2419 C C . TYR A 1 299 ? -12.406 -11.07 -12.578 1 89.94 299 TYR A C 1
ATOM 2421 O O . TYR A 1 299 ? -11.992 -10.789 -11.453 1 89.94 299 TYR A O 1
ATOM 2429 N N . CYS A 1 300 ? -11.672 -11.539 -13.492 1 89.12 300 CYS A N 1
ATOM 2430 C CA . CYS A 1 300 ? -10.258 -11.797 -13.227 1 89.12 300 CYS A CA 1
ATOM 2431 C C . CYS A 1 300 ? -9.523 -10.5 -12.914 1 89.12 300 CYS A C 1
ATOM 2433 O O . CYS A 1 300 ? -8.656 -10.469 -12.039 1 89.12 300 CYS A O 1
ATOM 2435 N N . TYR A 1 301 ? -9.898 -9.516 -13.641 1 88.75 301 TYR A N 1
ATOM 2436 C CA . TYR A 1 301 ? -9.305 -8.211 -13.375 1 88.75 301 TYR A CA 1
ATOM 2437 C C . TYR A 1 301 ? -9.586 -7.766 -11.945 1 88.75 301 TYR A C 1
ATOM 2439 O O . TYR A 1 301 ? -8.688 -7.297 -11.242 1 88.75 301 TYR A O 1
ATOM 2447 N N . ASN A 1 302 ? -10.812 -7.969 -11.539 1 89.62 302 ASN A N 1
ATOM 2448 C CA . ASN A 1 302 ? -11.211 -7.594 -10.18 1 89.62 302 ASN A CA 1
ATOM 2449 C C . ASN A 1 302 ? -10.523 -8.469 -9.133 1 89.62 302 ASN A C 1
ATOM 2451 O O . ASN A 1 302 ? -10.141 -7.977 -8.07 1 89.62 302 ASN A O 1
ATOM 2455 N N . LEU A 1 303 ? -10.383 -9.672 -9.422 1 92.88 303 LEU A N 1
ATOM 2456 C CA . LEU A 1 303 ? -9.719 -10.617 -8.523 1 92.88 303 LEU A CA 1
ATOM 2457 C C . LEU A 1 303 ? -8.289 -10.172 -8.234 1 92.88 303 LEU A C 1
ATOM 2459 O O . LEU A 1 303 ? -7.855 -10.18 -7.082 1 92.88 303 LEU A O 1
ATOM 2463 N N . LEU A 1 304 ? -7.613 -9.719 -9.234 1 92.38 304 LEU A N 1
ATOM 2464 C CA . LEU A 1 304 ? -6.191 -9.406 -9.133 1 92.38 304 LEU A CA 1
ATOM 2465 C C . LEU A 1 304 ? -5.984 -8 -8.578 1 92.38 304 LEU A C 1
ATOM 2467 O O . LEU A 1 304 ? -4.879 -7.645 -8.164 1 92.38 304 LEU A O 1
ATOM 2471 N N . SER A 1 305 ? -7.062 -7.207 -8.484 1 89.06 305 SER A N 1
ATOM 2472 C CA . SER A 1 305 ? -6.957 -5.812 -8.062 1 89.06 305 SER A CA 1
ATOM 2473 C C . SER A 1 305 ? -6.961 -5.695 -6.543 1 89.06 305 SER A C 1
ATOM 2475 O O . SER A 1 305 ? -6.57 -4.66 -5.992 1 89.06 305 SER A O 1
ATOM 2477 N N . ASN A 1 306 ? -7.402 -6.73 -5.895 1 90.12 306 ASN A N 1
ATOM 2478 C CA . ASN A 1 306 ? -7.551 -6.668 -4.441 1 90.12 306 ASN A CA 1
ATOM 2479 C C . ASN A 1 306 ? -6.691 -7.719 -3.746 1 90.12 306 ASN A C 1
ATOM 2481 O O . ASN A 1 306 ? -6.848 -8.914 -3.988 1 90.12 306 ASN A O 1
ATOM 2485 N N . VAL A 1 307 ? -5.898 -7.23 -2.832 1 93.19 307 VAL A N 1
ATOM 2486 C CA . VAL A 1 307 ? -4.988 -8.109 -2.107 1 93.19 307 VAL A CA 1
ATOM 2487 C C . VAL A 1 307 ? -5.793 -9.125 -1.295 1 93.19 307 VAL A C 1
ATOM 2489 O O . VAL A 1 307 ? -5.398 -10.289 -1.182 1 93.19 307 VAL A O 1
ATOM 2492 N N . SER A 1 308 ? -6.93 -8.742 -0.828 1 93.62 308 SER A N 1
ATOM 2493 C CA . SER A 1 308 ? -7.746 -9.609 0.016 1 93.62 308 SER A CA 1
ATOM 2494 C C . SER A 1 308 ? -8.305 -10.781 -0.778 1 93.62 308 SER A C 1
ATOM 2496 O O . SER A 1 308 ? -8.445 -11.891 -0.247 1 93.62 308 SER A O 1
ATOM 2498 N N . ASN A 1 309 ? -8.633 -10.523 -2.033 1 94.31 309 ASN A N 1
ATOM 2499 C CA . ASN A 1 309 ? -9.117 -11.602 -2.887 1 94.31 309 ASN A CA 1
ATOM 2500 C C . ASN A 1 309 ? -8.047 -12.672 -3.098 1 94.31 309 ASN A C 1
ATOM 2502 O O . ASN A 1 309 ? -8.336 -13.867 -2.996 1 94.31 309 ASN A O 1
ATOM 2506 N N . LYS A 1 310 ? -6.867 -12.312 -3.375 1 95.12 310 LYS A N 1
ATOM 2507 C CA . LYS A 1 310 ? -5.758 -13.25 -3.562 1 95.12 310 LYS A CA 1
ATOM 2508 C C . LYS A 1 310 ? -5.449 -14 -2.271 1 95.12 310 LYS A C 1
ATOM 2510 O O . LYS A 1 310 ? -5.129 -15.195 -2.303 1 95.12 310 LYS A O 1
ATOM 2515 N N . ALA A 1 311 ? -5.586 -13.273 -1.134 1 95.88 311 ALA A N 1
ATOM 2516 C CA . ALA A 1 311 ? -5.32 -13.875 0.171 1 95.88 311 ALA A CA 1
ATOM 2517 C C . ALA A 1 311 ? -6.328 -14.977 0.483 1 95.88 311 ALA A C 1
ATOM 2519 O O . ALA A 1 311 ? -5.988 -15.977 1.123 1 95.88 311 ALA A O 1
ATOM 2520 N N . ASN A 1 312 ? -7.508 -14.758 0.021 1 94.38 312 ASN A N 1
ATOM 2521 C CA . ASN A 1 312 ? -8.539 -15.758 0.258 1 94.38 312 ASN A CA 1
ATOM 2522 C C . ASN A 1 312 ? -8.203 -17.078 -0.427 1 94.38 312 ASN A C 1
ATOM 2524 O O . ASN A 1 312 ? -8.57 -18.141 0.066 1 94.38 312 ASN A O 1
ATOM 2528 N N . LEU A 1 313 ? -7.512 -16.969 -1.503 1 95.19 313 LEU A N 1
ATOM 2529 C CA . LEU A 1 313 ? -7.141 -18.172 -2.256 1 95.19 313 LEU A CA 1
ATOM 2530 C C . LEU A 1 313 ? -5.895 -18.812 -1.665 1 95.19 313 LEU A C 1
ATOM 2532 O O . LEU A 1 313 ? -5.656 -20.016 -1.86 1 95.19 313 LEU A O 1
ATOM 2536 N N . SER A 1 314 ? -5.133 -18.016 -0.967 1 94.94 314 SER A N 1
ATOM 2537 C CA . SER A 1 314 ? -3.84 -18.469 -0.465 1 94.94 314 SER A CA 1
ATOM 2538 C C . SER A 1 314 ? -4.004 -19.562 0.581 1 94.94 314 SER A C 1
ATOM 2540 O O . SER A 1 314 ? -4.914 -19.516 1.408 1 94.94 314 SER A O 1
ATOM 2542 N N . PRO A 1 315 ? -3.125 -20.531 0.57 1 94.19 315 PRO A N 1
ATOM 2543 C CA . PRO A 1 315 ? -3.203 -21.609 1.565 1 94.19 315 PRO A CA 1
ATOM 2544 C C . PRO A 1 315 ? -2.984 -21.094 2.99 1 94.19 315 PRO A C 1
ATOM 2546 O O . PRO A 1 315 ? -3.359 -21.781 3.951 1 94.19 315 PRO A O 1
ATOM 2549 N N . LEU A 1 316 ? -2.293 -19.984 3.143 1 93.44 316 LEU A N 1
ATOM 2550 C CA . LEU A 1 316 ? -2.123 -19.422 4.477 1 93.44 316 LEU A CA 1
ATOM 2551 C C . LEU A 1 316 ? -3.443 -18.859 5.004 1 93.44 316 LEU A C 1
ATOM 2553 O O . LEU A 1 316 ? -3.609 -18.688 6.215 1 93.44 316 LEU A O 1
ATOM 2557 N N . GLY A 1 317 ? -4.328 -18.516 4.078 1 90 317 GLY A N 1
ATOM 2558 C CA . GLY A 1 317 ? -5.707 -18.234 4.438 1 90 317 GLY A CA 1
ATOM 2559 C C . GLY A 1 317 ? -5.941 -16.797 4.824 1 90 317 GLY A C 1
ATOM 2560 O O . GLY A 1 317 ? -4.996 -16 4.875 1 90 317 GLY A O 1
ATOM 2561 N N . ARG A 1 318 ? -7.117 -16.484 5.164 1 89.44 318 ARG A N 1
ATOM 2562 C CA . ARG A 1 318 ? -7.594 -15.156 5.516 1 89.44 318 ARG A CA 1
ATOM 2563 C C . ARG A 1 318 ? -7.098 -14.742 6.898 1 89.44 318 ARG A C 1
ATOM 2565 O O . ARG A 1 318 ? -6.816 -13.562 7.137 1 89.44 318 ARG A O 1
ATOM 2572 N N . SER A 1 319 ? -6.945 -15.648 7.711 1 88.69 319 SER A N 1
ATOM 2573 C CA . SER A 1 319 ? -6.48 -15.344 9.062 1 88.69 319 SER A CA 1
ATOM 2574 C C . SER A 1 319 ? -5.074 -14.766 9.047 1 88.69 319 SER A C 1
ATOM 2576 O O . SER A 1 319 ? -4.785 -13.805 9.758 1 88.69 319 SER A O 1
ATOM 2578 N N . PHE A 1 320 ? -4.273 -15.398 8.25 1 91.44 320 PHE A N 1
ATOM 2579 C CA . PHE A 1 320 ? -2.916 -14.891 8.109 1 91.44 320 PHE A CA 1
ATOM 2580 C C . PHE A 1 320 ? -2.924 -13.477 7.539 1 91.44 320 PHE A C 1
ATOM 2582 O O . PHE A 1 320 ? -2.178 -12.609 8 1 91.44 320 PHE A O 1
ATOM 2589 N N . TYR A 1 321 ? -3.748 -13.266 6.586 1 93.5 321 TYR A N 1
ATOM 2590 C CA . TYR A 1 321 ? -3.926 -11.945 5.996 1 93.5 321 TYR A CA 1
ATOM 2591 C C . TYR A 1 321 ? -4.336 -10.93 7.051 1 93.5 321 TYR A C 1
ATOM 2593 O O . TYR A 1 321 ? -3.729 -9.859 7.164 1 93.5 321 TYR A O 1
ATOM 2601 N N . ASP A 1 322 ? -5.273 -11.227 7.859 1 90.31 322 ASP A N 1
ATOM 2602 C CA . ASP A 1 322 ? -5.832 -10.297 8.836 1 90.31 322 ASP A CA 1
ATOM 2603 C C . ASP A 1 322 ? -4.805 -9.953 9.914 1 90.31 322 ASP A C 1
ATOM 2605 O O . ASP A 1 322 ? -4.773 -8.828 10.414 1 90.31 322 ASP A O 1
ATOM 2609 N N . GLU A 1 323 ? -3.99 -10.812 10.164 1 87.5 323 GLU A N 1
ATOM 2610 C CA . GLU A 1 323 ? -3.021 -10.586 11.234 1 87.5 323 GLU A CA 1
ATOM 2611 C C . GLU A 1 323 ? -1.749 -9.938 10.695 1 87.5 323 GLU A C 1
ATOM 2613 O O . GLU A 1 323 ? -1.291 -8.922 11.234 1 87.5 323 GLU A O 1
ATOM 2618 N N . VAL A 1 324 ? -1.28 -10.461 9.672 1 88.94 324 VAL A N 1
ATOM 2619 C CA . VAL A 1 324 ? 0.05 -10.078 9.211 1 88.94 324 VAL A CA 1
ATOM 2620 C C . VAL A 1 324 ? -0.058 -8.898 8.25 1 88.94 324 VAL A C 1
ATOM 2622 O O . VAL A 1 324 ? 0.667 -7.91 8.383 1 88.94 324 VAL A O 1
ATOM 2625 N N . TYR A 1 325 ? -0.957 -8.969 7.426 1 89.75 325 TYR A N 1
ATOM 2626 C CA . TYR A 1 325 ? -1.053 -7.938 6.398 1 89.75 325 TYR A CA 1
ATOM 2627 C C . TYR A 1 325 ? -1.591 -6.637 6.98 1 89.75 325 TYR A C 1
ATOM 2629 O O . TYR A 1 325 ? -1.115 -5.551 6.641 1 89.75 325 TYR A O 1
ATOM 2637 N N . THR A 1 326 ? -2.494 -6.766 7.836 1 86.44 326 THR A N 1
ATOM 2638 C CA . THR A 1 326 ? -3.086 -5.559 8.398 1 86.44 326 THR A CA 1
ATOM 2639 C C . THR A 1 326 ? -2.043 -4.758 9.172 1 86.44 326 THR A C 1
ATOM 2641 O O . THR A 1 326 ? -1.909 -3.549 8.977 1 86.44 326 THR A O 1
ATOM 2644 N N . PHE A 1 327 ? -1.301 -5.441 9.922 1 88 327 PHE A N 1
ATOM 2645 C CA . PHE A 1 327 ? -0.275 -4.758 10.703 1 88 327 PHE A CA 1
ATOM 2646 C C . PHE A 1 327 ? 0.812 -4.199 9.789 1 88 327 PHE A C 1
ATOM 2648 O O . PHE A 1 327 ? 1.225 -3.047 9.945 1 88 327 PHE A O 1
ATOM 2655 N N . SER A 1 328 ? 1.285 -5.039 8.859 1 93.5 328 SER A N 1
ATOM 2656 C CA . SER A 1 328 ? 2.338 -4.574 7.961 1 93.5 328 SER A CA 1
ATOM 2657 C C . SER A 1 328 ? 1.848 -3.436 7.074 1 93.5 328 SER A C 1
ATOM 2659 O O . SER A 1 328 ? 2.619 -2.545 6.719 1 93.5 328 SER A O 1
ATOM 2661 N N . SER A 1 329 ? 0.564 -3.461 6.82 1 91.44 329 SER A N 1
ATOM 2662 C CA . SER A 1 329 ? -0.031 -2.381 6.039 1 91.44 329 SER A CA 1
ATOM 2663 C C . SER A 1 329 ? -0.061 -1.079 6.832 1 91.44 329 SER A C 1
ATOM 2665 O O . SER A 1 329 ? 0.186 -0.004 6.281 1 91.44 329 SER A O 1
ATOM 2667 N N . GLU A 1 330 ? -0.322 -1.184 8.086 1 90.31 330 GLU A N 1
ATOM 2668 C CA . GLU A 1 330 ? -0.284 -0.008 8.945 1 90.31 330 GLU A CA 1
ATOM 2669 C C . GLU A 1 330 ? 1.11 0.61 8.977 1 90.31 330 GLU A C 1
ATOM 2671 O O . GLU A 1 330 ? 1.254 1.834 8.953 1 90.31 330 GLU A O 1
ATOM 2676 N N . VAL A 1 331 ? 2.035 -0.25 9.031 1 93.25 331 VAL A N 1
ATOM 2677 C CA . VAL A 1 331 ? 3.422 0.198 9.07 1 93.25 331 VAL A CA 1
ATOM 2678 C C . VAL A 1 331 ? 3.789 0.866 7.746 1 93.25 331 VAL A C 1
ATOM 2680 O O . VAL A 1 331 ? 4.355 1.961 7.734 1 93.25 331 VAL A O 1
ATOM 2683 N N . ALA A 1 332 ? 3.414 0.212 6.676 1 93.5 332 ALA A N 1
ATOM 2684 C CA . ALA A 1 332 ? 3.764 0.704 5.344 1 93.5 332 ALA A CA 1
ATOM 2685 C C . ALA A 1 332 ? 3.08 2.037 5.055 1 93.5 332 ALA A C 1
ATOM 2687 O O . ALA A 1 332 ? 3.684 2.938 4.473 1 93.5 332 ALA A O 1
ATOM 2688 N N . HIS A 1 333 ? 1.85 2.137 5.492 1 90.56 333 HIS A N 1
ATOM 2689 C CA . HIS A 1 333 ? 1.077 3.342 5.215 1 90.56 333 HIS A CA 1
ATOM 2690 C C . HIS A 1 333 ? 1.353 4.422 6.254 1 90.56 333 HIS A C 1
ATOM 2692 O O . HIS A 1 333 ? 0.928 5.57 6.094 1 90.56 333 HIS A O 1
ATOM 2698 N N . GLN A 1 334 ? 1.955 4.039 7.289 1 91.56 334 GLN A N 1
ATOM 2699 C CA . GLN A 1 334 ? 2.34 4.984 8.336 1 91.56 334 GLN A CA 1
ATOM 2700 C C . GLN A 1 334 ? 1.114 5.652 8.953 1 91.56 334 GLN A C 1
ATOM 2702 O O . GLN A 1 334 ? 1.069 6.875 9.086 1 91.56 334 GLN A O 1
ATOM 2707 N N . ASP A 1 335 ? 0.227 4.836 9.32 1 85.62 335 ASP A N 1
ATOM 2708 C CA . ASP A 1 335 ? -1.023 5.336 9.883 1 85.62 335 ASP A CA 1
ATOM 2709 C C . ASP A 1 335 ? -0.804 5.918 11.281 1 85.62 335 ASP A C 1
ATOM 2711 O O . ASP A 1 335 ? 0.315 5.898 11.797 1 85.62 335 ASP A O 1
ATOM 2715 N N . PHE A 1 336 ? -1.845 6.465 11.82 1 88.94 336 PHE A N 1
ATOM 2716 C CA . PHE A 1 336 ? -1.746 7.191 13.086 1 88.94 336 PHE A CA 1
ATOM 2717 C C . PHE A 1 336 ? -1.289 6.27 14.203 1 88.94 336 PHE A C 1
ATOM 2719 O O . PHE A 1 336 ? -0.73 6.727 15.203 1 88.94 336 PHE A O 1
ATOM 2726 N N . ASN A 1 337 ? -1.502 4.996 14.07 1 87.06 337 ASN A N 1
ATOM 2727 C CA . ASN A 1 337 ? -0.984 4.055 15.062 1 87.06 337 ASN A CA 1
ATOM 2728 C C . ASN A 1 337 ? 0.535 4.148 15.18 1 87.06 337 ASN A C 1
ATOM 2730 O O . ASN A 1 337 ? 1.081 4.039 16.281 1 87.06 337 ASN A O 1
ATOM 2734 N N . MET A 1 338 ? 1.178 4.316 14.07 1 91.69 338 MET A N 1
ATOM 2735 C CA . MET A 1 338 ? 2.627 4.496 14.094 1 91.69 338 MET A CA 1
ATOM 2736 C C . MET A 1 338 ? 3.004 5.781 14.82 1 91.69 338 MET A C 1
ATOM 2738 O O . MET A 1 338 ? 4.02 5.832 15.516 1 91.69 338 MET A O 1
ATOM 2742 N N . THR A 1 339 ? 2.193 6.816 14.672 1 90.81 339 THR A N 1
ATOM 2743 C CA . THR A 1 339 ? 2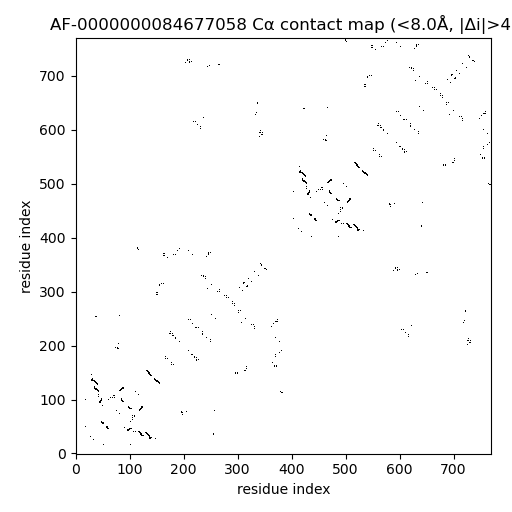.424 8.07 15.383 1 90.81 339 THR A CA 1
ATOM 2744 C C . THR A 1 339 ? 2.369 7.848 16.891 1 90.81 339 THR A C 1
ATOM 2746 O O . THR A 1 339 ? 3.232 8.336 17.625 1 90.81 339 THR A O 1
ATOM 2749 N N . GLU A 1 340 ? 1.396 7.117 17.297 1 87.31 340 GLU A N 1
ATOM 2750 C CA . GLU A 1 340 ? 1.232 6.855 18.719 1 87.31 340 GLU A CA 1
ATOM 2751 C C . GLU A 1 340 ? 2.406 6.051 19.266 1 87.31 340 GLU A C 1
ATOM 2753 O O . GLU A 1 340 ? 2.939 6.371 20.328 1 87.31 340 GLU A O 1
ATOM 2758 N N . ILE A 1 341 ? 2.812 5.094 18.562 1 89.12 341 ILE A N 1
ATOM 2759 C CA . ILE A 1 341 ? 3.906 4.227 18.969 1 89.12 341 ILE A CA 1
ATOM 2760 C C . ILE A 1 341 ? 5.18 5.051 19.156 1 89.12 341 ILE A C 1
ATOM 2762 O O . ILE A 1 341 ? 5.855 4.945 20.172 1 89.12 341 ILE A O 1
ATOM 2766 N N . TYR A 1 342 ? 5.453 5.914 18.234 1 91.06 342 TYR A N 1
ATOM 2767 C CA . TYR A 1 342 ? 6.715 6.648 18.25 1 91.06 342 TYR A CA 1
ATOM 2768 C C . TYR A 1 342 ? 6.621 7.867 19.156 1 91.06 342 TYR A C 1
ATOM 2770 O O . TYR A 1 342 ? 7.645 8.391 19.609 1 91.06 342 TYR A O 1
ATOM 2778 N N . SER A 1 343 ? 5.395 8.328 19.375 1 89.06 343 SER A N 1
ATOM 2779 C CA . SER A 1 343 ? 5.219 9.508 20.219 1 89.06 343 SER A CA 1
ATOM 2780 C C . SER A 1 343 ? 5.727 9.25 21.641 1 89.06 343 SER A C 1
ATOM 2782 O O . SER A 1 343 ? 6.188 10.172 22.312 1 89.06 343 SER A O 1
ATOM 2784 N N . ILE A 1 344 ? 5.727 8.016 22.031 1 86.56 344 ILE A N 1
ATOM 2785 C CA . ILE A 1 344 ? 6.148 7.641 23.391 1 86.56 344 ILE A CA 1
ATOM 2786 C C . ILE A 1 344 ? 7.637 7.926 23.562 1 86.56 344 ILE A C 1
ATOM 2788 O O . ILE A 1 344 ? 8.102 8.195 24.672 1 86.56 344 ILE A O 1
ATOM 2792 N N . LEU A 1 345 ? 8.336 7.965 22.484 1 90.38 345 LEU A N 1
ATOM 2793 C CA . LEU A 1 345 ? 9.789 8.102 22.516 1 90.38 345 LEU A CA 1
ATOM 2794 C C . LEU A 1 345 ? 10.188 9.539 22.844 1 90.38 345 LEU A C 1
ATOM 2796 O O . LEU A 1 345 ? 11.336 9.797 23.219 1 90.38 345 LEU A O 1
ATOM 2800 N N . MET A 1 346 ? 9.258 10.477 22.672 1 89.38 346 MET A N 1
ATOM 2801 C CA . MET A 1 346 ? 9.578 11.867 23 1 89.38 346 MET A CA 1
ATOM 2802 C C . MET A 1 346 ? 9.844 12.031 24.484 1 89.38 346 MET A C 1
ATOM 2804 O O . MET A 1 346 ? 10.789 12.711 24.875 1 89.38 346 MET A O 1
ATOM 2808 N N . GLU A 1 347 ? 9.039 11.352 25.25 1 85.81 347 GLU A N 1
ATOM 2809 C CA . GLU A 1 347 ? 9.164 11.461 26.703 1 85.81 347 GLU A CA 1
ATOM 2810 C C . GLU A 1 347 ? 10.039 10.344 27.266 1 85.81 347 GLU A C 1
ATOM 2812 O O . GLU A 1 347 ? 10.727 10.531 28.281 1 85.81 347 GLU A O 1
ATOM 2817 N N . ASN A 1 348 ? 9.977 9.203 26.562 1 88.31 348 ASN A N 1
ATOM 2818 C CA . ASN A 1 348 ? 10.727 8.031 27 1 88.31 348 ASN A CA 1
ATOM 2819 C C . ASN A 1 348 ? 11.602 7.469 25.891 1 88.31 348 ASN A C 1
ATOM 2821 O O . ASN A 1 348 ? 11.273 6.43 25.297 1 88.31 348 ASN A O 1
ATOM 2825 N N . PRO A 1 349 ? 12.688 8.086 25.719 1 86.06 349 PRO A N 1
ATOM 2826 C CA . PRO A 1 349 ? 13.531 7.695 24.578 1 86.06 349 PRO A CA 1
ATOM 2827 C C . PRO A 1 349 ? 14.016 6.25 24.672 1 86.06 349 PRO A C 1
ATOM 2829 O O . PRO A 1 349 ? 14.422 5.664 23.672 1 86.06 349 PRO A O 1
ATOM 2832 N N . ASN A 1 350 ? 13.938 5.637 25.828 1 85.38 350 ASN A N 1
ATOM 2833 C CA . ASN A 1 350 ? 14.461 4.285 26 1 85.38 350 ASN A CA 1
ATOM 2834 C C . ASN A 1 350 ? 13.359 3.24 25.859 1 85.38 350 ASN A C 1
ATOM 2836 O O . ASN A 1 350 ? 13.609 2.045 26.031 1 85.38 350 ASN A O 1
ATOM 2840 N N . SER A 1 351 ? 12.203 3.729 25.562 1 85.5 351 SER A N 1
ATOM 2841 C CA . SER A 1 351 ? 11.109 2.783 25.359 1 85.5 351 SER A CA 1
ATOM 2842 C C . SER A 1 351 ? 11.336 1.931 24.109 1 85.5 351 SER A C 1
ATOM 2844 O O . SER A 1 351 ? 11.922 2.396 23.125 1 85.5 351 SER A O 1
ATOM 2846 N N . LYS A 1 352 ? 10.891 0.685 24.281 1 82.12 352 LYS A N 1
ATOM 2847 C CA . LYS A 1 352 ? 11.008 -0.183 23.109 1 82.12 352 LYS A CA 1
ATOM 2848 C C . LYS A 1 352 ? 9.742 -0.135 22.25 1 82.12 352 LYS A C 1
ATOM 2850 O O . LYS A 1 352 ? 8.656 -0.462 22.734 1 82.12 352 LYS A O 1
ATOM 2855 N N . THR A 1 353 ? 9.914 0.273 21.109 1 84.12 353 THR A N 1
ATOM 2856 C CA . THR A 1 353 ? 8.781 0.343 20.188 1 84.12 353 THR A CA 1
ATOM 2857 C C . THR A 1 353 ? 8.57 -0.996 19.484 1 84.12 353 THR A C 1
ATOM 2859 O O . THR A 1 353 ? 7.508 -1.241 18.906 1 84.12 353 THR A O 1
ATOM 2862 N N . PHE A 1 354 ? 9.508 -1.883 19.484 1 86.69 354 PHE A N 1
ATOM 2863 C CA . PHE A 1 354 ? 9.492 -3.211 18.875 1 86.69 354 PHE A CA 1
ATOM 2864 C C . PHE A 1 354 ? 10.188 -4.227 19.781 1 86.69 354 PHE A C 1
ATOM 2866 O O . PHE A 1 354 ? 11.391 -4.129 20.016 1 86.69 354 PHE A O 1
ATOM 2873 N N . ASN A 1 355 ? 9.383 -5.27 20.297 1 83.94 355 ASN A N 1
ATOM 2874 C CA . ASN A 1 355 ? 9.969 -6.16 21.281 1 83.94 355 ASN A CA 1
ATOM 2875 C C . ASN A 1 355 ? 10.414 -7.48 20.656 1 83.94 355 ASN A C 1
ATOM 2877 O O . ASN A 1 355 ? 10.234 -7.699 19.469 1 83.94 355 ASN A O 1
ATOM 2881 N N . ASP A 1 356 ? 10.922 -8.32 21.438 1 84.5 356 ASP A N 1
ATOM 2882 C CA . ASP A 1 356 ? 11.516 -9.57 20.984 1 84.5 356 ASP A CA 1
ATOM 2883 C C . ASP A 1 356 ? 10.453 -10.516 20.438 1 84.5 356 ASP A C 1
ATOM 2885 O O . ASP A 1 356 ? 10.688 -11.227 19.453 1 84.5 356 ASP A O 1
ATOM 2889 N N . LYS A 1 357 ? 9.391 -10.5 21.062 1 87.5 357 LYS A N 1
ATOM 2890 C CA . LYS A 1 357 ? 8.297 -11.344 20.594 1 87.5 357 LYS A CA 1
ATOM 2891 C C . LYS A 1 357 ? 7.844 -10.93 19.188 1 87.5 357 LYS A C 1
ATOM 2893 O O . LYS A 1 357 ? 7.555 -11.789 18.344 1 87.5 357 LYS A O 1
ATOM 2898 N N . ALA A 1 358 ? 7.836 -9.648 18.984 1 89.75 358 ALA A N 1
ATOM 2899 C CA . ALA A 1 358 ? 7.449 -9.133 17.672 1 89.75 358 ALA A CA 1
ATOM 2900 C C . ALA A 1 358 ? 8.469 -9.523 16.609 1 89.75 358 ALA A C 1
ATOM 2902 O O . ALA A 1 358 ? 8.102 -9.844 15.477 1 89.75 358 ALA A O 1
ATOM 2903 N N . THR A 1 359 ? 9.703 -9.531 16.953 1 92.25 359 THR A N 1
ATOM 2904 C CA . THR A 1 359 ? 10.742 -9.914 16 1 92.25 359 THR A CA 1
ATOM 2905 C C . THR A 1 359 ? 10.633 -11.391 15.648 1 92.25 359 THR A C 1
ATOM 2907 O O . THR A 1 359 ? 10.773 -11.766 14.484 1 92.25 359 THR A O 1
ATOM 2910 N N . SER A 1 360 ? 10.406 -12.203 16.625 1 92.44 360 SER A N 1
ATOM 2911 C CA . SER A 1 360 ? 10.234 -13.633 16.375 1 92.44 360 SER A CA 1
ATOM 2912 C C . SER A 1 360 ? 9.039 -13.906 15.477 1 92.44 360 SER A C 1
ATOM 2914 O O . SER A 1 360 ? 9.078 -14.797 14.625 1 92.44 360 SER A O 1
ATOM 2916 N N . THR A 1 361 ? 8.039 -13.172 15.773 1 93.5 361 THR A N 1
ATOM 2917 C CA . THR A 1 361 ? 6.852 -13.297 14.945 1 93.5 361 THR A CA 1
ATOM 2918 C C . THR A 1 361 ? 7.16 -12.906 13.5 1 93.5 361 THR A C 1
ATOM 2920 O O . THR A 1 361 ? 6.691 -13.562 12.562 1 93.5 361 THR A O 1
ATOM 2923 N N . LEU A 1 362 ? 7.941 -11.844 13.352 1 95.88 362 LEU A N 1
ATOM 2924 C CA . LEU A 1 362 ? 8.359 -11.414 12.023 1 95.88 362 LEU A CA 1
ATOM 2925 C C . LEU A 1 362 ? 9.117 -12.523 11.305 1 95.88 362 LEU A C 1
ATOM 2927 O O . LEU A 1 362 ? 8.82 -12.836 10.148 1 95.88 362 LEU A O 1
ATOM 2931 N N . ILE A 1 363 ? 9.953 -13.188 11.969 1 97.06 363 ILE A N 1
ATOM 2932 C CA . ILE A 1 363 ? 10.758 -14.258 11.391 1 97.06 363 ILE A CA 1
ATOM 2933 C C . ILE A 1 363 ? 9.867 -15.445 11.047 1 97.06 363 ILE A C 1
ATOM 2935 O O . ILE A 1 363 ? 10.023 -16.078 10 1 97.06 363 ILE A O 1
ATOM 2939 N N . ARG A 1 364 ? 8.953 -15.75 11.914 1 96.25 364 ARG A N 1
ATOM 2940 C CA . ARG A 1 364 ? 8.016 -16.844 11.664 1 96.25 364 ARG A CA 1
ATOM 2941 C C . ARG A 1 364 ? 7.188 -16.578 10.414 1 96.25 364 ARG A C 1
ATOM 2943 O O . ARG A 1 364 ? 6.969 -17.469 9.602 1 96.25 364 ARG A O 1
ATOM 2950 N N . CYS A 1 365 ? 6.734 -15.375 10.32 1 96.94 365 CYS A N 1
ATOM 2951 C CA . CYS A 1 365 ? 5.961 -15.016 9.141 1 96.94 365 CYS A CA 1
ATOM 2952 C C . CYS A 1 365 ? 6.789 -15.195 7.875 1 96.94 365 CYS A C 1
ATOM 2954 O O . CYS A 1 365 ? 6.309 -15.75 6.887 1 96.94 365 CYS A O 1
ATOM 2956 N N . LEU A 1 366 ? 8.016 -14.742 7.941 1 98.12 366 LEU A N 1
ATOM 2957 C CA . LEU A 1 366 ? 8.906 -14.883 6.797 1 98.12 366 LEU A CA 1
ATOM 2958 C C . LEU A 1 366 ? 9.141 -16.344 6.465 1 98.12 366 LEU A C 1
ATOM 2960 O O . LEU A 1 366 ? 9.203 -16.719 5.289 1 98.12 366 LEU A O 1
ATOM 2964 N N . ASP A 1 367 ? 9.227 -17.156 7.453 1 98.19 367 ASP A N 1
ATOM 2965 C CA . ASP A 1 367 ? 9.406 -18.594 7.301 1 98.19 367 ASP A CA 1
ATOM 2966 C C . ASP A 1 367 ? 8.227 -19.219 6.562 1 98.19 367 ASP A C 1
ATOM 2968 O O . ASP A 1 367 ? 8.406 -19.891 5.551 1 98.19 367 ASP A O 1
ATOM 2972 N N . LEU A 1 368 ? 7.082 -18.922 7.027 1 97.19 368 LEU A N 1
ATOM 2973 C CA . LEU A 1 368 ? 5.879 -19.531 6.465 1 97.19 368 LEU A CA 1
ATOM 2974 C C . LEU A 1 368 ? 5.664 -19.062 5.023 1 97.19 368 LEU A C 1
ATOM 2976 O O . LEU A 1 368 ? 5.285 -19.875 4.164 1 97.19 368 LEU A O 1
ATOM 2980 N N . ILE A 1 369 ? 5.891 -17.812 4.77 1 98 369 ILE A N 1
ATOM 2981 C CA . ILE A 1 369 ? 5.699 -17.266 3.428 1 98 369 ILE A CA 1
ATOM 2982 C C . ILE A 1 369 ? 6.73 -17.875 2.477 1 98 369 ILE A C 1
ATOM 2984 O O . ILE A 1 369 ? 6.391 -18.312 1.373 1 98 369 ILE A O 1
ATOM 2988 N N . THR A 1 370 ? 7.98 -17.906 2.949 1 98.62 370 THR A N 1
ATOM 2989 C CA . THR A 1 370 ? 9.047 -18.469 2.131 1 98.62 370 THR A CA 1
ATOM 2990 C C . THR A 1 370 ? 8.797 -19.953 1.854 1 98.62 370 THR A C 1
ATOM 2992 O O . THR A 1 370 ? 8.961 -20.406 0.722 1 98.62 370 THR A O 1
ATOM 2995 N N . ALA A 1 371 ? 8.383 -20.641 2.844 1 98.25 371 ALA A N 1
ATOM 2996 C CA . ALA A 1 371 ? 8.109 -22.078 2.699 1 98.25 371 ALA A CA 1
ATOM 2997 C C . ALA A 1 371 ? 6.973 -22.312 1.707 1 98.25 371 ALA A C 1
ATOM 2999 O O . ALA A 1 371 ? 7.031 -23.25 0.909 1 98.25 371 ALA A O 1
ATOM 3000 N N . LYS A 1 372 ? 5.988 -21.516 1.81 1 97.12 372 LYS A N 1
ATOM 3001 C CA . LYS A 1 372 ? 4.859 -21.625 0.888 1 97.12 372 LYS A CA 1
ATOM 3002 C C . LYS A 1 372 ? 5.324 -21.516 -0.562 1 97.12 372 LYS A C 1
ATOM 3004 O O . LYS A 1 372 ? 4.902 -22.297 -1.416 1 97.12 372 LYS A O 1
ATOM 3009 N N . ILE A 1 373 ? 6.176 -20.594 -0.833 1 98.12 373 ILE A N 1
ATOM 3010 C CA . ILE A 1 373 ? 6.668 -20.359 -2.186 1 98.12 373 ILE A CA 1
ATOM 3011 C C . ILE A 1 373 ? 7.59 -21.5 -2.605 1 98.12 373 ILE A C 1
ATOM 3013 O O . ILE A 1 373 ? 7.379 -22.125 -3.646 1 98.12 373 ILE A O 1
ATOM 3017 N N . CYS A 1 374 ? 8.531 -21.812 -1.77 1 98.06 374 CYS A N 1
ATOM 3018 C CA . CYS A 1 374 ? 9.586 -22.75 -2.127 1 98.06 374 CYS A CA 1
ATOM 3019 C C . CYS A 1 374 ? 9.016 -24.156 -2.295 1 98.06 374 CYS A C 1
ATOM 3021 O O . CYS A 1 374 ? 9.383 -24.875 -3.232 1 98.06 374 CYS A O 1
ATOM 3023 N N . HIS A 1 375 ? 8.148 -24.531 -1.442 1 96.06 375 HIS A N 1
ATOM 3024 C CA . HIS A 1 375 ? 7.555 -25.859 -1.52 1 96.06 375 HIS A CA 1
ATOM 3025 C C . HIS A 1 375 ? 6.844 -26.078 -2.852 1 96.06 375 HIS A C 1
ATOM 3027 O O . HIS A 1 375 ? 7.035 -27.109 -3.506 1 96.06 375 HIS A O 1
ATOM 3033 N N . ARG A 1 376 ? 6.16 -25.156 -3.258 1 96.5 376 ARG A N 1
ATOM 3034 C CA . ARG A 1 376 ? 5.352 -25.297 -4.465 1 96.5 376 ARG A CA 1
ATOM 3035 C C . ARG A 1 376 ? 6.211 -25.188 -5.719 1 96.5 376 ARG A C 1
ATOM 3037 O O . ARG A 1 376 ? 5.93 -25.828 -6.727 1 96.5 376 ARG A O 1
ATOM 3044 N N . ILE A 1 377 ? 7.219 -24.359 -5.648 1 96.69 377 ILE A N 1
ATOM 3045 C CA . ILE A 1 377 ? 8.117 -24.281 -6.793 1 96.69 377 ILE A CA 1
ATOM 3046 C C . ILE A 1 377 ? 8.906 -25.594 -6.918 1 96.69 377 ILE A C 1
ATOM 3048 O O . ILE A 1 377 ? 9.117 -26.094 -8.023 1 96.69 377 ILE A O 1
ATOM 3052 N N . GLU A 1 378 ? 9.273 -26.188 -5.836 1 94.94 378 GLU A N 1
ATOM 3053 C CA . GLU A 1 378 ? 9.969 -27.469 -5.855 1 94.94 378 GLU A CA 1
ATOM 3054 C C . GLU A 1 378 ? 9.102 -28.562 -6.492 1 94.94 378 GLU A C 1
ATOM 3056 O O . GLU A 1 378 ? 9.602 -29.375 -7.27 1 94.94 378 GLU A O 1
ATOM 3061 N N . GLN A 1 379 ? 7.914 -28.469 -6.184 1 92.44 379 GLN A N 1
ATOM 3062 C CA . GLN A 1 379 ? 6.977 -29.438 -6.727 1 92.44 379 GLN A CA 1
ATOM 3063 C C . GLN A 1 379 ? 6.746 -29.219 -8.219 1 92.44 379 GLN A C 1
ATOM 3065 O O . GLN A 1 379 ? 6.258 -30.094 -8.922 1 92.44 379 GLN A O 1
ATOM 3070 N N . ASP A 1 380 ? 7.121 -28.078 -8.711 1 91.19 380 ASP A N 1
ATOM 3071 C CA . ASP A 1 380 ? 6.863 -27.719 -10.102 1 91.19 380 ASP A CA 1
ATOM 3072 C C . ASP A 1 380 ? 8.062 -28.031 -10.984 1 91.19 380 ASP A C 1
ATOM 3074 O O . ASP A 1 380 ? 7.957 -28.016 -12.211 1 91.19 380 ASP A O 1
ATOM 3078 N N . ILE A 1 381 ? 9.211 -28.234 -10.531 1 89.62 381 ILE A N 1
ATOM 3079 C CA . ILE A 1 381 ? 10.367 -28.469 -11.383 1 89.62 381 ILE A CA 1
ATOM 3080 C C . ILE A 1 381 ? 10.82 -29.922 -11.234 1 89.62 381 ILE A C 1
ATOM 3082 O O . ILE A 1 381 ? 11.578 -30.438 -12.07 1 89.62 381 ILE A O 1
ATOM 3086 N N . GLY A 1 382 ? 10.234 -30.703 -10.461 1 76.31 382 GLY A N 1
ATOM 3087 C CA . GLY A 1 382 ? 10.547 -32.125 -10.344 1 76.31 382 GLY A CA 1
ATOM 3088 C C . GLY A 1 382 ? 12 -32.375 -10.023 1 76.31 382 GLY A C 1
ATOM 3089 O O . GLY A 1 382 ? 12.664 -31.562 -9.391 1 76.31 382 GLY A O 1
ATOM 3090 N N . VAL A 1 383 ? 12.477 -33.688 -10.156 1 67.31 383 VAL A N 1
ATOM 3091 C CA . VAL A 1 383 ? 13.844 -34.094 -9.844 1 67.31 383 VAL A CA 1
ATOM 3092 C C . VAL A 1 383 ? 14.719 -33.969 -11.094 1 67.31 383 VAL A C 1
ATOM 3094 O O . VAL A 1 383 ? 14.305 -34.375 -12.188 1 67.31 383 VAL A O 1
ATOM 3097 N N . ALA A 1 384 ? 15.57 -32.844 -11.211 1 50.94 384 ALA A N 1
ATOM 3098 C CA . ALA A 1 384 ? 16.469 -32.719 -12.359 1 50.94 384 ALA A CA 1
ATOM 3099 C C . ALA A 1 384 ? 17 -34.062 -12.82 1 50.94 384 ALA A C 1
ATOM 3101 O O . ALA A 1 384 ? 17.453 -34.875 -12.008 1 50.94 384 ALA A O 1
ATOM 3102 N N . GLN A 1 385 ? 16.312 -34.75 -13.789 1 44.22 385 GLN A N 1
ATOM 3103 C CA . GLN A 1 385 ? 17.047 -35.844 -14.391 1 44.22 385 GLN A CA 1
ATOM 3104 C C . GLN A 1 385 ? 18.406 -35.375 -14.906 1 44.22 385 GLN A C 1
ATOM 3106 O O . GLN A 1 385 ? 18.562 -34.219 -15.312 1 44.22 385 GLN A O 1
ATOM 3111 N N . SER B 1 1 ? -17.516 21.656 23.781 1 25.66 1 SER B N 1
ATOM 3112 C CA . SER B 1 1 ? -17.484 23.062 23.391 1 25.66 1 SER B CA 1
ATOM 3113 C C . SER B 1 1 ? -18.531 23.859 24.156 1 25.66 1 SER B C 1
ATOM 3115 O O . SER B 1 1 ? -19.719 23.531 24.156 1 25.66 1 SER B O 1
ATOM 3117 N N . LEU B 1 2 ? -18.031 24.359 25.219 1 30.84 2 LEU B N 1
ATOM 3118 C CA . LEU B 1 2 ? -18.906 25.234 26 1 30.84 2 LEU B CA 1
ATOM 3119 C C . LEU B 1 2 ? -19.438 26.375 25.141 1 30.84 2 LEU B C 1
ATOM 3121 O O . LEU B 1 2 ? -18.656 27.094 24.516 1 30.84 2 LEU B O 1
ATOM 3125 N N . THR B 1 3 ? -20.562 26.281 24.625 1 36.31 3 THR B N 1
ATOM 3126 C CA . THR B 1 3 ? -21.281 27.344 23.938 1 36.31 3 THR B CA 1
ATOM 3127 C C . THR B 1 3 ? -21.578 28.516 24.875 1 36.31 3 THR B C 1
ATOM 3129 O O . THR B 1 3 ? -22.281 28.359 25.875 1 36.31 3 THR B O 1
ATOM 3132 N N . VAL B 1 4 ? -20.672 29.453 25.062 1 41.34 4 VAL B N 1
ATOM 3133 C CA . VAL B 1 4 ? -21.031 30.656 25.812 1 41.34 4 VAL B CA 1
ATOM 3134 C C . VAL B 1 4 ? -22.031 31.484 25.016 1 41.34 4 VAL B C 1
ATOM 3136 O O . VAL B 1 4 ? -21.797 31.781 23.828 1 41.34 4 VAL B O 1
ATOM 3139 N N . PRO B 1 5 ? -23.203 31.656 25.438 1 40.19 5 PRO B N 1
ATOM 3140 C CA . PRO B 1 5 ? -24.172 32.531 24.766 1 40.19 5 PRO B CA 1
ATOM 3141 C C . PRO B 1 5 ? -23.625 33.906 24.5 1 40.19 5 PRO B C 1
ATOM 3143 O O . PRO B 1 5 ? -22.797 34.406 25.266 1 40.19 5 PRO B O 1
ATOM 3146 N N . ILE B 1 6 ? -23.719 34.469 23.344 1 45.25 6 ILE B N 1
ATOM 3147 C CA . ILE B 1 6 ? -23.266 35.781 22.906 1 45.25 6 ILE B CA 1
ATOM 3148 C C . ILE B 1 6 ? -23.594 36.844 23.969 1 45.25 6 ILE B C 1
ATOM 3150 O O . ILE B 1 6 ? -22.781 37.719 24.234 1 45.25 6 ILE B O 1
ATOM 3154 N N . GLU B 1 7 ? -24.75 36.688 24.5 1 44.16 7 GLU B N 1
ATOM 3155 C CA . GLU B 1 7 ? -25.234 37.688 25.406 1 44.16 7 GLU B CA 1
ATOM 3156 C C . GLU B 1 7 ? -24.375 37.781 26.672 1 44.16 7 GLU B C 1
ATOM 3158 O O . GLU B 1 7 ? -24.453 38.75 27.422 1 44.16 7 GLU B O 1
ATOM 3163 N N . LYS B 1 8 ? -23.828 36.812 26.969 1 46.56 8 LYS B N 1
ATOM 3164 C CA . LYS B 1 8 ? -23.078 36.781 28.234 1 46.56 8 LYS B CA 1
ATOM 3165 C C . LYS B 1 8 ? -21.625 37.188 28.016 1 46.56 8 LYS B C 1
ATOM 3167 O O . LYS B 1 8 ? -20.828 37.094 28.953 1 46.56 8 LYS B O 1
ATOM 3172 N N . ILE B 1 9 ? -21.25 37.375 26.734 1 42.09 9 ILE B N 1
ATOM 3173 C CA . ILE B 1 9 ? -19.938 37.906 26.469 1 42.09 9 ILE B CA 1
ATOM 3174 C C . ILE B 1 9 ? -19.875 39.375 26.938 1 42.09 9 ILE B C 1
ATOM 3176 O O . ILE B 1 9 ? -20.609 40.219 26.453 1 42.09 9 ILE B O 1
ATOM 3180 N N . HIS B 1 10 ? -19.672 39.656 28.094 1 39.88 10 HIS B N 1
ATOM 3181 C CA . HIS B 1 10 ? -19.375 41 28.562 1 39.88 10 HIS B CA 1
ATOM 3182 C C . HIS B 1 10 ? -18.25 41.625 27.734 1 39.88 10 HIS B C 1
ATOM 3184 O O . HIS B 1 10 ? -17.156 41.062 27.641 1 39.88 10 HIS B O 1
ATOM 3190 N N . SER B 1 11 ? -18.641 42.188 26.641 1 45.19 11 SER B N 1
ATOM 3191 C CA . SER B 1 11 ? -17.672 42.969 25.875 1 45.19 11 SER B CA 1
ATOM 3192 C C . SER B 1 11 ? -17.156 44.156 26.672 1 45.19 11 SER B C 1
ATOM 3194 O O . SER B 1 11 ? -17.922 44.781 27.422 1 45.19 11 SER B O 1
ATOM 3196 N N . ASN B 1 12 ? -16.094 44.188 27.062 1 49.5 12 ASN B N 1
ATOM 3197 C CA . ASN B 1 12 ? -15.523 45.438 27.578 1 49.5 12 ASN B CA 1
ATOM 3198 C C . ASN B 1 12 ? -16 46.656 26.781 1 49.5 12 ASN B C 1
ATOM 3200 O O . ASN B 1 12 ? -15.992 46.625 25.547 1 49.5 12 ASN B O 1
ATOM 3204 N N . LYS B 1 13 ? -16.797 47.531 27.312 1 55.22 13 LYS B N 1
ATOM 3205 C CA . LYS B 1 13 ? -17.469 48.75 26.828 1 55.22 13 LYS B CA 1
ATOM 3206 C C . LYS B 1 13 ? -16.547 49.531 25.891 1 55.22 13 LYS B C 1
ATOM 3208 O O . LYS B 1 13 ? -17.031 50.188 24.953 1 55.22 13 LYS B O 1
ATOM 3213 N N . ASN B 1 14 ? -15.203 49.406 26.047 1 58.69 14 ASN B N 1
ATOM 3214 C CA . ASN B 1 14 ? -14.328 50.281 25.297 1 58.69 14 ASN B CA 1
ATOM 3215 C C . ASN B 1 14 ? -13.773 49.594 24.047 1 58.69 14 ASN B C 1
ATOM 3217 O O . ASN B 1 14 ? -12.789 50.062 23.469 1 58.69 14 ASN B O 1
ATOM 3221 N N . ILE B 1 15 ? -14.289 48.406 23.656 1 65.88 15 ILE B N 1
ATOM 3222 C CA . ILE B 1 15 ? -13.75 47.75 22.484 1 65.88 15 ILE B CA 1
ATOM 3223 C C . ILE B 1 15 ? -14.539 48.188 21.25 1 65.88 15 ILE B C 1
ATOM 3225 O O . ILE B 1 15 ? -15.773 48.156 21.234 1 65.88 15 ILE B O 1
ATOM 3229 N N . VAL B 1 16 ? -13.797 48.875 20.375 1 78.19 16 VAL B N 1
ATOM 3230 C CA . VAL B 1 16 ? -14.398 49.281 19.109 1 78.19 16 VAL B CA 1
ATOM 3231 C C . VAL B 1 16 ? -14.68 48.031 18.281 1 78.19 16 VAL B C 1
ATOM 3233 O O . VAL B 1 16 ? -13.797 47.188 18.078 1 78.19 16 VAL B O 1
ATOM 3236 N N . GLN B 1 17 ? -15.828 47.906 17.891 1 85.06 17 GLN B N 1
ATOM 3237 C CA . GLN B 1 17 ? -16.266 46.719 17.156 1 85.06 17 GLN B CA 1
ATOM 3238 C C . GLN B 1 17 ? -16 46.875 15.656 1 85.06 17 GLN B C 1
ATOM 3240 O 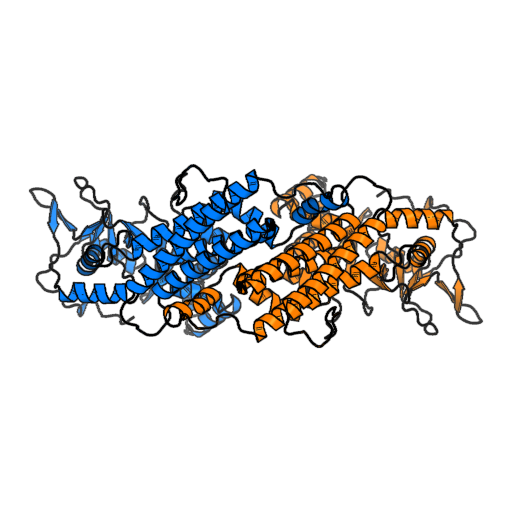O . GLN B 1 17 ? -16.172 47.969 15.102 1 85.06 17 GLN B O 1
ATOM 3245 N N . ASP B 1 18 ? -15.453 45.812 15.07 1 91.5 18 ASP B N 1
ATOM 3246 C CA . ASP B 1 18 ? -15.312 45.75 13.617 1 91.5 18 ASP B CA 1
ATOM 3247 C C . ASP B 1 18 ? -16.562 45.188 12.969 1 91.5 18 ASP B C 1
ATOM 3249 O O . ASP B 1 18 ? -16.766 43.969 12.938 1 91.5 18 ASP B O 1
ATOM 3253 N N . ASP B 1 19 ? -17.266 45.969 12.281 1 91.06 19 ASP B N 1
ATOM 3254 C CA . ASP B 1 19 ? -18.562 45.594 11.727 1 91.06 19 ASP B CA 1
ATOM 3255 C C . ASP B 1 19 ? -18.406 44.625 10.562 1 91.06 19 ASP B C 1
ATOM 3257 O O . ASP B 1 19 ? -19.25 43.75 10.352 1 91.06 19 ASP B O 1
ATOM 3261 N N . ILE B 1 20 ? -17.375 44.781 9.859 1 93.12 20 ILE B N 1
ATOM 3262 C CA . ILE B 1 20 ? -17.141 43.906 8.734 1 93.12 20 ILE B CA 1
ATOM 3263 C C . ILE B 1 20 ? -16.891 42.469 9.234 1 93.12 20 ILE B C 1
ATOM 3265 O O . ILE B 1 20 ? -17.484 41.531 8.734 1 93.12 20 ILE B O 1
ATOM 3269 N N . PHE B 1 21 ? -16.094 42.375 10.188 1 94.88 21 PHE B N 1
ATOM 3270 C CA . PHE B 1 21 ? -15.797 41.062 10.766 1 94.88 21 PHE B CA 1
ATOM 3271 C C . PHE B 1 21 ? -17.062 40.438 11.344 1 94.88 21 PHE B C 1
ATOM 3273 O O . PHE B 1 21 ? -17.328 39.25 11.102 1 94.88 21 PHE B O 1
ATOM 3280 N N . LEU B 1 22 ? -17.703 41.219 12.086 1 94.56 22 LEU B N 1
ATOM 3281 C CA . LEU B 1 22 ? -18.906 40.688 12.727 1 94.56 22 LEU B CA 1
ATOM 3282 C C . LEU B 1 22 ? -19.875 40.125 11.695 1 94.56 22 LEU B C 1
ATOM 3284 O O . LEU B 1 22 ? -20.438 39.062 11.883 1 94.56 22 LEU B O 1
ATOM 3288 N N . LYS B 1 23 ? -20.047 40.875 10.688 1 95.06 23 LYS B N 1
ATOM 3289 C CA . LYS B 1 23 ? -20.953 40.438 9.633 1 95.06 23 LYS B CA 1
ATOM 3290 C C . LYS B 1 23 ? -20.5 39.125 9 1 95.06 23 LYS B C 1
ATOM 3292 O O . LYS B 1 23 ? -21.281 38.188 8.844 1 95.06 23 LYS B O 1
ATOM 3297 N N . LYS B 1 24 ? -19.297 39.062 8.656 1 95.38 24 LYS B N 1
ATOM 3298 C CA . LYS B 1 24 ? -18.75 37.875 8.016 1 95.38 24 LYS B CA 1
ATOM 3299 C C . LYS B 1 24 ? -18.781 36.656 8.961 1 95.38 24 LYS B C 1
ATOM 3301 O O . LYS B 1 24 ? -19.109 35.562 8.547 1 95.38 24 LYS B O 1
ATOM 3306 N N . TYR B 1 25 ? -18.422 36.906 10.148 1 95.06 25 TYR B N 1
ATOM 3307 C CA . TYR B 1 25 ? -18.391 35.844 11.156 1 95.06 25 TYR B CA 1
ATOM 3308 C C . TYR B 1 25 ? -19.797 35.281 11.398 1 95.06 25 TYR B C 1
ATOM 3310 O O . TYR B 1 25 ? -19.969 34.062 11.5 1 95.06 25 TYR B O 1
ATOM 3318 N N . LEU B 1 26 ? -20.734 36.156 11.477 1 94.44 26 LEU B N 1
ATOM 3319 C CA . LEU B 1 26 ? -22.109 35.719 11.703 1 94.44 26 LEU B CA 1
ATOM 3320 C C . LEU B 1 26 ? -22.625 34.906 10.531 1 94.44 26 LEU B C 1
ATOM 3322 O O . LEU B 1 26 ? -23.312 33.906 10.727 1 94.44 26 LEU B O 1
ATOM 3326 N N . ARG B 1 27 ? -22.266 35.312 9.383 1 95 27 ARG B N 1
ATOM 3327 C CA . ARG B 1 27 ? -22.672 34.562 8.211 1 95 27 ARG B CA 1
ATOM 3328 C C . ARG B 1 27 ? -22.047 33.156 8.234 1 95 27 ARG B C 1
ATOM 3330 O O . ARG B 1 27 ? -22.672 32.188 7.816 1 95 27 ARG B O 1
ATOM 3337 N N . PHE B 1 28 ? -20.859 33.062 8.727 1 95.19 28 PHE B N 1
ATOM 3338 C CA . PHE B 1 28 ? -20.141 31.812 8.828 1 95.19 28 PHE B CA 1
ATOM 3339 C C . PHE B 1 28 ? -20.781 30.906 9.883 1 95.19 28 PHE B C 1
ATOM 3341 O O . PHE B 1 28 ? -21.109 29.75 9.602 1 95.19 28 PHE B O 1
ATOM 3348 N N . ILE B 1 29 ? -21.031 31.422 11.008 1 93.12 29 ILE B N 1
ATOM 3349 C CA . ILE B 1 29 ? -21.531 30.609 12.117 1 93.12 29 ILE B CA 1
ATOM 3350 C C . ILE B 1 29 ? -22.969 30.188 11.836 1 93.12 29 ILE B C 1
ATOM 3352 O O . ILE B 1 29 ? -23.438 29.156 12.336 1 93.12 29 ILE B O 1
ATOM 3356 N N . ASN B 1 30 ? -23.625 30.984 10.984 1 92.44 30 ASN B N 1
ATOM 3357 C CA . ASN B 1 30 ? -25 30.672 10.641 1 92.44 30 ASN B CA 1
ATOM 3358 C C . ASN B 1 30 ? -25.078 29.703 9.453 1 92.44 30 ASN B C 1
ATOM 3360 O O . ASN B 1 30 ? -26.172 29.344 9.016 1 92.44 30 ASN B O 1
ATOM 3364 N N . GLY B 1 31 ? -23.969 29.328 8.914 1 92.06 31 GLY B N 1
ATOM 3365 C CA . GLY B 1 31 ? -23.922 28.344 7.844 1 92.06 31 GLY B CA 1
ATOM 3366 C C . GLY B 1 31 ? -24.203 28.938 6.477 1 92.06 31 GLY B C 1
ATOM 3367 O O . GLY B 1 31 ? -24.391 28.219 5.5 1 92.06 31 GLY B O 1
ATOM 3368 N N . GLU B 1 32 ? -24.203 30.234 6.418 1 93 32 GLU B N 1
ATOM 3369 C CA . GLU B 1 32 ? -24.547 30.922 5.172 1 93 32 GLU B CA 1
ATOM 3370 C C . GLU B 1 32 ? -23.328 31 4.242 1 93 32 GLU B C 1
ATOM 3372 O O . GLU B 1 32 ? -23.484 31.047 3.021 1 93 32 GLU B O 1
ATOM 3377 N N . LYS B 1 33 ? -22.203 31.109 4.875 1 94.38 33 LYS B N 1
ATOM 3378 C CA . LYS B 1 33 ? -20.984 31.203 4.09 1 94.38 33 LYS B CA 1
ATOM 3379 C C . LYS B 1 33 ? -19.906 30.25 4.613 1 94.38 33 LYS B C 1
ATOM 3381 O O . LYS B 1 33 ? -19.828 30.016 5.82 1 94.38 33 LYS B O 1
ATOM 3386 N N . GLN B 1 34 ? -19.109 29.797 3.748 1 95.31 34 GLN B N 1
ATOM 3387 C CA . GLN B 1 34 ? -18 28.938 4.105 1 95.31 34 GLN B CA 1
ATOM 3388 C C . GLN B 1 34 ? -16.781 29.75 4.516 1 95.31 34 GLN B C 1
ATOM 3390 O O . GLN B 1 34 ? -16.734 30.969 4.277 1 95.31 34 GLN B O 1
ATOM 3395 N N . ALA B 1 35 ? -15.891 29.156 5.176 1 96.75 35 ALA B N 1
ATOM 3396 C CA . ALA B 1 35 ? -14.578 29.703 5.508 1 96.75 35 ALA B CA 1
ATOM 3397 C C . ALA B 1 35 ? -13.469 28.719 5.16 1 96.75 35 ALA B C 1
ATOM 3399 O O . ALA B 1 35 ? -13.742 27.578 4.773 1 96.75 35 ALA B O 1
ATOM 3400 N N . LEU B 1 36 ? -12.266 29.219 5.172 1 96.94 36 LEU B N 1
ATOM 3401 C CA . LEU B 1 36 ? -11.117 28.391 4.84 1 96.94 36 LEU B CA 1
ATOM 3402 C C . LEU B 1 36 ? -10.234 28.172 6.062 1 96.94 36 LEU B C 1
ATOM 3404 O O . LEU B 1 36 ? -9.758 29.125 6.672 1 96.94 36 LEU B O 1
ATOM 3408 N N . LEU B 1 37 ? -10.133 26.969 6.418 1 96.38 37 LEU B N 1
ATOM 3409 C CA . LEU B 1 37 ? -9.164 26.578 7.434 1 96.38 37 LEU B CA 1
ATOM 3410 C C . LEU B 1 37 ? -7.805 26.281 6.809 1 96.38 37 LEU B C 1
ATOM 3412 O O . LEU B 1 37 ? -7.676 25.359 6.004 1 96.38 37 LEU B O 1
ATOM 3416 N N . THR B 1 38 ? -6.762 27.078 7.172 1 96.81 38 THR B N 1
ATOM 3417 C CA . THR B 1 38 ? -5.48 26.984 6.477 1 96.81 38 THR B CA 1
ATOM 3418 C C . THR B 1 38 ? -4.363 27.578 7.328 1 96.81 38 THR B C 1
ATOM 3420 O O . THR B 1 38 ? -4.512 27.734 8.547 1 96.81 38 THR B O 1
ATOM 3423 N N . ARG B 1 39 ? -3.199 27.734 6.727 1 97.12 39 ARG B N 1
ATOM 3424 C CA . ARG B 1 39 ? -2.061 28.438 7.312 1 97.12 39 ARG B CA 1
ATOM 3425 C C . ARG B 1 39 ? -1.754 29.719 6.543 1 97.12 39 ARG B C 1
ATOM 3427 O O . ARG B 1 39 ? -1.821 29.734 5.312 1 97.12 39 ARG B O 1
ATOM 3434 N N . ILE B 1 40 ? -1.511 30.797 7.309 1 95.75 40 ILE B N 1
ATOM 3435 C CA . ILE B 1 40 ? -1.108 32.031 6.676 1 95.75 40 ILE B CA 1
ATOM 3436 C C . ILE B 1 40 ? 0.171 32.562 7.332 1 95.75 40 ILE B C 1
ATOM 3438 O O . ILE B 1 40 ? 0.414 32.312 8.516 1 95.75 40 ILE B O 1
ATOM 3442 N N . SER B 1 41 ? 0.915 33.219 6.547 1 95.75 41 SER B N 1
ATOM 3443 C CA . SER B 1 41 ? 2.107 33.844 7.086 1 95.75 41 SER B CA 1
ATOM 3444 C C . SER B 1 41 ? 1.739 35.031 7.984 1 95.75 41 SER B C 1
ATOM 3446 O O . SER B 1 41 ? 0.898 35.844 7.621 1 95.75 41 SER B O 1
ATOM 3448 N N . ILE B 1 42 ? 2.361 35.062 9.086 1 95.19 42 ILE B N 1
ATOM 3449 C CA . ILE B 1 42 ? 2.066 36.125 10.039 1 95.19 42 ILE B CA 1
ATOM 3450 C C . ILE B 1 42 ? 2.406 37.5 9.414 1 95.19 42 ILE B C 1
ATOM 3452 O O . ILE B 1 42 ? 1.767 38.5 9.719 1 95.19 42 ILE B O 1
ATOM 3456 N N . LYS B 1 43 ? 3.318 37.562 8.461 1 94.25 43 LYS B N 1
ATOM 3457 C CA . LYS B 1 43 ? 3.719 38.781 7.777 1 94.25 43 LYS B CA 1
ATOM 3458 C C . LYS B 1 43 ? 2.592 39.312 6.895 1 94.25 43 LYS B C 1
ATOM 3460 O O . LYS B 1 43 ? 2.539 40.5 6.594 1 94.25 43 LYS B O 1
ATOM 3465 N N . ASN B 1 44 ? 1.727 38.438 6.551 1 95.56 44 ASN B N 1
ATOM 3466 C CA . ASN B 1 44 ? 0.625 38.812 5.672 1 95.56 44 ASN B CA 1
ATOM 3467 C C . ASN B 1 44 ? -0.646 39.094 6.465 1 95.56 44 ASN B C 1
ATOM 3469 O O . ASN B 1 44 ? -1.721 39.25 5.883 1 95.56 44 ASN B O 1
ATOM 3473 N N . LEU B 1 45 ? -0.507 39.156 7.758 1 96.25 45 LEU B N 1
ATOM 3474 C CA . LEU B 1 45 ? -1.661 39.375 8.625 1 96.25 45 LEU B CA 1
ATOM 3475 C C . LEU B 1 45 ? -1.5 40.625 9.453 1 96.25 45 LEU B C 1
ATOM 3477 O O . LEU B 1 45 ? -0.5 40.812 10.156 1 96.25 45 LEU B O 1
ATOM 3481 N N . LYS B 1 46 ? -2.459 41.5 9.359 1 96.06 46 LYS B N 1
ATOM 3482 C CA . LYS B 1 46 ? -2.484 42.688 10.211 1 96.06 46 LYS B CA 1
ATOM 3483 C C . LYS B 1 46 ? -3.258 42.438 11.5 1 96.06 46 LYS B C 1
ATOM 3485 O O . LYS B 1 46 ? -4.398 41.969 11.461 1 96.06 46 LYS B O 1
ATOM 3490 N N . ASN B 1 47 ? -2.578 42.656 12.578 1 95.88 47 ASN B N 1
ATOM 3491 C CA . ASN B 1 47 ? -3.264 42.594 13.867 1 95.88 47 ASN B CA 1
ATOM 3492 C C . ASN B 1 47 ? -4.172 43.812 14.055 1 95.88 47 ASN B C 1
ATOM 3494 O O . ASN B 1 47 ? -3.717 44.969 13.969 1 95.88 47 ASN B O 1
ATOM 3498 N N . GLY B 1 48 ? -5.41 43.531 14.266 1 95.25 48 GLY B N 1
ATOM 3499 C CA . GLY B 1 48 ? -6.387 44.594 14.344 1 95.25 48 GLY B CA 1
ATOM 3500 C C . GLY B 1 48 ? -7.156 44.812 13.055 1 95.25 48 GLY B C 1
ATOM 3501 O O . GLY B 1 48 ? -7.273 43.906 12.242 1 95.25 48 GLY B O 1
ATOM 3502 N N . PHE B 1 49 ? -7.797 45.969 12.969 1 94.19 49 PHE B N 1
ATOM 3503 C CA . PHE B 1 49 ? -8.586 46.25 11.773 1 94.19 49 PHE B CA 1
ATOM 3504 C C . PHE B 1 49 ? -8.57 47.75 11.438 1 94.19 49 PHE B C 1
ATOM 3506 O O . PHE B 1 49 ? -7.914 48.531 12.117 1 94.19 49 PHE B O 1
ATOM 3513 N N . TYR B 1 50 ? -9.164 48.031 10.289 1 92.94 50 TYR B N 1
ATOM 3514 C CA . TYR B 1 50 ? -9.227 49.438 9.828 1 92.94 50 TYR B CA 1
ATOM 3515 C C . TYR B 1 50 ? -10.648 49.969 9.914 1 92.94 50 TYR B C 1
ATOM 3517 O O . TYR B 1 50 ? -11.609 49.25 9.602 1 92.94 50 TYR B O 1
ATOM 3525 N N . GLU B 1 51 ? -10.633 51.094 10.375 1 89.38 51 GLU B N 1
ATOM 3526 C CA . GLU B 1 51 ? -11.875 51.875 10.312 1 89.38 51 GLU B CA 1
ATOM 3527 C C . GLU B 1 51 ? -11.773 53.031 9.312 1 89.38 51 GLU B C 1
ATOM 3529 O O . GLU B 1 51 ? -10.742 53.688 9.242 1 89.38 51 GLU B O 1
ATOM 3534 N N . ARG B 1 52 ? -12.797 53.125 8.555 1 87.94 52 ARG B N 1
ATOM 3535 C CA . ARG B 1 52 ? -12.797 54.188 7.59 1 87.94 52 ARG B CA 1
ATOM 3536 C C . ARG B 1 52 ? -13.141 55.531 8.258 1 87.94 52 ARG B C 1
ATOM 3538 O O . ARG B 1 52 ? -14.055 55.594 9.078 1 87.94 52 ARG B O 1
ATOM 3545 N N . SER B 1 53 ? -12.266 56.469 8.008 1 85.25 53 SER B N 1
ATOM 3546 C CA . SER B 1 53 ? -12.484 57.812 8.477 1 85.25 53 SER B CA 1
ATOM 3547 C C . SER B 1 53 ? -12.305 58.844 7.355 1 85.25 53 SER B C 1
ATOM 3549 O O . SER B 1 53 ? -11.953 58.469 6.23 1 85.25 53 SER B O 1
ATOM 3551 N N . ALA B 1 54 ? -12.609 60.125 7.672 1 84.88 54 ALA B N 1
ATOM 3552 C CA . ALA B 1 54 ? -12.469 61.219 6.695 1 84.88 54 ALA B CA 1
ATOM 3553 C C . ALA B 1 54 ? -11.031 61.281 6.172 1 84.88 54 ALA B C 1
ATOM 3555 O O . ALA B 1 54 ? -10.805 61.656 5.016 1 84.88 54 ALA B O 1
ATOM 3556 N N . SER B 1 55 ? -10.141 60.969 6.953 1 84.38 55 SER B N 1
ATOM 3557 C CA . SER B 1 55 ? -8.727 61.062 6.629 1 84.38 55 SER B CA 1
ATOM 3558 C C . SER B 1 55 ? -8.18 59.781 6.047 1 84.38 55 SER B C 1
ATOM 3560 O O . SER B 1 55 ? -6.988 59.656 5.762 1 84.38 55 SER B O 1
ATOM 3562 N N . GLY B 1 56 ? -9.141 58.844 5.875 1 86.75 56 GLY B N 1
ATOM 3563 C CA . GLY B 1 56 ? -8.688 57.562 5.328 1 86.75 56 GLY B CA 1
ATOM 3564 C C . GLY B 1 56 ? -8.875 56.406 6.285 1 86.75 56 GLY B C 1
ATOM 3565 O O . GLY B 1 56 ? -9.812 56.406 7.082 1 86.75 56 GLY B O 1
ATOM 3566 N N . PHE B 1 57 ? -8.062 55.312 6.184 1 90.06 57 PHE B N 1
ATOM 3567 C CA . PHE B 1 57 ? -8.156 54.125 7.039 1 90.06 57 PHE B CA 1
ATOM 3568 C C . PHE B 1 57 ? -7.379 54.344 8.336 1 90.06 57 PHE B C 1
ATOM 3570 O O . PHE B 1 57 ? -6.203 54.719 8.305 1 90.06 57 PHE B O 1
ATOM 3577 N N . VAL B 1 58 ? -8.047 54.188 9.43 1 90.25 58 VAL B N 1
ATOM 3578 C CA . VAL B 1 58 ? -7.414 54.281 10.742 1 90.25 58 VAL B CA 1
ATOM 3579 C C . VAL B 1 58 ? -7.273 52.875 11.336 1 90.25 58 VAL B C 1
ATOM 3581 O O . VAL B 1 58 ? -8.25 52.125 11.391 1 90.25 58 VAL B O 1
ATOM 3584 N N . SER B 1 59 ? -6.055 52.594 11.773 1 91.62 59 SER B N 1
ATOM 3585 C CA . SER B 1 59 ? -5.777 51.281 12.352 1 91.62 59 SER B CA 1
ATOM 3586 C C . SER B 1 59 ? -6.242 51.219 13.805 1 91.62 59 SER B C 1
ATOM 3588 O O . SER B 1 59 ? -5.945 52.094 14.602 1 91.62 59 SER B O 1
ATOM 3590 N N . ILE B 1 60 ? -7.016 50.188 14.07 1 91.94 60 ILE B N 1
ATOM 3591 C CA . ILE B 1 60 ? -7.496 49.969 15.43 1 91.94 60 ILE B CA 1
ATOM 3592 C C . ILE B 1 60 ? -7.016 48.594 15.898 1 91.94 60 ILE B C 1
ATOM 3594 O O . ILE B 1 60 ? -7.172 47.594 15.195 1 91.94 60 ILE B O 1
ATOM 3598 N N . THR B 1 61 ? -6.379 48.531 17.047 1 90.69 61 THR B N 1
ATOM 3599 C CA . THR B 1 61 ? -5.93 47.281 17.656 1 90.69 61 THR B CA 1
ATOM 3600 C C . THR B 1 61 ? -6.336 47.188 19.125 1 90.69 61 THR B C 1
ATOM 3602 O O . THR B 1 61 ? -6.164 48.188 19.859 1 90.69 61 THR B O 1
ATOM 3605 N N . ASP B 1 62 ? -6.805 46.125 19.469 1 85.5 62 ASP B N 1
ATOM 3606 C CA . ASP B 1 62 ? -7.203 45.938 20.875 1 85.5 62 ASP B CA 1
ATOM 3607 C C . ASP B 1 62 ? -5.98 45.812 21.781 1 85.5 62 ASP B C 1
ATOM 3609 O O . ASP B 1 62 ? -4.98 45.188 21.391 1 85.5 62 ASP B O 1
ATOM 3613 N N . ALA B 1 63 ? -6.148 46.438 22.922 1 86.62 63 ALA B N 1
ATOM 3614 C CA . ALA B 1 63 ? -5.105 46.25 23.922 1 86.62 63 ALA B CA 1
ATOM 3615 C C . ALA B 1 63 ? -5.219 44.844 24.547 1 86.62 63 ALA B C 1
ATOM 3617 O O . ALA B 1 63 ? -6.32 44.375 24.797 1 86.62 63 ALA B O 1
ATOM 3618 N N . VAL B 1 64 ? -4.117 44.219 24.625 1 90.25 64 VAL B N 1
ATOM 3619 C CA . VAL B 1 64 ? -4.09 42.875 25.219 1 90.25 64 VAL B CA 1
ATOM 3620 C C . VAL B 1 64 ? -3.146 42.875 26.422 1 90.25 64 VAL B C 1
ATOM 3622 O O . VAL B 1 64 ? -2.152 43.594 26.438 1 90.25 64 VAL B O 1
ATOM 3625 N N . SER B 1 65 ? -3.523 42.094 27.391 1 92 65 SER B N 1
ATOM 3626 C CA . SER B 1 65 ? -2.676 42 28.578 1 92 65 SER B CA 1
ATOM 3627 C C . SER B 1 65 ? -1.541 41 28.344 1 92 65 SER B C 1
ATOM 3629 O O . SER B 1 65 ? -1.696 40.031 27.578 1 92 65 SER B O 1
ATOM 3631 N N . ASP B 1 66 ? -0.514 41.219 29.062 1 94.12 66 ASP B N 1
ATOM 3632 C CA . ASP B 1 66 ? 0.627 40.312 29 1 94.12 66 ASP B CA 1
ATOM 3633 C C . ASP B 1 66 ? 0.253 38.906 29.516 1 94.12 66 ASP B C 1
ATOM 3635 O O . ASP B 1 66 ? 0.777 37.906 29.031 1 94.12 66 ASP B O 1
ATOM 3639 N N . ASP B 1 67 ? -0.681 38.906 30.359 1 94.19 67 ASP B N 1
ATOM 3640 C CA . ASP B 1 67 ? -1.112 37.625 30.922 1 94.19 67 ASP B CA 1
ATOM 3641 C C . ASP B 1 67 ? -1.823 36.781 29.859 1 94.19 67 ASP B C 1
ATOM 3643 O O . ASP B 1 67 ? -1.642 35.562 29.812 1 94.19 67 ASP B O 1
ATOM 3647 N N . ASP B 1 68 ? -2.561 37.469 29.141 1 93.75 68 ASP B N 1
ATOM 3648 C CA . ASP B 1 68 ? -3.262 36.75 28.078 1 93.75 68 ASP B CA 1
ATOM 3649 C C . ASP B 1 68 ? -2.279 36.188 27.047 1 93.75 68 ASP B C 1
ATOM 3651 O O . ASP B 1 68 ? -2.428 35.062 26.594 1 93.75 68 ASP B O 1
ATOM 3655 N N . ILE B 1 69 ? -1.354 36.969 26.703 1 95.81 69 ILE B N 1
ATOM 3656 C CA . ILE B 1 69 ? -0.344 36.562 25.734 1 95.81 69 ILE B CA 1
ATOM 3657 C C . ILE B 1 69 ? 0.438 35.375 26.297 1 95.81 69 ILE B C 1
ATOM 3659 O O . ILE B 1 69 ? 0.637 34.375 25.594 1 95.81 69 ILE B O 1
ATOM 3663 N N . SER B 1 70 ? 0.786 35.469 27.547 1 94.56 70 SER B N 1
ATOM 3664 C CA . SER B 1 70 ? 1.544 34.406 28.188 1 94.56 70 SER B CA 1
ATOM 3665 C C . SER B 1 70 ? 0.735 33.094 28.25 1 94.56 70 SER B C 1
ATOM 3667 O O . SER B 1 70 ? 1.285 32 28.094 1 94.56 70 SER B O 1
ATOM 3669 N N . TYR B 1 71 ? -0.489 33.281 28.5 1 93.81 71 TYR B N 1
ATOM 3670 C CA . TYR B 1 71 ? -1.36 32.094 28.547 1 93.81 71 TYR B CA 1
ATOM 3671 C C . TYR B 1 71 ? -1.382 31.375 27.203 1 93.81 71 TYR B C 1
ATOM 3673 O O . TYR B 1 71 ? -1.236 30.156 27.141 1 93.81 71 TYR B O 1
ATOM 3681 N N . ILE B 1 72 ? -1.546 32.125 26.172 1 94.25 72 ILE B N 1
ATOM 3682 C CA . ILE B 1 72 ? -1.612 31.547 24.828 1 94.25 72 ILE B CA 1
ATOM 3683 C C . ILE B 1 72 ? -0.257 30.953 24.469 1 94.25 72 ILE B C 1
ATOM 3685 O O . ILE B 1 72 ? -0.189 29.891 23.844 1 94.25 72 ILE B O 1
ATOM 3689 N N . ILE B 1 73 ? 0.787 31.625 24.844 1 93.56 73 ILE B N 1
ATOM 3690 C CA . ILE B 1 73 ? 2.119 31.062 24.609 1 93.56 73 ILE B CA 1
ATOM 3691 C C . ILE B 1 73 ? 2.23 29.703 25.281 1 93.56 73 ILE B C 1
ATOM 3693 O O . ILE B 1 73 ? 2.746 28.75 24.688 1 93.56 73 ILE B O 1
ATOM 3697 N N . GLY B 1 74 ? 1.705 29.641 26.484 1 90.31 74 GLY B N 1
ATOM 3698 C CA . GLY B 1 74 ? 1.686 28.375 27.188 1 90.31 74 GLY B CA 1
ATOM 3699 C C . GLY B 1 74 ? 0.908 27.297 26.438 1 90.31 74 GLY B C 1
ATOM 3700 O O . GLY B 1 74 ? 1.335 26.141 26.375 1 90.31 74 GLY B O 1
ATOM 3701 N N . LEU B 1 75 ? -0.209 27.641 25.859 1 90.75 75 LEU B N 1
ATOM 3702 C CA . LEU B 1 75 ? -1.019 26.703 25.078 1 90.75 75 LEU B CA 1
ATOM 3703 C C . LEU B 1 75 ? -0.251 26.203 23.859 1 90.75 75 LEU B C 1
ATOM 3705 O O . LEU B 1 75 ? -0.242 25 23.578 1 90.75 75 LEU B O 1
ATOM 3709 N N . ILE B 1 76 ? 0.38 27.094 23.188 1 92.62 76 ILE B N 1
ATOM 3710 C CA . ILE B 1 76 ? 1.111 26.766 21.984 1 92.62 76 ILE B CA 1
ATOM 3711 C C . ILE B 1 76 ? 2.283 25.844 22.328 1 92.62 76 ILE B C 1
ATOM 3713 O O . ILE B 1 76 ? 2.52 24.844 21.641 1 92.62 76 ILE B O 1
ATOM 3717 N N . ARG B 1 77 ? 2.896 26.125 23.391 1 91.38 77 ARG B N 1
ATOM 3718 C CA . ARG B 1 77 ? 4.051 25.344 23.797 1 91.38 77 ARG B CA 1
ATOM 3719 C C . ARG B 1 77 ? 3.621 23.969 24.312 1 91.38 77 ARG B C 1
ATOM 3721 O O . ARG B 1 77 ? 4.43 23.047 24.406 1 91.38 77 ARG B O 1
ATOM 3728 N N . SER B 1 78 ? 2.355 23.891 24.656 1 87.81 78 SER B N 1
ATOM 3729 C CA . SER B 1 78 ? 1.849 22.609 25.125 1 87.81 78 SER B CA 1
ATOM 3730 C C . SER B 1 78 ? 1.339 21.766 23.953 1 87.81 78 SER B C 1
ATOM 3732 O O . SER B 1 78 ? 0.958 20.609 24.141 1 87.81 78 SER B O 1
ATOM 3734 N N . GLY B 1 79 ? 1.333 22.391 22.781 1 89.12 79 GLY B N 1
ATOM 3735 C CA . GLY B 1 79 ? 0.973 21.609 21.609 1 89.12 79 GLY B CA 1
ATOM 3736 C C . GLY B 1 79 ? -0.291 22.094 20.922 1 89.12 79 GLY B C 1
ATOM 3737 O O . GLY B 1 79 ? -0.68 21.562 19.875 1 89.12 79 GLY B O 1
ATOM 3738 N N . HIS B 1 80 ? -0.938 23.062 21.5 1 91 80 HIS B N 1
ATOM 3739 C CA . HIS B 1 80 ? -2.117 23.641 20.859 1 91 80 HIS B CA 1
ATOM 3740 C C . HIS B 1 80 ? -1.723 24.641 19.781 1 91 80 HIS B C 1
ATOM 3742 O O . HIS B 1 80 ? -0.63 25.219 19.828 1 91 80 HIS B O 1
ATOM 3748 N N . ARG B 1 81 ? -2.604 24.766 18.906 1 94.25 81 ARG B N 1
ATOM 3749 C CA . ARG B 1 81 ? -2.432 25.75 17.859 1 94.25 81 ARG B CA 1
ATOM 3750 C C . ARG B 1 81 ? -3.719 26.547 17.625 1 94.25 81 ARG B C 1
ATOM 3752 O O . ARG B 1 81 ? -4.445 26.281 16.656 1 94.25 81 ARG B O 1
ATOM 3759 N N . PRO B 1 82 ? -3.9 27.469 18.5 1 94.75 82 PRO B N 1
ATOM 3760 C CA . PRO B 1 82 ? -5.125 28.25 18.328 1 94.75 82 PRO B CA 1
ATOM 3761 C C . PRO B 1 82 ? -5.203 28.953 16.969 1 94.75 82 PRO B C 1
ATOM 3763 O O . PRO B 1 82 ? -4.188 29.438 16.469 1 94.75 82 PRO B O 1
ATOM 3766 N N . GLN B 1 83 ? -6.371 29.062 16.438 1 96.06 83 GLN B N 1
ATOM 3767 C CA . GLN B 1 83 ? -6.574 29.672 15.125 1 96.06 83 GLN B CA 1
ATOM 3768 C C . GLN B 1 83 ? -6.859 31.156 15.242 1 96.06 83 GLN B C 1
ATOM 3770 O O . GLN B 1 83 ? -7.363 31.625 16.266 1 96.06 83 GLN B O 1
ATOM 3775 N N . ILE B 1 84 ? -6.492 31.828 14.227 1 97.06 84 ILE B N 1
ATOM 3776 C CA . ILE B 1 84 ? -6.812 33.25 14.109 1 97.06 84 ILE B CA 1
ATOM 3777 C C . ILE B 1 84 ? -7.859 33.469 13.016 1 97.06 84 ILE B C 1
ATOM 3779 O O . ILE B 1 84 ? -7.719 32.938 11.906 1 97.06 84 ILE B O 1
ATOM 3783 N N . TYR B 1 85 ? -8.93 34.094 13.391 1 97.25 85 TYR B N 1
ATOM 3784 C CA . TYR B 1 85 ? -9.922 34.469 12.383 1 97.25 85 TYR B CA 1
ATOM 3785 C C . TYR B 1 85 ? -9.5 35.688 11.602 1 97.25 85 TYR B C 1
ATOM 3787 O O . TYR B 1 85 ? -9.102 36.688 12.195 1 97.25 85 TYR B O 1
ATOM 3795 N N . ALA B 1 86 ? -9.531 35.562 10.344 1 96.75 86 ALA B N 1
ATOM 3796 C CA . ALA B 1 86 ? -9.062 36.656 9.492 1 96.75 86 ALA B CA 1
ATOM 3797 C C . ALA B 1 86 ? -9.984 36.844 8.281 1 96.75 86 ALA B C 1
ATOM 3799 O O . ALA B 1 86 ? -10.766 35.969 7.949 1 96.75 86 ALA B O 1
ATOM 3800 N N . TYR B 1 87 ? -9.984 37.969 7.703 1 96.38 87 TYR B N 1
ATOM 3801 C CA . TYR B 1 87 ? -10.625 38.25 6.426 1 96.38 87 TYR B CA 1
ATOM 3802 C C . TYR B 1 87 ? -9.742 39.125 5.551 1 96.38 87 TYR B C 1
ATOM 3804 O O . TYR B 1 87 ? -8.695 39.594 5.992 1 96.38 87 TYR B O 1
ATOM 3812 N N . LYS B 1 88 ? -10.148 39.281 4.363 1 95.19 88 LYS B N 1
ATOM 3813 C CA . LYS B 1 88 ? -9.336 40 3.385 1 95.19 88 LYS B CA 1
ATOM 3814 C C . LYS B 1 88 ? -9.164 41.469 3.791 1 95.19 88 LYS B C 1
ATOM 3816 O O . LYS B 1 88 ? -10.117 42.125 4.246 1 95.19 88 LYS B O 1
ATOM 3821 N N . ASN B 1 89 ? -7.988 41.906 3.674 1 94.06 89 ASN B N 1
ATOM 3822 C CA . ASN B 1 89 ? -7.684 43.312 4.008 1 94.06 89 ASN B CA 1
ATOM 3823 C C . ASN B 1 89 ? -8.359 44.281 3.037 1 94.06 89 ASN B C 1
ATOM 3825 O O . ASN B 1 89 ? -8.164 44.188 1.824 1 94.06 89 ASN B O 1
ATOM 3829 N N . ILE B 1 90 ? -9.008 45.219 3.525 1 89.81 90 ILE B N 1
ATOM 3830 C CA . ILE B 1 90 ? -9.75 46.156 2.693 1 89.81 90 ILE B CA 1
ATOM 3831 C C . ILE B 1 90 ? -8.867 47.344 2.324 1 89.81 90 ILE B C 1
ATOM 3833 O O . ILE B 1 90 ? -9.195 48.125 1.418 1 89.81 90 ILE B O 1
ATOM 3837 N N . ASN B 1 91 ? -7.859 47.5 3.146 1 92.06 91 ASN B N 1
ATOM 3838 C CA . ASN B 1 91 ? -6.922 48.594 2.857 1 92.06 91 ASN B CA 1
ATOM 3839 C C . ASN B 1 91 ? -5.879 48.156 1.829 1 92.06 91 ASN B C 1
ATOM 3841 O O . ASN B 1 91 ? -4.883 47.531 2.176 1 92.06 91 ASN B O 1
ATOM 3845 N N . LYS B 1 92 ? -5.957 48.656 0.683 1 88.69 92 LYS B N 1
ATOM 3846 C CA . LYS B 1 92 ? -5.086 48.281 -0.417 1 88.69 92 LYS B CA 1
ATOM 3847 C C . LYS B 1 92 ? -3.732 48.969 -0.329 1 88.69 92 LYS B C 1
ATOM 3849 O O . LYS B 1 92 ? -2.791 48.594 -1.033 1 88.69 92 LYS B O 1
ATOM 3854 N N . ASN B 1 93 ? -3.65 49.875 0.539 1 90.06 93 ASN B N 1
ATOM 3855 C CA . ASN B 1 93 ? -2.418 50.656 0.651 1 90.06 93 ASN B CA 1
ATOM 3856 C C . ASN B 1 93 ? -1.394 49.938 1.537 1 90.06 93 ASN B C 1
ATOM 3858 O O . ASN B 1 93 ? -0.284 50.438 1.728 1 90.06 93 ASN B O 1
ATOM 3862 N N . THR B 1 94 ? -1.805 48.844 2.084 1 91.88 94 THR B N 1
ATOM 3863 C CA . THR B 1 94 ? -0.889 48.062 2.924 1 91.88 94 THR B CA 1
ATOM 3864 C C . THR B 1 94 ? -0.538 46.75 2.27 1 91.88 94 THR B C 1
ATOM 3866 O O . THR B 1 94 ? -1.219 46.312 1.339 1 91.88 94 THR B O 1
ATOM 3869 N N . SER B 1 95 ? 0.49 46.094 2.752 1 91.81 95 SER B N 1
ATOM 3870 C CA . SER B 1 95 ? 1.011 44.906 2.113 1 91.81 95 SER B CA 1
ATOM 3871 C C . SER B 1 95 ? 0.322 43.656 2.648 1 91.81 95 SER B C 1
ATOM 3873 O O . SER B 1 95 ? 0.358 42.594 2.012 1 91.81 95 SER B O 1
ATOM 3875 N N . GLU B 1 96 ? -0.275 43.812 3.828 1 94.12 96 GLU B N 1
ATOM 3876 C CA . GLU B 1 96 ? -0.921 42.656 4.422 1 94.12 96 GLU B CA 1
ATOM 3877 C C . GLU B 1 96 ? -2.143 42.219 3.613 1 94.12 96 GLU B C 1
ATOM 3879 O O . GLU B 1 96 ? -2.934 43.062 3.184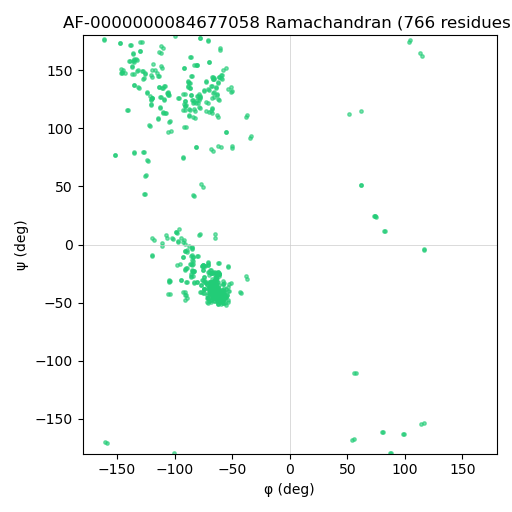 1 94.12 96 GLU B O 1
ATOM 3884 N N . ALA B 1 97 ? -2.236 40.969 3.436 1 94.25 97 ALA B N 1
ATOM 3885 C CA . ALA B 1 97 ? -3.34 40.438 2.637 1 94.25 97 ALA B CA 1
ATOM 3886 C C . ALA B 1 97 ? -4.59 40.25 3.488 1 94.25 97 ALA B C 1
ATOM 3888 O O . ALA B 1 97 ? -5.711 40.281 2.973 1 94.25 97 ALA B O 1
ATOM 3889 N N . TYR B 1 98 ? -4.344 40.125 4.859 1 95.62 98 TYR B N 1
ATOM 3890 C CA . TYR B 1 98 ? -5.453 39.781 5.746 1 95.62 98 TYR B CA 1
ATOM 3891 C C . TYR B 1 98 ? -5.438 40.656 6.992 1 95.62 98 TYR B C 1
ATOM 3893 O O . TYR B 1 98 ? -4.41 41.25 7.324 1 95.62 98 TYR B O 1
ATOM 3901 N N . ILE B 1 99 ? -6.586 40.75 7.633 1 95.06 99 ILE B N 1
ATOM 3902 C CA . ILE B 1 99 ? -6.676 41.438 8.922 1 95.06 99 ILE B CA 1
ATOM 3903 C C . ILE B 1 99 ? -7.324 40.5 9.953 1 95.06 99 ILE B C 1
ATOM 3905 O O . ILE B 1 99 ? -8.203 39.719 9.617 1 95.06 99 ILE B O 1
ATOM 3909 N N . ALA B 1 100 ? -6.84 40.594 11.164 1 95.94 100 ALA B N 1
ATOM 3910 C CA . ALA B 1 100 ? -7.379 39.844 12.305 1 95.94 100 ALA B CA 1
ATOM 3911 C C . ALA B 1 100 ? -7.828 40.781 13.414 1 95.94 100 ALA B C 1
ATOM 3913 O O . ALA B 1 100 ? -7.031 41.156 14.281 1 95.94 100 ALA B O 1
ATOM 3914 N N . PRO B 1 101 ? -9.078 40.969 13.516 1 92.69 101 PRO B N 1
ATOM 3915 C CA . PRO B 1 101 ? -9.547 42.031 14.43 1 92.69 101 PRO B CA 1
ATOM 3916 C C . PRO B 1 101 ? -9.68 41.531 15.867 1 92.69 101 PRO B C 1
ATOM 3918 O O . PRO B 1 101 ? -9.656 42.344 16.812 1 92.69 101 PRO B O 1
ATOM 3921 N N . ASP B 1 102 ? -9.883 40.219 16.078 1 89.38 102 ASP B N 1
ATOM 3922 C CA . ASP B 1 102 ? -10.375 39.781 17.391 1 89.38 102 ASP B CA 1
ATOM 3923 C C . ASP B 1 102 ? -9.383 38.844 18.047 1 89.38 102 ASP B C 1
ATOM 3925 O O . ASP B 1 102 ? -9.641 38.344 19.141 1 89.38 102 ASP B O 1
ATOM 3929 N N . ASP B 1 103 ? -8.289 38.656 17.484 1 93.69 103 ASP B N 1
ATOM 3930 C CA . ASP B 1 103 ? -7.383 37.625 18.016 1 93.69 103 ASP B CA 1
ATOM 3931 C C . ASP B 1 103 ? -5.996 38.219 18.281 1 93.69 103 ASP B C 1
ATOM 3933 O O . ASP B 1 103 ? -4.98 37.594 17.969 1 93.69 103 ASP B O 1
ATOM 3937 N N . SER B 1 104 ? -5.996 39.375 18.844 1 94.88 104 SER B N 1
ATOM 3938 C CA . SER B 1 104 ? -4.754 40.125 19.047 1 94.88 104 SER B CA 1
ATOM 3939 C C . SER B 1 104 ? -3.807 39.375 19.969 1 94.88 104 SER B C 1
ATOM 3941 O O . SER B 1 104 ? -2.6 39.312 19.734 1 94.88 104 SER B O 1
ATOM 3943 N N . ALA B 1 105 ? -4.309 38.812 21 1 95.56 105 ALA B N 1
ATOM 3944 C CA . ALA B 1 105 ? -3.467 38.062 21.938 1 95.56 105 ALA B CA 1
ATOM 3945 C C . ALA B 1 105 ? -2.812 36.844 21.234 1 95.56 105 ALA B C 1
ATOM 3947 O O . ALA B 1 105 ? -1.623 36.594 21.438 1 95.56 105 ALA B O 1
ATOM 3948 N N . THR B 1 106 ? -3.572 36.188 20.484 1 96.81 106 THR B N 1
ATOM 3949 C CA . THR B 1 106 ? -3.062 35 19.75 1 96.81 106 THR B CA 1
ATOM 3950 C C . THR B 1 106 ? -2.002 35.438 18.75 1 96.81 106 THR B C 1
ATOM 3952 O O . THR B 1 106 ? -0.963 34.781 18.625 1 96.81 106 THR B O 1
ATOM 3955 N N . TYR B 1 107 ? -2.295 36.5 18.047 1 97 107 TYR B N 1
ATOM 3956 C CA . TYR B 1 107 ? -1.331 37.031 17.094 1 97 107 TYR B CA 1
ATOM 3957 C C . TYR B 1 107 ? -0.001 37.344 17.766 1 97 107 TYR B C 1
ATOM 3959 O O . TYR B 1 107 ? 1.058 36.938 17.297 1 97 107 TYR B O 1
ATOM 3967 N N . GLN B 1 108 ? -0.067 38.062 18.844 1 96.44 108 GLN B N 1
ATOM 3968 C CA . GLN B 1 108 ? 1.141 38.469 19.547 1 96.44 108 GLN B CA 1
ATOM 3969 C C . GLN B 1 108 ? 1.893 37.281 20.125 1 96.44 108 GLN B C 1
ATOM 3971 O O . GLN B 1 108 ? 3.125 37.281 20.188 1 96.44 108 GLN B O 1
ATOM 3976 N N . ALA B 1 109 ? 1.129 36.312 20.562 1 96 109 ALA B N 1
ATOM 3977 C CA . ALA B 1 109 ? 1.771 35.094 21.062 1 96 109 ALA B CA 1
ATOM 3978 C C . ALA B 1 109 ? 2.584 34.406 19.969 1 96 109 ALA B C 1
ATOM 3980 O O . ALA B 1 109 ? 3.746 34.062 20.172 1 96 109 ALA B O 1
ATOM 3981 N N . TYR B 1 110 ? 1.985 34.25 18.797 1 96.81 110 TYR B N 1
ATOM 3982 C CA . TYR B 1 110 ? 2.697 33.656 17.688 1 96.81 110 TYR B CA 1
ATOM 3983 C C . TYR B 1 110 ? 3.906 34.5 17.281 1 96.81 110 TYR B C 1
ATOM 3985 O O . TYR B 1 110 ? 4.984 33.938 17.031 1 96.81 110 TYR B O 1
ATOM 3993 N N . ALA B 1 111 ? 3.688 35.781 17.25 1 95.25 111 ALA B N 1
ATOM 3994 C CA . ALA B 1 111 ? 4.781 36.688 16.906 1 95.25 111 ALA B CA 1
ATOM 3995 C C . ALA B 1 111 ? 5.922 36.562 17.906 1 95.25 111 ALA B C 1
ATOM 3997 O O . ALA B 1 111 ? 7.098 36.531 17.531 1 95.25 111 ALA B O 1
ATOM 3998 N N . ALA B 1 112 ? 5.586 36.531 19.156 1 94.44 112 ALA B N 1
ATOM 3999 C CA . ALA B 1 112 ? 6.582 36.438 20.219 1 94.44 112 ALA B CA 1
ATOM 4000 C C . ALA B 1 112 ? 7.379 35.125 20.125 1 94.44 112 ALA B C 1
ATOM 4002 O O . ALA B 1 112 ? 8.57 35.094 20.438 1 94.44 112 ALA B O 1
ATOM 4003 N N . LEU B 1 113 ? 6.727 34.125 19.672 1 94.62 113 LEU B N 1
ATOM 4004 C CA . LEU B 1 113 ? 7.363 32.812 19.578 1 94.62 113 LEU B CA 1
ATOM 4005 C C . LEU B 1 113 ? 8.117 32.688 18.266 1 94.62 113 LEU B C 1
ATOM 4007 O O . LEU B 1 113 ? 8.82 31.688 18.047 1 94.62 113 LEU B O 1
ATOM 4011 N N . GLY B 1 114 ? 7.941 33.625 17.375 1 94.12 114 GLY B N 1
ATOM 4012 C CA . GLY B 1 114 ? 8.609 33.594 16.094 1 94.12 114 GLY B CA 1
ATOM 4013 C C . GLY B 1 114 ? 8 32.562 15.141 1 94.12 114 GLY B C 1
ATOM 4014 O O . GLY B 1 114 ? 8.703 32 14.305 1 94.12 114 GLY B O 1
ATOM 4015 N N . ILE B 1 115 ? 6.75 32.219 15.375 1 95.38 115 ILE B N 1
ATOM 4016 C CA . ILE B 1 115 ? 6.062 31.297 14.492 1 95.38 115 ILE B CA 1
ATOM 4017 C C . ILE B 1 115 ? 5.605 32.031 13.234 1 95.38 115 ILE B C 1
ATOM 4019 O O . ILE B 1 115 ? 4.875 33.031 13.312 1 95.38 115 ILE B O 1
ATOM 4023 N N . GLU B 1 116 ? 5.988 31.562 12.109 1 92.88 116 GLU B N 1
ATOM 4024 C CA . GLU B 1 116 ? 5.832 32.281 10.859 1 92.88 116 GLU B CA 1
ATOM 4025 C C . GLU B 1 116 ? 4.527 31.906 10.156 1 92.88 116 GLU B C 1
ATOM 4027 O O . GLU B 1 116 ? 3.891 32.75 9.523 1 92.88 116 GLU B O 1
ATOM 4032 N N . MET B 1 117 ? 4.223 30.656 10.195 1 95.69 117 MET B N 1
ATOM 4033 C CA . MET B 1 117 ? 2.994 30.172 9.57 1 95.69 117 MET B CA 1
ATOM 4034 C C . MET B 1 117 ? 1.962 29.781 10.625 1 95.69 117 MET B C 1
ATOM 4036 O O . MET B 1 117 ? 2.146 28.812 11.359 1 95.69 117 MET B O 1
ATOM 4040 N N . ILE B 1 118 ? 0.896 30.5 10.68 1 96.44 118 ILE B N 1
ATOM 4041 C CA . ILE B 1 118 ? -0.032 30.312 11.789 1 96.44 118 ILE B CA 1
ATOM 4042 C C . ILE B 1 118 ? -1.355 29.75 11.273 1 96.44 118 ILE B C 1
ATOM 4044 O O . ILE B 1 118 ? -1.753 30.031 10.141 1 96.44 118 ILE B O 1
ATOM 4048 N N . PRO B 1 119 ? -1.985 28.906 12.047 1 96.88 119 PRO B N 1
ATOM 4049 C CA . PRO B 1 119 ? -3.326 28.453 11.664 1 96.88 119 PRO B CA 1
ATOM 4050 C C . PRO B 1 119 ? -4.336 29.594 11.602 1 96.88 119 PRO B C 1
ATOM 4052 O O . PRO B 1 119 ? -4.328 30.484 12.453 1 96.88 119 PRO B O 1
ATOM 4055 N N . ALA B 1 120 ? -5.188 29.594 10.609 1 96.81 120 ALA B N 1
ATOM 4056 C CA . ALA B 1 120 ? -6.148 30.672 10.438 1 96.81 120 ALA B CA 1
ATOM 4057 C C . ALA B 1 120 ? -7.465 30.156 9.859 1 96.81 120 ALA B C 1
ATOM 4059 O O . ALA B 1 120 ? -7.488 29.141 9.172 1 96.81 120 ALA B O 1
ATOM 4060 N N . VAL B 1 121 ? -8.516 30.75 10.219 1 96.88 121 VAL B N 1
ATOM 4061 C CA . VAL B 1 121 ? -9.82 30.625 9.57 1 96.88 121 VAL B CA 1
ATOM 4062 C C . VAL B 1 121 ? -10.102 31.891 8.75 1 96.88 121 VAL B C 1
ATOM 4064 O O . VAL B 1 121 ? -10.422 32.938 9.312 1 96.88 121 VAL B O 1
ATOM 4067 N N . VAL B 1 122 ? -9.992 31.766 7.531 1 97.38 122 VAL B N 1
ATOM 4068 C CA . VAL B 1 122 ? -10.195 32.906 6.652 1 97.38 122 VAL B CA 1
ATOM 4069 C C . VAL B 1 122 ? -11.656 33 6.227 1 97.38 122 VAL B C 1
ATOM 4071 O O . VAL B 1 122 ? -12.172 32.062 5.582 1 97.38 122 VAL B O 1
ATOM 4074 N N . LEU B 1 123 ? -12.242 34.062 6.543 1 96.88 123 LEU B N 1
ATOM 4075 C CA . LEU B 1 123 ? -13.672 34.219 6.266 1 96.88 123 LEU B CA 1
ATOM 4076 C C . LEU B 1 123 ? -13.891 34.688 4.832 1 96.88 123 LEU B C 1
ATOM 4078 O O . LEU B 1 123 ? -14.617 35.656 4.602 1 96.88 123 LEU B O 1
ATOM 4082 N N . GLU B 1 124 ? -13.102 34.062 3.926 1 91.38 124 GLU B N 1
ATOM 4083 C CA . GLU B 1 124 ? -13.188 34.25 2.48 1 91.38 124 GLU B CA 1
ATOM 4084 C C . GLU B 1 124 ? -13.133 32.906 1.749 1 91.38 124 GLU B C 1
ATOM 4086 O O . GLU B 1 124 ? -12.625 31.922 2.289 1 91.38 124 GLU B O 1
ATOM 4091 N N . THR B 1 125 ? -13.664 32.875 0.503 1 83.44 125 THR B N 1
ATOM 4092 C CA . THR B 1 125 ? -13.594 31.641 -0.255 1 83.44 125 THR B CA 1
ATOM 4093 C C . THR B 1 125 ? -12.812 31.844 -1.551 1 83.44 125 THR B C 1
ATOM 4095 O O . THR B 1 125 ? -12.516 30.875 -2.258 1 83.44 125 THR B O 1
ATOM 4098 N N . SER B 1 126 ? -12.539 32.969 -1.838 1 78.69 126 SER B N 1
ATOM 4099 C CA . SER B 1 126 ? -11.859 33.25 -3.102 1 78.69 126 SER B CA 1
ATOM 4100 C C . SER B 1 126 ? -10.547 34 -2.877 1 78.69 126 SER B C 1
ATOM 4102 O O . SER B 1 126 ? -10.477 35.219 -3.094 1 78.69 126 SER B O 1
ATOM 4104 N N . ILE B 1 127 ? -9.602 33.312 -2.361 1 79 127 ILE B N 1
ATOM 4105 C CA . ILE B 1 127 ? -8.32 33.969 -2.117 1 79 127 ILE B CA 1
ATOM 4106 C C . ILE B 1 127 ? -7.184 33.062 -2.637 1 79 127 ILE B C 1
ATOM 4108 O O . ILE B 1 127 ? -7.379 31.891 -2.881 1 79 127 ILE B O 1
ATOM 4112 N N . THR B 1 128 ? -6.086 33.812 -2.84 1 84.81 128 THR B N 1
ATOM 4113 C CA . THR B 1 128 ? -4.871 33.062 -3.16 1 84.81 128 THR B CA 1
ATOM 4114 C C . THR B 1 128 ? -4.266 32.469 -1.9 1 84.81 128 THR B C 1
ATOM 4116 O O . THR B 1 128 ? -3.867 33.188 -0.982 1 84.81 128 THR B O 1
ATOM 4119 N N . LEU B 1 129 ? -4.203 31.234 -1.875 1 89.31 129 LEU B N 1
ATOM 4120 C CA . LEU B 1 129 ? -3.783 30.516 -0.683 1 89.31 129 LEU B CA 1
ATOM 4121 C C . LEU B 1 129 ? -2.266 30.344 -0.648 1 89.31 129 LEU B C 1
ATOM 4123 O O . LEU B 1 129 ? -1.642 30.094 -1.68 1 89.31 129 LEU B O 1
ATOM 4127 N N . GLU B 1 130 ? -1.654 30.578 0.47 1 92.44 130 GLU B N 1
ATOM 4128 C CA . GLU B 1 130 ? -0.243 30.25 0.667 1 92.44 130 GLU B CA 1
ATOM 4129 C C . GLU B 1 130 ? -0.038 28.75 0.856 1 92.44 130 GLU B C 1
ATOM 4131 O O . GLU B 1 130 ? 1.017 28.219 0.508 1 92.44 130 GLU B O 1
ATOM 4136 N N . GLU B 1 131 ? -0.995 28.109 1.41 1 96.12 131 GLU B N 1
ATOM 4137 C CA . GLU B 1 131 ? -1.095 26.672 1.612 1 96.12 131 GLU B CA 1
ATOM 4138 C C . GLU B 1 131 ? -2.488 26.156 1.263 1 96.12 131 GLU B C 1
ATOM 4140 O O . GLU B 1 131 ? -3.428 26.953 1.127 1 96.12 131 GLU B O 1
ATOM 4145 N N . SER B 1 132 ? -2.588 24.891 1.107 1 96.62 132 SER B N 1
ATOM 4146 C CA . SER B 1 132 ? -3.91 24.312 0.87 1 96.62 132 SER B CA 1
ATOM 4147 C C . SER B 1 132 ? -4.852 24.594 2.037 1 96.62 132 SER B C 1
ATOM 4149 O O . SER B 1 132 ? -4.422 25.078 3.086 1 96.62 132 SER B O 1
ATOM 4151 N N . ALA B 1 133 ? -6.164 24.344 1.809 1 97.31 133 ALA B N 1
ATOM 4152 C CA . ALA B 1 133 ? -7.137 24.688 2.838 1 97.31 133 ALA B CA 1
ATOM 4153 C C . ALA B 1 133 ? -8.281 23.688 2.881 1 97.31 133 ALA B C 1
ATOM 4155 O O . ALA B 1 133 ? -8.547 23 1.894 1 97.31 133 ALA B O 1
ATOM 4156 N N . TYR B 1 134 ? -8.805 23.547 4.051 1 96.44 134 TYR B N 1
ATOM 4157 C CA . TYR B 1 134 ? -10.102 22.906 4.219 1 96.44 134 TYR B CA 1
ATOM 4158 C C . TYR B 1 134 ? -11.227 23.922 4.176 1 96.44 134 TYR B C 1
ATOM 4160 O O . TYR B 1 134 ? -11.18 24.953 4.855 1 96.44 134 TYR B O 1
ATOM 4168 N N . GLU B 1 135 ? -12.172 23.641 3.383 1 96.19 135 GLU B N 1
ATOM 4169 C CA . GLU B 1 135 ? -13.375 24.469 3.428 1 96.19 135 GLU B CA 1
ATOM 4170 C C . GLU B 1 135 ? -14.328 23.984 4.523 1 96.19 135 GLU B C 1
ATOM 4172 O O . GLU B 1 135 ? -14.734 22.828 4.539 1 96.19 135 GLU B O 1
ATOM 4177 N N . ILE B 1 136 ? -14.594 24.891 5.406 1 95.19 136 ILE B N 1
ATOM 4178 C CA . ILE B 1 136 ? -15.438 24.516 6.535 1 95.19 136 ILE B CA 1
ATOM 4179 C C . ILE B 1 136 ? -16.75 25.297 6.477 1 95.19 136 ILE B C 1
ATOM 4181 O O . ILE B 1 136 ? -16.781 26.422 5.965 1 95.19 136 ILE B O 1
ATOM 4185 N N . ARG B 1 137 ? -17.797 24.672 6.934 1 92.25 137 ARG B N 1
ATOM 4186 C CA . ARG B 1 137 ? -19.125 25.234 7.016 1 92.25 137 ARG B CA 1
ATOM 4187 C C . ARG B 1 137 ? -19.859 24.766 8.273 1 92.25 137 ARG B C 1
ATOM 4189 O O . ARG B 1 137 ? -19.578 23.672 8.781 1 92.25 137 ARG B O 1
ATOM 4196 N N . HIS B 1 138 ? -20.641 25.656 8.711 1 92.56 138 HIS B N 1
ATOM 4197 C CA . HIS B 1 138 ? -21.453 25.234 9.844 1 92.56 138 HIS B CA 1
ATOM 4198 C C . HIS B 1 138 ? -22.75 24.594 9.367 1 92.56 138 HIS B C 1
ATOM 4200 O O . HIS B 1 138 ? -23.359 25.031 8.391 1 92.56 138 HIS B O 1
ATOM 4206 N N . LEU B 1 139 ? -23.062 23.562 10.102 1 88.81 139 LEU B N 1
ATOM 4207 C CA . LEU B 1 139 ? -24.297 22.844 9.789 1 88.81 139 LEU B CA 1
ATOM 4208 C C . LEU B 1 139 ? -25.422 23.312 10.695 1 88.81 139 LEU B C 1
ATOM 4210 O O . LEU B 1 139 ? -25.281 23.312 11.922 1 88.81 139 LEU B O 1
ATOM 4214 N N . LYS B 1 140 ? -26.453 23.688 9.992 1 86.25 140 LYS B N 1
ATOM 4215 C CA . LYS B 1 140 ? -27.656 24.062 10.742 1 86.25 140 LYS B CA 1
ATOM 4216 C C . LYS B 1 140 ? -28.781 23.062 10.5 1 86.25 140 LYS B C 1
ATOM 4218 O O . LYS B 1 140 ? -28.984 22.609 9.367 1 86.25 140 LYS B O 1
ATOM 4223 N N . PHE B 1 141 ? -29.297 22.578 11.594 1 84.62 141 PHE B N 1
ATOM 4224 C CA . PHE B 1 141 ? -30.531 21.797 11.523 1 84.62 141 PHE B CA 1
ATOM 4225 C C . PHE B 1 141 ? -31.672 22.516 12.242 1 84.62 141 PHE B C 1
ATOM 4227 O O . PHE B 1 141 ? -31.656 22.641 13.469 1 84.62 141 PHE B O 1
ATOM 4234 N N . LYS B 1 142 ? -32.531 22.984 11.469 1 82.5 142 LYS B N 1
ATOM 4235 C CA . LYS B 1 142 ? -33.594 23.859 12.008 1 82.5 142 LYS B CA 1
ATOM 4236 C C . LYS B 1 142 ? -33 25.062 12.719 1 82.5 142 LYS B C 1
ATOM 4238 O O . LYS B 1 142 ? -32.188 25.812 12.133 1 82.5 142 LYS B O 1
ATOM 4243 N N . GLU B 1 143 ? -33.094 25.172 13.984 1 81.88 143 GLU B N 1
ATOM 4244 C CA . GLU B 1 143 ? -32.594 26.328 14.695 1 81.88 143 GLU B CA 1
ATOM 4245 C C . GLU B 1 143 ? -31.312 25.969 15.469 1 81.88 143 GLU B C 1
ATOM 4247 O O . GLU B 1 143 ? -30.672 26.844 16.062 1 81.88 143 GLU B O 1
ATOM 4252 N N . GLU B 1 144 ? -30.953 24.766 15.195 1 83.56 144 GLU B N 1
ATOM 4253 C CA . GLU B 1 144 ? -29.812 24.312 15.977 1 83.56 144 GLU B CA 1
ATOM 4254 C C . GLU B 1 144 ? -28.531 24.297 15.141 1 83.56 144 GLU B C 1
ATOM 4256 O O . GLU B 1 144 ? -28.531 23.828 14.008 1 83.56 144 GLU B O 1
ATOM 4261 N N . ASN B 1 145 ? -27.5 24.938 15.695 1 86.56 145 ASN B N 1
ATOM 4262 C CA . ASN B 1 145 ? -26.172 24.859 15.102 1 86.56 145 ASN B CA 1
ATOM 4263 C C . ASN B 1 145 ? -25.438 23.609 15.539 1 86.56 145 ASN B C 1
ATOM 4265 O O . ASN B 1 145 ? -25.094 23.453 16.719 1 86.56 145 ASN B O 1
ATOM 4269 N N . LEU B 1 146 ? -25.156 22.766 14.578 1 84 146 LEU B N 1
ATOM 4270 C CA . LEU B 1 146 ? -24.578 21.469 14.898 1 84 146 LEU B CA 1
ATOM 4271 C C . LEU B 1 146 ? -23.047 21.531 14.844 1 84 146 LEU B C 1
ATOM 4273 O O . LEU B 1 146 ? -22.391 20.516 15.031 1 84 146 LEU B O 1
ATOM 4277 N N . GLY B 1 147 ? -22.531 22.703 14.57 1 86.31 147 GLY B N 1
ATOM 4278 C CA . GLY B 1 147 ? -21.094 22.859 14.57 1 86.31 147 GLY B CA 1
ATOM 4279 C C . GLY B 1 147 ? -20.5 22.922 13.172 1 86.31 147 GLY B C 1
ATOM 4280 O O . GLY B 1 147 ? -21.219 22.766 12.18 1 86.31 147 GLY B O 1
ATOM 4281 N N . ALA B 1 148 ? -19.234 23.172 13.148 1 88.31 148 ALA B N 1
ATOM 4282 C CA . ALA B 1 148 ? -18.531 23.281 11.875 1 88.31 148 ALA B CA 1
ATOM 4283 C C . ALA B 1 148 ? -18.094 21.906 11.375 1 88.31 148 ALA B C 1
ATOM 4285 O O . ALA B 1 148 ? -17.859 21 12.172 1 88.31 148 ALA B O 1
ATOM 4286 N N . TYR B 1 149 ? -18.109 21.688 10.086 1 90.12 149 TYR B N 1
ATOM 4287 C CA . TYR B 1 149 ? -17.609 20.484 9.445 1 90.12 149 TYR B CA 1
ATOM 4288 C C . TYR B 1 149 ? -16.797 20.828 8.195 1 90.12 149 TYR B C 1
ATOM 4290 O O . TYR B 1 149 ? -16.969 21.906 7.613 1 90.12 149 TYR B O 1
ATOM 4298 N N . ILE B 1 150 ? -15.914 19.984 7.859 1 92.81 150 ILE B N 1
ATOM 4299 C CA . ILE B 1 150 ? -15.148 20.141 6.633 1 92.81 150 ILE B CA 1
ATOM 4300 C C . ILE B 1 150 ? -15.969 19.641 5.441 1 92.81 150 ILE B C 1
ATOM 4302 O O . ILE B 1 150 ? -16.344 18.469 5.383 1 92.81 150 ILE B O 1
ATOM 4306 N N . ASP B 1 151 ? -16.188 20.5 4.512 1 90.81 151 ASP B N 1
ATOM 4307 C CA . ASP B 1 151 ? -17.094 20.188 3.398 1 90.81 151 ASP B CA 1
ATOM 4308 C C . ASP B 1 151 ? -16.297 19.891 2.125 1 90.81 151 ASP B C 1
ATOM 4310 O O . ASP B 1 151 ? -16.781 19.188 1.238 1 90.81 151 ASP B O 1
ATOM 4314 N N . SER B 1 152 ? -15.242 20.469 2.018 1 93.38 152 SER B N 1
ATOM 4315 C CA . SER B 1 152 ? -14.398 20.266 0.845 1 93.38 152 SER B CA 1
ATOM 4316 C C . SER B 1 152 ? -12.961 20.703 1.124 1 93.38 152 SER B C 1
ATOM 4318 O O . SER B 1 152 ? -12.633 21.109 2.242 1 93.38 152 SER B O 1
ATOM 4320 N N . THR B 1 153 ? -12.094 20.5 0.131 1 95.19 153 THR B N 1
ATOM 4321 C CA . THR B 1 153 ? -10.703 20.938 0.222 1 95.19 153 THR B CA 1
ATOM 4322 C C . THR B 1 153 ? -10.336 21.812 -0.974 1 95.19 153 THR B C 1
ATOM 4324 O O . THR B 1 153 ? -10.906 21.656 -2.057 1 95.19 153 THR B O 1
ATOM 4327 N N . ILE B 1 154 ? -9.5 22.719 -0.72 1 95.25 154 ILE B N 1
ATOM 4328 C CA . ILE B 1 154 ? -8.922 23.531 -1.776 1 95.25 154 ILE B CA 1
ATOM 4329 C C . ILE B 1 154 ? -7.406 23.375 -1.792 1 95.25 154 ILE B C 1
ATOM 4331 O O . ILE B 1 154 ? -6.734 23.672 -0.804 1 95.25 154 ILE B O 1
ATOM 4335 N N . ALA B 1 155 ? -6.922 22.938 -2.898 1 93.75 155 ALA B N 1
ATOM 4336 C CA . ALA B 1 155 ? -5.484 22.719 -3.025 1 93.75 155 ALA B CA 1
ATOM 4337 C C . ALA B 1 155 ? -4.758 23.984 -3.463 1 93.75 155 ALA B C 1
ATOM 4339 O O . ALA B 1 155 ? -5.262 24.734 -4.305 1 93.75 155 ALA B O 1
ATOM 4340 N N . LYS B 1 156 ? -3.641 24.156 -2.83 1 91.69 156 LYS B N 1
ATOM 4341 C CA . LYS B 1 156 ? -2.758 25.188 -3.342 1 91.69 156 LYS B CA 1
ATOM 4342 C C . LYS B 1 156 ? -2.324 24.891 -4.773 1 91.69 156 LYS B C 1
ATOM 4344 O O . LYS B 1 156 ? -2.09 23.734 -5.129 1 91.69 156 LYS B O 1
ATOM 4349 N N . LYS B 1 157 ? -2.213 25.953 -5.496 1 86.25 157 LYS B N 1
ATOM 4350 C CA . LYS B 1 157 ? -1.779 25.766 -6.879 1 86.25 157 LYS B CA 1
ATOM 4351 C C . LYS B 1 157 ? -0.368 25.188 -6.938 1 86.25 157 LYS B C 1
ATOM 4353 O O . LYS B 1 157 ? 0.52 25.609 -6.203 1 86.25 157 LYS B O 1
ATOM 4358 N N . GLU B 1 158 ? -0.266 24.156 -7.688 1 83.5 158 GLU B N 1
ATOM 4359 C CA . GLU B 1 158 ? 1.037 23.516 -7.844 1 83.5 158 GLU B CA 1
ATOM 4360 C C . GLU B 1 158 ? 2.053 24.469 -8.461 1 83.5 158 GLU B C 1
ATOM 4362 O O . GLU B 1 158 ? 1.755 25.141 -9.445 1 83.5 158 GLU B O 1
ATOM 4367 N N . THR B 1 159 ? 3.053 24.562 -7.707 1 78.94 159 THR B N 1
ATOM 4368 C CA . THR B 1 159 ? 4.156 25.328 -8.273 1 78.94 159 THR B CA 1
ATOM 4369 C C . THR B 1 159 ? 5.344 24.422 -8.578 1 78.94 159 THR B C 1
ATOM 4371 O O . THR B 1 159 ? 5.402 23.281 -8.109 1 78.94 159 THR B O 1
ATOM 4374 N N . ARG B 1 160 ? 6.145 24.703 -9.477 1 74.94 160 ARG B N 1
ATOM 4375 C CA . ARG B 1 160 ? 7.324 23.906 -9.812 1 74.94 160 ARG B CA 1
ATOM 4376 C C . ARG B 1 160 ? 8.445 24.156 -8.812 1 74.94 160 ARG B C 1
ATOM 4378 O O . ARG B 1 160 ? 9.547 23.625 -8.961 1 74.94 160 ARG B O 1
ATOM 4385 N N . GLU B 1 161 ? 8.07 24.859 -7.793 1 82.56 161 GLU B N 1
ATOM 4386 C CA . GLU B 1 161 ? 9.078 25.141 -6.781 1 82.56 161 GLU B CA 1
ATOM 4387 C C . GLU B 1 161 ? 8.859 24.312 -5.523 1 82.56 161 GLU B C 1
ATOM 4389 O O . GLU B 1 161 ? 7.723 24.094 -5.105 1 82.56 161 GLU B O 1
ATOM 4394 N N . ALA B 1 162 ? 9.922 23.688 -5.105 1 87.62 162 ALA B N 1
ATOM 4395 C CA . ALA B 1 162 ? 9.898 22.891 -3.881 1 87.62 162 ALA B CA 1
ATOM 4396 C C . ALA B 1 162 ? 11.141 23.172 -3.029 1 87.62 162 ALA B C 1
ATOM 4398 O O . ALA B 1 162 ? 12.188 23.547 -3.555 1 87.62 162 ALA B O 1
ATOM 4399 N N . TYR B 1 163 ? 10.953 23.109 -1.783 1 91.31 163 TYR B N 1
ATOM 4400 C CA . TYR B 1 163 ? 12.086 23.25 -0.874 1 91.31 163 TYR B CA 1
ATOM 4401 C C . TYR B 1 163 ? 13.055 22.078 -1.034 1 91.31 163 TYR B C 1
ATOM 4403 O O . TYR B 1 163 ? 12.641 20.953 -1.294 1 91.31 163 TYR B O 1
ATOM 4411 N N . SER B 1 164 ? 14.312 22.438 -0.917 1 95.94 164 SER B N 1
ATOM 4412 C CA . SER B 1 164 ? 15.367 21.422 -0.992 1 95.94 164 SER B CA 1
ATOM 4413 C C . SER B 1 164 ? 16.406 21.625 0.099 1 95.94 164 SER B C 1
ATOM 4415 O O . SER B 1 164 ? 16.781 22.766 0.405 1 95.94 164 SER B O 1
ATOM 4417 N N . ILE B 1 165 ? 16.781 20.562 0.661 1 96.75 165 ILE B N 1
ATOM 4418 C CA . ILE B 1 165 ? 17.828 20.609 1.671 1 96.75 165 ILE B CA 1
ATOM 4419 C C . ILE B 1 165 ? 19.188 20.438 1.007 1 96.75 165 ILE B C 1
ATOM 4421 O O . ILE B 1 165 ? 20.172 21.031 1.432 1 96.75 165 ILE B O 1
ATOM 4425 N N . LEU B 1 166 ? 19.234 19.703 -0.041 1 96.5 166 LEU B N 1
ATOM 4426 C CA . LEU B 1 166 ? 20.5 19.312 -0.663 1 96.5 166 LEU B CA 1
ATOM 4427 C C . LEU B 1 166 ? 20.891 20.297 -1.758 1 96.5 166 LEU B C 1
ATOM 4429 O O . LEU B 1 166 ? 22.016 20.25 -2.26 1 96.5 166 LEU B O 1
ATOM 4433 N N . GLY B 1 167 ? 20.047 21.172 -2.158 1 93.62 167 GLY B N 1
ATOM 4434 C CA . GLY B 1 167 ? 20.344 22.125 -3.213 1 93.62 167 GLY B CA 1
ATOM 4435 C C . GLY B 1 167 ? 20.188 21.547 -4.605 1 93.62 167 GLY B C 1
ATOM 4436 O O . GLY B 1 167 ? 19.547 20.516 -4.785 1 93.62 167 GLY B O 1
ATOM 4437 N N . ASP B 1 168 ? 20.766 22.172 -5.586 1 88.56 168 ASP B N 1
ATOM 4438 C CA . ASP B 1 168 ? 20.516 21.828 -6.984 1 88.56 168 ASP B CA 1
ATOM 4439 C C . ASP B 1 168 ? 21.344 20.609 -7.398 1 88.56 168 ASP B C 1
ATOM 4441 O O . ASP B 1 168 ? 20.875 19.781 -8.188 1 88.56 168 ASP B O 1
ATOM 4445 N N . ASN B 1 169 ? 22.453 20.531 -6.801 1 88.12 169 ASN B N 1
ATOM 4446 C CA . ASN B 1 169 ? 23.344 19.453 -7.25 1 88.12 169 ASN B CA 1
ATOM 4447 C C . ASN B 1 169 ? 23.469 18.359 -6.199 1 88.12 169 ASN B C 1
ATOM 4449 O O . ASN B 1 169 ? 24.047 18.594 -5.129 1 88.12 169 ASN B O 1
ATOM 4453 N N . ILE B 1 170 ? 22.953 17.234 -6.562 1 89.5 170 ILE B N 1
ATOM 4454 C CA . ILE B 1 170 ? 23.078 16.094 -5.664 1 89.5 170 ILE B CA 1
ATOM 4455 C C . ILE B 1 170 ? 24.406 15.398 -5.91 1 89.5 170 ILE B C 1
ATOM 4457 O O . ILE B 1 170 ? 24.75 15.062 -7.051 1 89.5 170 ILE B O 1
ATOM 4461 N N . SER B 1 171 ? 25.078 15.219 -4.863 1 90.06 171 SER B N 1
ATOM 4462 C CA . SER B 1 171 ? 26.391 14.57 -4.934 1 90.06 171 SER B CA 1
ATOM 4463 C C . SER B 1 171 ? 26.25 13.086 -5.281 1 90.06 171 SER B C 1
ATOM 4465 O O . SER B 1 171 ? 25.234 12.469 -4.988 1 90.06 171 SER B O 1
ATOM 4467 N N . GLU B 1 172 ? 27.344 12.547 -5.82 1 89.5 172 GLU B N 1
ATOM 4468 C CA . GLU B 1 172 ? 27.375 11.125 -6.129 1 89.5 172 GLU B CA 1
ATOM 4469 C C . GLU B 1 172 ? 27.547 10.289 -4.867 1 89.5 172 GLU B C 1
ATOM 4471 O O . GLU B 1 172 ? 27.281 9.086 -4.871 1 89.5 172 GLU B O 1
ATOM 4476 N N . ASP B 1 173 ? 27.969 10.945 -3.896 1 93.62 173 ASP B N 1
ATOM 4477 C CA . ASP B 1 173 ? 28.016 10.273 -2.604 1 93.62 173 ASP B CA 1
ATOM 4478 C C . ASP B 1 173 ? 26.656 10.266 -1.925 1 93.62 173 ASP B C 1
ATOM 4480 O O . ASP B 1 173 ? 26.406 11.055 -1.011 1 93.62 173 ASP B O 1
ATOM 4484 N N . HIS B 1 174 ? 25.906 9.336 -2.289 1 93.31 174 HIS B N 1
ATOM 4485 C CA . HIS B 1 174 ? 24.531 9.258 -1.84 1 93.31 174 HIS B CA 1
ATOM 4486 C C . HIS B 1 174 ? 24.453 9.055 -0.33 1 93.31 174 HIS B C 1
ATOM 4488 O O . HIS B 1 174 ? 23.531 9.555 0.321 1 93.31 174 HIS B O 1
ATOM 4494 N N . ALA B 1 175 ? 25.359 8.367 0.231 1 94.06 175 ALA B N 1
ATOM 4495 C CA . ALA B 1 175 ? 25.375 8.133 1.673 1 94.06 175 ALA B CA 1
ATOM 4496 C C . ALA B 1 175 ? 25.516 9.445 2.438 1 94.06 175 ALA B C 1
ATOM 4498 O O . ALA B 1 175 ? 24.828 9.664 3.434 1 94.06 175 ALA B O 1
ATOM 4499 N N . SER B 1 176 ? 26.391 10.258 1.962 1 96 176 SER B N 1
ATOM 4500 C CA . SER B 1 176 ? 26.594 11.547 2.604 1 96 176 SER B CA 1
ATOM 4501 C C . SER B 1 176 ? 25.359 12.438 2.469 1 96 176 SER B C 1
ATOM 4503 O O . SER B 1 176 ? 25.031 13.18 3.393 1 96 176 SER B O 1
ATOM 4505 N N . GLU B 1 177 ? 24.797 12.398 1.301 1 97.44 177 GLU B N 1
ATOM 4506 C CA . GLU B 1 177 ? 23.578 13.188 1.086 1 97.44 177 GLU B CA 1
ATOM 4507 C C . GLU B 1 177 ? 22.469 12.75 2.037 1 97.44 177 GLU B C 1
ATOM 4509 O O . GLU B 1 177 ? 21.781 13.594 2.621 1 97.44 177 GLU B O 1
ATOM 4514 N N . LEU B 1 178 ? 22.297 11.461 2.162 1 97.94 178 LEU B N 1
ATOM 4515 C CA . LEU B 1 178 ? 21.266 10.938 3.051 1 97.94 178 LEU B CA 1
ATOM 4516 C C . LEU B 1 178 ? 21.578 11.281 4.504 1 97.94 178 LEU B C 1
ATOM 4518 O O . LEU B 1 178 ? 20.672 11.5 5.301 1 97.94 178 LEU B O 1
ATOM 4522 N N . GLU B 1 179 ? 22.828 11.359 4.832 1 97.81 179 GLU B N 1
ATOM 4523 C CA . GLU B 1 179 ? 23.219 11.75 6.18 1 97.81 179 GLU B CA 1
ATOM 4524 C C . GLU B 1 179 ? 22.828 13.195 6.48 1 97.81 179 GLU B C 1
ATOM 4526 O O . GLU B 1 179 ? 22.422 13.508 7.598 1 97.81 179 GLU B O 1
ATOM 4531 N N . LYS B 1 180 ? 22.984 14.031 5.5 1 97.94 180 LYS B N 1
ATOM 4532 C CA . LYS B 1 180 ? 22.562 15.422 5.676 1 97.94 180 LYS B CA 1
ATOM 4533 C C . LYS B 1 180 ? 21.078 15.508 5.988 1 97.94 180 LYS B C 1
ATOM 4535 O O . LYS B 1 180 ? 20.672 16.266 6.871 1 97.94 180 LYS B O 1
ATOM 4540 N N . LEU B 1 181 ? 20.297 14.781 5.207 1 98.56 181 LEU B N 1
ATOM 4541 C CA . LEU B 1 181 ? 18.844 14.766 5.43 1 98.56 181 LEU B CA 1
ATOM 4542 C C . LEU B 1 181 ? 18.516 14.227 6.816 1 98.56 181 LEU B C 1
ATOM 4544 O O . LEU B 1 181 ? 17.672 14.797 7.52 1 98.56 181 LEU B O 1
ATOM 4548 N N . HIS B 1 182 ? 19.219 13.148 7.176 1 98.38 182 HIS B N 1
ATOM 4549 C CA . HIS B 1 182 ? 19.016 12.539 8.484 1 98.38 182 HIS B CA 1
ATOM 4550 C C . HIS B 1 182 ? 19.344 13.516 9.609 1 98.38 182 HIS B C 1
ATOM 4552 O O . HIS B 1 182 ? 18.594 13.641 10.57 1 98.38 182 HIS B O 1
ATOM 4558 N N . LEU B 1 183 ? 20.406 14.18 9.5 1 98.06 183 LEU B N 1
ATOM 4559 C CA . LEU B 1 183 ? 20.859 15.102 10.539 1 98.06 183 LEU B CA 1
ATOM 4560 C C . LEU B 1 183 ? 19.875 16.266 10.672 1 98.06 183 LEU B C 1
ATOM 4562 O O . LEU B 1 183 ? 19.594 16.719 11.781 1 98.06 183 LEU B O 1
ATOM 4566 N N . ARG B 1 184 ? 19.438 16.734 9.547 1 98.12 184 ARG B N 1
ATOM 4567 C CA . ARG B 1 184 ? 18.469 17.812 9.57 1 98.12 184 ARG B CA 1
ATOM 4568 C C . ARG B 1 184 ? 17.203 17.406 10.328 1 98.12 184 ARG B C 1
ATOM 4570 O O . ARG B 1 184 ? 16.719 18.141 11.18 1 98.12 184 ARG B O 1
ATOM 4577 N N . ALA B 1 185 ? 16.688 16.25 10.008 1 98.38 185 ALA B N 1
ATOM 4578 C CA . ALA B 1 185 ? 15.477 15.742 10.648 1 98.38 185 ALA B CA 1
ATOM 4579 C C . ALA B 1 185 ? 15.703 15.5 12.141 1 98.38 185 ALA B C 1
ATOM 4581 O O . ALA B 1 185 ? 14.859 15.844 12.969 1 98.38 185 ALA B O 1
ATOM 4582 N N . SER B 1 186 ? 16.844 14.969 12.492 1 97.56 186 SER B N 1
ATOM 4583 C CA . SER B 1 186 ? 17.156 14.641 13.883 1 97.56 186 SER B CA 1
ATOM 4584 C C . SER B 1 186 ? 17.328 15.891 14.727 1 97.56 186 SER B C 1
ATOM 4586 O O . SER B 1 186 ? 16.828 15.961 15.852 1 97.56 186 SER B O 1
ATOM 4588 N N . ARG B 1 187 ? 17.984 16.844 14.195 1 97.12 187 ARG B N 1
ATOM 4589 C CA . ARG B 1 187 ? 18.172 18.109 14.914 1 97.12 187 ARG B CA 1
ATOM 4590 C C . ARG B 1 187 ? 16.844 18.812 15.133 1 97.12 187 ARG B C 1
ATOM 4592 O O . ARG B 1 187 ? 16.609 19.391 16.203 1 97.12 187 ARG B O 1
ATOM 4599 N N . LEU B 1 188 ? 16.094 18.766 14.125 1 97.44 188 LEU B N 1
ATOM 4600 C CA . LEU B 1 188 ? 14.789 19.406 14.242 1 97.44 188 LEU B CA 1
ATOM 4601 C C . LEU B 1 188 ? 13.922 18.703 15.281 1 97.44 188 LEU B C 1
ATOM 4603 O O . LEU B 1 188 ? 13.156 19.359 15.992 1 97.44 188 LEU B O 1
ATOM 4607 N N . ALA B 1 189 ? 14.008 17.375 15.328 1 96.25 189 ALA B N 1
ATOM 4608 C CA . ALA B 1 189 ? 13.281 16.625 16.344 1 96.25 189 ALA B CA 1
ATOM 4609 C C . ALA B 1 189 ? 13.68 17.094 17.75 1 96.25 189 ALA B C 1
ATOM 4611 O O . ALA B 1 189 ? 12.82 17.234 18.625 1 96.25 189 ALA B O 1
ATOM 4612 N N . GLU B 1 190 ? 14.914 17.375 17.938 1 94.56 190 GLU B N 1
ATOM 4613 C CA . GLU B 1 190 ? 15.398 17.875 19.219 1 94.56 190 GLU B CA 1
ATOM 4614 C C . GLU B 1 190 ? 14.867 19.281 19.516 1 94.56 190 GLU B C 1
ATOM 4616 O O . GLU B 1 190 ? 14.555 19.609 20.656 1 94.56 190 GLU B O 1
ATOM 4621 N N . LYS B 1 191 ? 14.797 20.062 18.484 1 95 191 LYS B N 1
ATOM 4622 C CA . LYS B 1 191 ? 14.25 21.406 18.656 1 95 191 LYS B CA 1
ATOM 4623 C C . LYS B 1 191 ? 12.781 21.359 19.078 1 95 191 LYS B C 1
ATOM 4625 O O . LYS B 1 191 ? 12.336 22.172 19.875 1 95 191 LYS B O 1
ATOM 4630 N N . VAL B 1 192 ? 12.078 20.406 18.438 1 94.31 192 VAL B N 1
ATOM 4631 C CA . VAL B 1 192 ? 10.664 20.234 18.797 1 94.31 192 VAL B CA 1
ATOM 4632 C C . VAL B 1 192 ? 10.547 19.859 20.266 1 94.31 192 VAL B C 1
ATOM 4634 O O . VAL B 1 192 ? 9.695 20.391 20.984 1 94.31 192 VAL B O 1
ATOM 4637 N N . LYS B 1 193 ? 11.359 19 20.688 1 90.62 193 LYS B N 1
ATOM 4638 C CA . LYS B 1 193 ? 11.352 18.578 22.078 1 90.62 193 LYS B CA 1
ATOM 4639 C C . LYS B 1 193 ? 11.641 19.734 23.016 1 90.62 193 LYS B C 1
ATOM 4641 O O . LYS B 1 193 ? 10.984 19.891 24.047 1 90.62 193 LYS B O 1
ATOM 4646 N N . LYS B 1 194 ? 12.562 20.562 22.672 1 90.56 194 LYS B N 1
ATOM 4647 C CA . LYS B 1 194 ? 12.938 21.719 23.5 1 90.56 194 LYS B CA 1
ATOM 4648 C C . LYS B 1 194 ? 11.82 22.766 23.516 1 90.56 194 LYS B C 1
ATOM 4650 O O . LYS B 1 194 ? 11.633 23.453 24.531 1 90.56 194 LYS B O 1
ATOM 4655 N N . PHE B 1 195 ? 11.156 22.812 22.422 1 91.94 195 PHE B N 1
ATOM 4656 C CA . PHE B 1 195 ? 10.055 23.781 22.328 1 91.94 195 PHE B CA 1
ATOM 4657 C C . PHE B 1 195 ? 8.875 23.328 23.188 1 91.94 195 PHE B C 1
ATOM 4659 O O . PHE B 1 195 ? 8.156 24.156 23.734 1 91.94 195 PHE B O 1
ATOM 4666 N N . HIS B 1 196 ? 8.719 22.094 23.234 1 89.19 196 HIS B N 1
ATOM 4667 C CA . HIS B 1 196 ? 7.594 21.516 23.953 1 89.19 196 HIS B CA 1
ATOM 4668 C C . HIS B 1 196 ? 7.738 21.75 25.453 1 89.19 196 HIS B C 1
ATOM 4670 O O . HIS B 1 196 ? 8.805 21.516 26.031 1 89.19 196 HIS B O 1
ATOM 4676 N N . HIS B 1 197 ? 6.734 22.547 25.984 1 80 197 HIS B N 1
ATOM 4677 C CA . HIS B 1 197 ? 6.707 22.781 27.422 1 80 197 HIS B CA 1
ATOM 4678 C C . HIS B 1 197 ? 5.414 22.266 28.047 1 80 197 HIS B C 1
ATOM 4680 O O . HIS B 1 197 ? 4.352 22.328 27.422 1 80 197 HIS B O 1
ATOM 4686 N N . SER B 1 198 ? 5.328 21.859 29.188 1 64.06 198 SER B N 1
ATOM 4687 C CA . SER B 1 198 ? 4.273 21.5 30.141 1 64.06 198 SER B CA 1
ATOM 4688 C C . SER B 1 198 ? 3.436 20.344 29.609 1 64.06 198 SER B C 1
ATOM 4690 O O . SER B 1 198 ? 3.174 20.25 28.406 1 64.06 198 SER B O 1
ATOM 4692 N N . TYR B 1 199 ? 3.543 19.234 30.328 1 56.19 199 TYR B N 1
ATOM 4693 C CA . TYR B 1 199 ? 3.17 17.859 30.016 1 56.19 199 TYR B CA 1
ATOM 4694 C C . TYR B 1 199 ? 1.66 17.672 30.094 1 56.19 199 TYR B C 1
ATOM 4696 O O . TYR B 1 199 ? 1.102 17.547 31.188 1 56.19 199 TYR B O 1
ATOM 4704 N N . ILE B 1 200 ? 0.811 18.531 29.469 1 54.97 200 ILE B N 1
ATOM 4705 C CA . ILE B 1 200 ? -0.527 17.953 29.562 1 54.97 200 ILE B CA 1
ATOM 4706 C C . ILE B 1 200 ? -0.518 16.531 29.016 1 54.97 200 ILE B C 1
ATOM 4708 O O . ILE B 1 200 ? 0.077 16.266 27.969 1 54.97 200 ILE B O 1
ATOM 4712 N N . PRO B 1 201 ? -1.138 15.688 29.781 1 56.38 201 PRO B N 1
ATOM 4713 C CA . PRO B 1 201 ? -1.271 14.281 29.422 1 56.38 201 PRO B CA 1
ATOM 4714 C C . PRO B 1 201 ? -1.992 14.086 28.078 1 56.38 201 PRO B C 1
ATOM 4716 O O . PRO B 1 201 ? -2.842 14.906 27.719 1 56.38 201 PRO B O 1
ATOM 4719 N N . GLY B 1 202 ? -1.673 13.211 27.266 1 59.41 202 GLY B N 1
ATOM 4720 C CA . GLY B 1 202 ? -2.289 12.797 26.016 1 59.41 202 GLY B CA 1
ATOM 4721 C C . GLY B 1 202 ? -1.434 13.102 24.797 1 59.41 202 GLY B C 1
ATOM 4722 O O . GLY B 1 202 ? -0.392 13.75 24.922 1 59.41 202 GLY B O 1
ATOM 4723 N N . LEU B 1 203 ? -1.781 12.5 23.75 1 64.19 203 LEU B N 1
ATOM 4724 C CA . LEU B 1 203 ? -1.069 12.742 22.5 1 64.19 203 LEU B CA 1
ATOM 4725 C C . LEU B 1 203 ? -1.411 14.125 21.938 1 64.19 203 LEU B C 1
ATOM 4727 O O . LEU B 1 203 ? -2.578 14.414 21.672 1 64.19 203 LEU B O 1
ATOM 4731 N N . HIS B 1 204 ? -0.4 14.883 21.938 1 80.94 204 HIS B N 1
ATOM 4732 C CA . HIS B 1 204 ? -0.574 16.234 21.438 1 80.94 204 HIS B CA 1
ATOM 4733 C C . HIS B 1 204 ? 0.169 16.438 20.125 1 80.94 204 HIS B C 1
ATOM 4735 O O . HIS B 1 204 ? 0.885 15.547 19.672 1 80.94 204 HIS B O 1
ATOM 4741 N N . TYR B 1 205 ? -0.065 17.484 19.547 1 90.62 205 TYR B N 1
ATOM 4742 C CA . TYR B 1 205 ? 0.433 17.875 18.234 1 90.62 205 TYR B CA 1
ATOM 4743 C C . TYR B 1 205 ? 1.955 17.797 18.188 1 90.62 205 TYR B C 1
ATOM 4745 O O . TYR B 1 205 ? 2.529 17.297 17.219 1 90.62 205 TYR B O 1
ATOM 4753 N N . HIS B 1 206 ? 2.68 18.188 19.297 1 91.94 206 HIS B N 1
ATOM 4754 C CA . HIS B 1 206 ? 4.137 18.156 19.312 1 91.94 206 HIS B CA 1
ATOM 4755 C C . HIS B 1 206 ? 4.652 16.719 19.281 1 91.94 206 HIS B C 1
ATOM 4757 O O . HIS B 1 206 ? 5.695 16.438 18.672 1 91.94 206 HIS B O 1
ATOM 4763 N N . GLN B 1 207 ? 3.871 15.844 19.891 1 91.25 207 GLN B N 1
ATOM 4764 C CA . GLN B 1 207 ? 4.242 14.438 19.844 1 91.25 207 GLN B CA 1
ATOM 4765 C C . GLN B 1 207 ? 4.105 13.883 18.422 1 91.25 207 GLN B C 1
ATOM 4767 O O . GLN B 1 207 ? 4.898 13.039 18 1 91.25 207 GLN B O 1
ATOM 4772 N N . THR B 1 208 ? 3.096 14.336 17.75 1 93.06 208 THR B N 1
ATOM 4773 C CA . THR B 1 208 ? 2.922 13.945 16.359 1 93.06 208 THR B CA 1
ATOM 4774 C C . THR B 1 208 ? 4.086 14.445 15.516 1 93.06 208 THR B C 1
ATOM 4776 O O . THR B 1 208 ? 4.621 13.703 14.688 1 93.06 208 THR B O 1
ATOM 4779 N N . LEU B 1 209 ? 4.496 15.695 15.75 1 95.62 209 LEU B N 1
ATOM 4780 C CA . LEU B 1 209 ? 5.621 16.266 15.008 1 95.62 209 LEU B CA 1
ATOM 4781 C C . LEU B 1 209 ? 6.898 15.477 15.281 1 95.62 209 LEU B C 1
ATOM 4783 O O . LEU B 1 209 ? 7.641 15.141 14.359 1 95.62 209 LEU B O 1
ATOM 4787 N N . PHE B 1 210 ? 7.09 15.227 16.516 1 95.19 210 PHE B N 1
ATOM 4788 C CA . PHE B 1 210 ? 8.266 14.453 16.922 1 95.19 210 PHE B CA 1
ATOM 4789 C C . PHE B 1 210 ? 8.258 13.078 16.266 1 95.19 210 PHE B C 1
ATOM 4791 O O . PHE B 1 210 ? 9.258 12.648 15.695 1 95.19 210 PHE B O 1
ATOM 4798 N N . SER B 1 211 ? 7.145 12.414 16.406 1 95.69 211 SER B N 1
ATOM 4799 C CA . SER B 1 211 ? 6.996 11.078 15.82 1 95.69 211 SER B CA 1
ATOM 4800 C C . SER B 1 211 ? 7.312 11.086 14.328 1 95.69 211 SER B C 1
ATOM 4802 O O . SER B 1 211 ? 8 10.195 13.828 1 95.69 211 SER B O 1
ATOM 4804 N N . ILE B 1 212 ? 6.84 12.047 13.641 1 97.12 212 ILE B N 1
ATOM 4805 C CA . ILE B 1 212 ? 7.047 12.164 12.195 1 97.12 212 ILE B CA 1
ATOM 4806 C C . ILE B 1 212 ? 8.539 12.32 11.898 1 97.12 212 ILE B C 1
ATOM 4808 O O . ILE B 1 212 ? 9.078 11.625 11.031 1 97.12 212 ILE B O 1
ATOM 4812 N N . LEU B 1 213 ? 9.172 13.156 12.633 1 98.06 213 LEU B N 1
ATOM 4813 C CA . LEU B 1 213 ? 10.594 13.414 12.414 1 98.06 213 LEU B CA 1
ATOM 4814 C C . LEU B 1 213 ? 11.422 12.188 12.773 1 98.06 213 LEU B C 1
ATOM 4816 O O . LEU B 1 213 ? 12.398 11.867 12.086 1 98.06 213 LEU B O 1
ATOM 4820 N N . TYR B 1 214 ? 11.023 11.562 13.789 1 96.88 214 TYR B N 1
ATOM 4821 C CA . TYR B 1 214 ? 11.742 10.359 14.203 1 96.88 214 TYR B CA 1
ATOM 4822 C C . TYR B 1 214 ? 11.625 9.258 13.156 1 96.88 214 TYR B C 1
ATOM 4824 O O . TYR B 1 214 ? 12.625 8.641 12.781 1 96.88 214 TYR B O 1
ATOM 4832 N N . ARG B 1 215 ? 10.461 8.992 12.703 1 97.12 215 ARG B N 1
ATOM 4833 C CA . ARG B 1 215 ? 10.227 7.969 11.688 1 97.12 215 ARG B CA 1
ATOM 4834 C C . ARG B 1 215 ? 10.922 8.328 10.383 1 97.12 215 ARG B C 1
ATOM 4836 O O . ARG B 1 215 ? 11.469 7.453 9.703 1 97.12 215 ARG B O 1
ATOM 4843 N N . LEU B 1 216 ? 10.828 9.625 10.039 1 98.44 216 LEU B N 1
ATOM 4844 C CA . LEU B 1 216 ? 11.555 10.086 8.867 1 98.44 216 LEU B CA 1
ATOM 4845 C C . LEU B 1 216 ? 13.047 9.789 9 1 98.44 216 LEU B C 1
ATOM 4847 O O . LEU B 1 216 ? 13.656 9.227 8.086 1 98.44 216 LEU B O 1
ATOM 4851 N N . SER B 1 217 ? 13.578 10.109 10.141 1 97.75 217 SER B N 1
ATOM 4852 C CA . SER B 1 217 ? 15 9.906 10.391 1 97.75 217 SER B CA 1
ATOM 4853 C C . SER B 1 217 ? 15.375 8.43 10.32 1 97.75 217 SER B C 1
ATOM 4855 O O . SER B 1 217 ? 16.359 8.062 9.688 1 97.75 217 SER B O 1
ATOM 4857 N N . GLU B 1 218 ? 14.602 7.637 10.914 1 96.81 218 GLU B N 1
ATOM 4858 C CA . GLU B 1 218 ? 14.844 6.199 10.914 1 96.81 218 GLU B CA 1
ATOM 4859 C C . GLU B 1 218 ? 14.781 5.629 9.5 1 96.81 218 GLU B C 1
ATOM 4861 O O . GLU B 1 218 ? 15.617 4.809 9.117 1 96.81 218 GLU B O 1
ATOM 4866 N N . ASN B 1 219 ? 13.805 5.996 8.789 1 98.44 219 ASN B N 1
ATOM 4867 C CA . ASN B 1 219 ? 13.672 5.523 7.418 1 98.44 219 ASN B CA 1
ATOM 4868 C C . ASN B 1 219 ? 14.844 5.977 6.551 1 98.44 219 ASN B C 1
ATOM 4870 O O . ASN B 1 219 ? 15.312 5.227 5.695 1 98.44 219 ASN B O 1
ATOM 4874 N N . LEU B 1 220 ? 15.25 7.207 6.766 1 98.69 220 LEU B N 1
ATOM 4875 C CA . LEU B 1 220 ? 16.391 7.707 6 1 98.69 220 LEU B CA 1
ATOM 4876 C C . LEU B 1 220 ? 17.641 6.875 6.277 1 98.69 220 LEU B C 1
ATOM 4878 O O . LEU B 1 220 ? 18.375 6.543 5.355 1 98.69 220 LEU B O 1
ATOM 4882 N N . GLN B 1 221 ? 17.844 6.523 7.508 1 98.38 221 GLN B N 1
ATOM 4883 C CA . GLN B 1 221 ? 19 5.695 7.859 1 98.38 221 GLN B CA 1
ATOM 4884 C C . GLN B 1 221 ? 18.859 4.289 7.281 1 98.38 221 GLN B C 1
ATOM 4886 O O . GLN B 1 221 ? 19.844 3.713 6.805 1 98.38 221 GLN B O 1
ATOM 4891 N N . ALA B 1 222 ? 17.688 3.762 7.375 1 98.56 222 ALA B N 1
ATOM 4892 C CA . ALA B 1 222 ? 17.438 2.445 6.793 1 98.56 222 ALA B CA 1
ATOM 4893 C C . ALA B 1 222 ? 17.688 2.453 5.289 1 98.56 222 ALA B C 1
ATOM 4895 O O . ALA B 1 222 ? 18.312 1.534 4.746 1 98.56 222 ALA B O 1
ATOM 4896 N N . ILE B 1 223 ? 17.203 3.465 4.621 1 98.56 223 ILE B N 1
ATOM 4897 C CA . ILE B 1 223 ? 17.375 3.594 3.18 1 98.56 223 ILE B CA 1
ATOM 4898 C C . ILE B 1 223 ? 18.859 3.705 2.852 1 98.56 223 ILE B C 1
ATOM 4900 O O . ILE B 1 223 ? 19.344 3.1 1.887 1 98.56 223 ILE B O 1
ATOM 4904 N N . LYS B 1 224 ? 19.531 4.512 3.611 1 98.19 224 LYS B N 1
ATOM 4905 C CA . LYS B 1 224 ? 20.984 4.633 3.436 1 98.19 224 LYS B CA 1
ATOM 4906 C C . LYS B 1 224 ? 21.656 3.266 3.502 1 98.19 224 LYS B C 1
ATOM 4908 O O . LYS B 1 224 ? 22.5 2.939 2.656 1 98.19 224 LYS B O 1
ATOM 4913 N N . LEU B 1 225 ? 21.297 2.518 4.508 1 97.94 225 LEU B N 1
ATOM 4914 C CA . LEU B 1 225 ? 21.844 1.172 4.668 1 97.94 225 LEU B CA 1
ATOM 4915 C C . LEU B 1 225 ? 21.531 0.31 3.451 1 97.94 225 LEU B C 1
ATOM 4917 O O . LEU B 1 225 ? 22.406 -0.408 2.955 1 97.94 225 LEU B O 1
ATOM 4921 N N . LEU B 1 226 ? 20.328 0.32 2.955 1 98 226 LEU B N 1
ATOM 4922 C CA . LEU B 1 226 ? 19.891 -0.482 1.82 1 98 226 LEU B CA 1
ATOM 4923 C C . LEU B 1 226 ? 20.609 -0.073 0.545 1 98 226 LEU B C 1
ATOM 4925 O O . LEU B 1 226 ? 21.078 -0.928 -0.207 1 98 226 LEU B O 1
ATOM 4929 N N . ILE B 1 227 ? 20.703 1.206 0.367 1 96.56 227 ILE B N 1
ATOM 4930 C CA . ILE B 1 227 ? 21.375 1.704 -0.83 1 96.56 227 ILE B CA 1
ATOM 4931 C C . ILE B 1 227 ? 22.844 1.292 -0.809 1 96.56 227 ILE B C 1
ATOM 4933 O O . ILE B 1 227 ? 23.391 0.86 -1.827 1 96.56 227 ILE B O 1
ATOM 4937 N N . ASN B 1 228 ? 23.484 1.398 0.333 1 95.69 228 ASN B N 1
ATOM 4938 C CA . ASN B 1 228 ? 24.875 1.015 0.468 1 95.69 228 ASN B CA 1
ATOM 4939 C C . ASN B 1 228 ? 25.094 -0.466 0.164 1 95.69 228 ASN B C 1
ATOM 4941 O O . ASN B 1 228 ? 26.188 -0.879 -0.21 1 95.69 228 ASN B O 1
ATOM 4945 N N . SER B 1 229 ? 24.094 -1.244 0.323 1 96.06 229 SER B N 1
ATOM 4946 C CA . SER B 1 229 ? 24.188 -2.68 0.076 1 96.06 229 SER B CA 1
ATOM 4947 C C . SER B 1 229 ? 23.562 -3.047 -1.267 1 96.06 229 SER B C 1
ATOM 4949 O O . SER B 1 229 ? 23.312 -4.223 -1.543 1 96.06 229 SER B O 1
ATOM 4951 N N . ALA B 1 230 ? 23.125 -2.094 -2.082 1 94.25 230 ALA B N 1
ATOM 4952 C CA . ALA B 1 230 ? 22.625 -2.217 -3.449 1 94.25 230 ALA B CA 1
ATOM 4953 C C . ALA B 1 230 ? 21.219 -2.822 -3.465 1 94.25 230 ALA B C 1
ATOM 4955 O O . ALA B 1 230 ? 20.859 -3.52 -4.414 1 94.25 230 ALA B O 1
ATOM 4956 N N . TYR B 1 231 ? 20.5 -2.674 -2.352 1 96.44 231 TYR B N 1
ATOM 4957 C CA . TYR B 1 231 ? 19.094 -3.047 -2.311 1 96.44 231 TYR B CA 1
ATOM 4958 C C . TYR B 1 231 ? 18.203 -1.854 -2.645 1 96.44 231 TYR B C 1
ATOM 4960 O O . TYR B 1 231 ? 17.484 -1.35 -1.781 1 96.44 231 TYR B O 1
ATOM 4968 N N . TYR B 1 232 ? 18.156 -1.506 -3.879 1 96 232 TYR B N 1
ATOM 4969 C CA . TYR B 1 232 ? 17.562 -0.249 -4.336 1 96 232 TYR B CA 1
ATOM 4970 C C . TYR B 1 232 ? 16.047 -0.321 -4.332 1 96 232 TYR B C 1
ATOM 4972 O O . TYR B 1 232 ? 15.375 0.633 -3.93 1 96 232 TYR B O 1
ATOM 4980 N N . PHE B 1 233 ? 15.5 -1.433 -4.754 1 96.44 233 PHE B N 1
ATOM 4981 C CA . PHE B 1 233 ? 14.047 -1.526 -4.805 1 96.44 233 PHE B CA 1
ATOM 4982 C C . PHE B 1 233 ? 13.453 -1.577 -3.4 1 96.44 233 PHE B C 1
ATOM 4984 O O . PHE B 1 233 ? 12.359 -1.067 -3.162 1 96.44 233 PHE B O 1
ATOM 4991 N N . GLN B 1 234 ? 14.188 -2.184 -2.467 1 97.88 234 GLN B N 1
ATOM 4992 C CA . GLN B 1 234 ? 13.766 -2.152 -1.071 1 97.88 234 GLN B CA 1
ATOM 4993 C C . GLN B 1 234 ? 13.82 -0.733 -0.513 1 97.88 234 GLN B C 1
ATOM 4995 O O . GLN B 1 234 ? 12.945 -0.337 0.268 1 97.88 234 GLN B O 1
ATOM 5000 N N . ALA B 1 235 ? 14.805 0.025 -0.953 1 98.12 235 ALA B N 1
ATOM 5001 C CA . ALA B 1 235 ? 14.875 1.433 -0.571 1 98.12 235 ALA B CA 1
ATOM 5002 C C . ALA B 1 235 ? 13.68 2.211 -1.119 1 98.12 235 ALA B C 1
ATOM 5004 O O . ALA B 1 235 ? 13.125 3.066 -0.431 1 98.12 235 ALA B O 1
ATOM 5005 N N . VAL B 1 236 ? 13.312 1.877 -2.326 1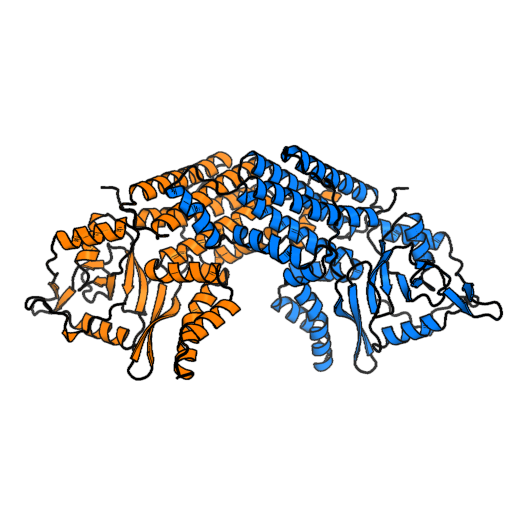 97.5 236 VAL B N 1
ATOM 5006 C CA . VAL B 1 236 ? 12.172 2.525 -2.965 1 97.5 236 VAL B CA 1
ATOM 5007 C C . VAL B 1 236 ? 10.891 2.197 -2.197 1 97.5 236 VAL B C 1
ATOM 5009 O O . VAL B 1 236 ? 10 3.037 -2.08 1 97.5 236 VAL B O 1
ATOM 5012 N N . CYS B 1 237 ? 10.836 1.02 -1.688 1 97.38 237 CYS B N 1
ATOM 5013 C CA . CYS B 1 237 ? 9.688 0.642 -0.864 1 97.38 237 CYS B CA 1
ATOM 5014 C C . CYS B 1 237 ? 9.57 1.548 0.356 1 97.38 237 CYS B C 1
ATOM 5016 O O . CYS B 1 237 ? 8.477 1.987 0.707 1 97.38 237 CYS B O 1
ATOM 5018 N N . LEU B 1 238 ? 10.648 1.841 0.943 1 98.25 238 LEU B N 1
ATOM 5019 C CA . LEU B 1 238 ? 10.641 2.695 2.125 1 98.25 238 LEU B CA 1
ATOM 5020 C C . LEU B 1 238 ? 10.391 4.148 1.742 1 98.25 238 LEU B C 1
ATOM 5022 O O . LEU B 1 238 ? 9.828 4.918 2.531 1 98.25 238 LEU B O 1
ATOM 5026 N N . LEU B 1 239 ? 10.789 4.527 0.527 1 98.12 239 LEU B N 1
ATOM 5027 C CA . LEU B 1 239 ? 10.453 5.852 0.016 1 98.12 239 LEU B CA 1
ATOM 5028 C C . LEU B 1 239 ? 8.938 6.066 0.015 1 98.12 239 LEU B C 1
ATOM 5030 O O . LEU B 1 239 ? 8.461 7.152 0.353 1 98.12 239 LEU B O 1
ATOM 5034 N N . ARG B 1 240 ? 8.234 5.062 -0.355 1 97 240 ARG B N 1
ATOM 5035 C CA . ARG B 1 240 ? 6.781 5.156 -0.365 1 97 240 ARG B CA 1
ATOM 5036 C C . ARG B 1 240 ? 6.242 5.473 1.026 1 97 240 ARG B C 1
ATOM 5038 O O . ARG B 1 240 ? 5.352 6.312 1.177 1 97 240 ARG B O 1
ATOM 5045 N N . SER B 1 241 ? 6.793 4.82 2.006 1 96.81 241 SER B N 1
ATOM 5046 C CA . SER B 1 241 ? 6.375 5.043 3.385 1 96.81 241 SER B CA 1
ATOM 5047 C C . SER B 1 241 ? 6.668 6.473 3.828 1 96.81 241 SER B C 1
ATOM 5049 O O . SER B 1 241 ? 5.836 7.109 4.484 1 96.81 241 SER B O 1
ATOM 5051 N N . ILE B 1 242 ? 7.82 6.938 3.443 1 97.88 242 ILE B N 1
ATOM 5052 C CA . ILE B 1 242 ? 8.203 8.305 3.793 1 97.88 242 ILE B CA 1
ATOM 5053 C C . ILE B 1 242 ? 7.25 9.289 3.123 1 97.88 242 ILE B C 1
ATOM 5055 O O . ILE B 1 242 ? 6.867 10.297 3.723 1 97.88 242 ILE B O 1
ATOM 5059 N N . TYR B 1 243 ? 6.949 9 1.938 1 97.62 243 TYR B N 1
ATOM 5060 C CA . TYR B 1 243 ? 6.02 9.867 1.225 1 97.62 243 TYR B CA 1
ATOM 5061 C C . TYR B 1 243 ? 4.668 9.914 1.93 1 97.62 243 TYR B C 1
ATOM 5063 O O . TYR B 1 243 ? 4.078 10.984 2.082 1 97.62 243 TYR B O 1
ATOM 5071 N N . GLU B 1 244 ? 4.219 8.805 2.361 1 96.19 244 GLU B N 1
ATOM 5072 C CA . GLU B 1 244 ? 2.926 8.773 3.035 1 96.19 244 GLU B CA 1
ATOM 5073 C C . GLU B 1 244 ? 2.994 9.469 4.395 1 96.19 244 GLU B C 1
ATOM 5075 O O . GLU B 1 244 ? 2.031 10.109 4.82 1 96.19 244 GLU B O 1
ATOM 5080 N N . ILE B 1 245 ? 4.117 9.359 5.047 1 97 245 ILE B N 1
ATOM 5081 C CA . ILE B 1 245 ? 4.336 10.141 6.262 1 97 245 ILE B CA 1
ATOM 5082 C C . ILE B 1 245 ? 4.148 11.625 5.961 1 97 245 ILE B C 1
ATOM 5084 O O . ILE B 1 245 ? 3.477 12.336 6.707 1 97 245 ILE B O 1
ATOM 5088 N N . SER B 1 246 ? 4.73 12.016 4.883 1 97.69 246 SER B N 1
ATOM 5089 C CA . SER B 1 246 ? 4.707 13.43 4.523 1 97.69 246 SER B CA 1
ATOM 5090 C C . SER B 1 246 ? 3.289 13.906 4.219 1 97.69 246 SER B C 1
ATOM 5092 O O . SER B 1 246 ? 2.943 15.055 4.473 1 97.69 246 SER B O 1
ATOM 5094 N N . LEU B 1 247 ? 2.525 13.047 3.664 1 96.75 247 LEU B N 1
ATOM 5095 C CA . LEU B 1 247 ? 1.143 13.398 3.35 1 96.75 247 LEU B CA 1
ATOM 5096 C C . LEU B 1 247 ? 0.31 13.516 4.621 1 96.75 247 LEU B C 1
ATOM 5098 O O . LEU B 1 247 ? -0.436 14.484 4.789 1 96.75 247 LEU B O 1
ATOM 5102 N N . ASP B 1 248 ? 0.447 12.57 5.508 1 95 248 ASP B N 1
ATOM 5103 C CA . ASP B 1 248 ? -0.271 12.617 6.777 1 95 248 ASP B CA 1
ATOM 5104 C C . ASP B 1 248 ? 0.141 13.836 7.598 1 95 248 ASP B C 1
ATOM 5106 O O . ASP B 1 248 ? -0.701 14.484 8.219 1 95 248 ASP B O 1
ATOM 5110 N N . PHE B 1 249 ? 1.399 14.094 7.535 1 96.94 249 PHE B N 1
ATOM 5111 C CA . PHE B 1 249 ? 1.904 15.273 8.227 1 96.94 249 PHE B CA 1
ATOM 5112 C C . PHE B 1 249 ? 1.216 16.531 7.723 1 96.94 249 PHE B C 1
ATOM 5114 O O . PHE B 1 249 ? 0.718 17.328 8.516 1 96.94 249 PHE B O 1
ATOM 5121 N N . TYR B 1 250 ? 1.194 16.688 6.469 1 97.25 250 TYR B N 1
ATOM 5122 C CA . TYR B 1 250 ? 0.73 17.938 5.891 1 97.25 250 TYR B CA 1
ATOM 5123 C C . TYR B 1 250 ? -0.743 18.172 6.203 1 97.25 250 TYR B C 1
ATOM 5125 O O . TYR B 1 250 ? -1.143 19.297 6.543 1 97.25 250 TYR B O 1
ATOM 5133 N N . VAL B 1 251 ? -1.496 17.125 6.074 1 96.12 251 VAL B N 1
ATOM 5134 C CA . VAL B 1 251 ? -2.924 17.281 6.332 1 96.12 251 VAL B CA 1
ATOM 5135 C C . VAL B 1 251 ? -3.15 17.641 7.797 1 96.12 251 VAL B C 1
ATOM 5137 O O . VAL B 1 251 ? -4.055 18.406 8.117 1 96.12 251 VAL B O 1
ATOM 5140 N N . ASP B 1 252 ? -2.365 17.078 8.656 1 95.25 252 ASP B N 1
ATOM 5141 C CA . ASP B 1 252 ? -2.471 17.422 10.07 1 95.25 252 ASP B CA 1
ATOM 5142 C C . ASP B 1 252 ? -1.965 18.828 10.344 1 95.25 252 ASP B C 1
ATOM 5144 O O . ASP B 1 252 ? -2.615 19.609 11.039 1 95.25 252 ASP B O 1
ATOM 5148 N N . TRP B 1 253 ? -0.835 19.109 9.766 1 96.88 253 TRP B N 1
ATOM 5149 C CA . TRP B 1 253 ? -0.171 20.391 9.953 1 96.88 253 TRP B CA 1
ATOM 5150 C C . TRP B 1 253 ? -1.082 21.547 9.531 1 96.88 253 TRP B C 1
ATOM 5152 O O . TRP B 1 253 ? -1.099 22.594 10.18 1 96.88 253 TRP B O 1
ATOM 5162 N N . LEU B 1 254 ? -1.882 21.406 8.578 1 96.38 254 LEU B N 1
ATOM 5163 C CA . LEU B 1 254 ? -2.77 22.438 8.07 1 96.38 254 LEU B CA 1
ATOM 5164 C C . LEU B 1 254 ? -3.764 22.875 9.141 1 96.38 254 LEU B C 1
ATOM 5166 O O . LEU B 1 254 ? -4.07 24.062 9.273 1 96.38 254 LEU B O 1
ATOM 5170 N N . ALA B 1 255 ? -4.297 21.922 9.867 1 94.94 255 ALA B N 1
ATOM 5171 C CA . ALA B 1 255 ? -5.266 22.203 10.922 1 94.94 255 ALA B CA 1
ATOM 5172 C C . ALA B 1 255 ? -5.215 21.156 12.023 1 94.94 255 ALA B C 1
ATOM 5174 O O . ALA B 1 255 ? -6.16 20.391 12.195 1 94.94 255 ALA B O 1
ATOM 5175 N N . PRO B 1 256 ? -4.211 21.266 12.852 1 92.69 256 PRO B N 1
ATOM 5176 C CA . PRO B 1 256 ? -3.973 20.188 13.812 1 92.69 256 PRO B CA 1
ATOM 5177 C C . PRO B 1 256 ? -5.102 20.062 14.836 1 92.69 256 PRO B C 1
ATOM 5179 O O . PRO B 1 256 ? -5.406 18.953 15.273 1 92.69 256 PRO B O 1
ATOM 5182 N N . GLU B 1 257 ? -5.77 21.141 15.219 1 89.94 257 GLU B N 1
ATOM 5183 C CA . GLU B 1 257 ? -6.832 21.109 16.219 1 89.94 257 GLU B CA 1
ATOM 5184 C C . GLU B 1 257 ? -8.047 20.344 15.703 1 89.94 257 GLU B C 1
ATOM 5186 O O . GLU B 1 257 ? -8.812 19.766 16.484 1 89.94 257 GLU B O 1
ATOM 5191 N N . GLN B 1 258 ? -8.18 20.281 14.414 1 89.62 258 GLN B N 1
ATOM 5192 C CA . GLN B 1 258 ? -9.359 19.656 13.828 1 89.62 258 GLN B CA 1
ATOM 5193 C C . GLN B 1 258 ? -9.031 18.281 13.242 1 89.62 258 GLN B C 1
ATOM 5195 O O . GLN B 1 258 ? -9.773 17.328 13.445 1 89.62 258 GLN B O 1
ATOM 5200 N N . ILE B 1 259 ? -7.938 18.172 12.578 1 91.5 259 ILE B N 1
ATOM 5201 C CA . ILE B 1 259 ? -7.66 17 11.758 1 91.5 259 ILE B CA 1
ATOM 5202 C C . ILE B 1 259 ? -7.039 15.906 12.625 1 91.5 259 ILE B C 1
ATOM 5204 O O . ILE B 1 259 ? -7.176 14.719 12.328 1 91.5 259 ILE B O 1
ATOM 5208 N N . GLY B 1 260 ? -6.344 16.328 13.711 1 85.44 260 GLY B N 1
ATOM 5209 C CA . GLY B 1 260 ? -5.758 15.328 14.602 1 85.44 260 GLY B CA 1
ATOM 5210 C C . GLY B 1 260 ? -6.758 14.289 15.07 1 85.44 260 GLY B C 1
ATOM 5211 O O . GLY B 1 260 ? -6.461 13.086 15.07 1 85.44 260 GLY B O 1
ATOM 5212 N N . PHE B 1 261 ? -7.859 14.727 15.336 1 82.38 261 PHE B N 1
ATOM 5213 C CA . PHE B 1 261 ? -8.93 13.844 15.773 1 82.38 261 PHE B CA 1
ATOM 5214 C C . PHE B 1 261 ? -9.305 12.867 14.664 1 82.38 261 PHE B C 1
ATOM 5216 O O . PHE B 1 261 ? -9.492 11.672 14.914 1 82.38 261 PHE B O 1
ATOM 5223 N N . TRP B 1 262 ? -9.406 13.328 13.547 1 87.44 262 TRP B N 1
ATOM 5224 C CA . TRP B 1 262 ? -9.852 12.508 12.43 1 87.44 262 TRP B CA 1
ATOM 5225 C C . TRP B 1 262 ? -8.789 11.484 12.039 1 87.44 262 TRP B C 1
ATOM 5227 O O . TRP B 1 262 ? -9.109 10.359 11.648 1 87.44 262 TRP B O 1
ATOM 5237 N N . LEU B 1 263 ? -7.555 11.891 12.117 1 88.88 263 LEU B N 1
ATOM 5238 C CA . LEU B 1 263 ? -6.469 10.953 11.844 1 88.88 263 LEU B CA 1
ATOM 5239 C C . LEU B 1 263 ? -6.48 9.797 12.844 1 88.88 263 LEU B C 1
ATOM 5241 O O . LEU B 1 263 ? -6.324 8.633 12.453 1 88.88 263 LEU B O 1
ATOM 5245 N N . GLN B 1 264 ? -6.738 10.125 14.031 1 85.5 264 GLN B N 1
ATOM 5246 C CA . GLN B 1 264 ? -6.82 9.109 15.078 1 85.5 264 GLN B CA 1
ATOM 5247 C C . GLN B 1 264 ? -8.008 8.18 14.844 1 85.5 264 GLN B C 1
ATOM 5249 O O . GLN B 1 264 ? -7.875 6.957 14.938 1 85.5 264 GLN B O 1
ATOM 5254 N N . THR B 1 265 ? -9.078 8.75 14.539 1 85.38 265 THR B N 1
ATOM 5255 C CA . THR B 1 265 ? -10.305 7.984 14.305 1 85.38 265 THR B CA 1
ATOM 5256 C C . THR B 1 265 ? -10.141 7.062 13.094 1 85.38 265 THR B C 1
ATOM 5258 O O . THR B 1 265 ? -10.5 5.887 13.156 1 85.38 265 THR B O 1
ATOM 5261 N N . HIS B 1 266 ? -9.578 7.566 12.086 1 87.31 266 HIS B N 1
ATOM 5262 C CA . HIS B 1 266 ? -9.406 6.801 10.859 1 87.31 266 HIS B CA 1
ATOM 5263 C C . HIS B 1 266 ? -8.477 5.613 11.07 1 87.31 266 HIS B C 1
ATOM 5265 O O . HIS B 1 266 ? -8.633 4.57 10.43 1 87.31 266 HIS B O 1
ATOM 5271 N N . ALA B 1 267 ? -7.543 5.785 11.898 1 84.38 267 ALA B N 1
ATOM 5272 C CA . ALA B 1 267 ? -6.582 4.719 12.156 1 84.38 267 ALA B CA 1
ATOM 5273 C C . ALA B 1 267 ? -7.195 3.625 13.031 1 84.38 267 ALA B C 1
ATOM 5275 O O . ALA B 1 267 ? -6.773 2.469 12.977 1 84.38 267 ALA B O 1
ATOM 5276 N N . AR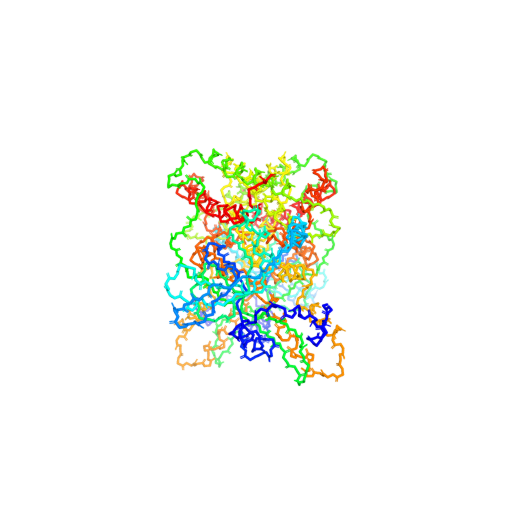G B 1 268 ? -8.227 3.914 13.766 1 82.25 268 ARG B N 1
ATOM 5277 C CA . ARG B 1 268 ? -8.727 3 14.789 1 82.25 268 ARG B CA 1
ATOM 5278 C C . ARG B 1 268 ? -10 2.305 14.328 1 82.25 268 ARG B C 1
ATOM 5280 O O . ARG B 1 268 ? -10.297 1.188 14.758 1 82.25 268 ARG B O 1
ATOM 5287 N N . VAL B 1 269 ? -10.68 3.037 13.57 1 82.56 269 VAL B N 1
ATOM 5288 C CA . VAL B 1 269 ? -11.992 2.498 13.227 1 82.56 269 VAL B CA 1
ATOM 5289 C C . VAL B 1 269 ? -12.133 2.408 11.703 1 82.56 269 VAL B C 1
ATOM 5291 O O . VAL B 1 269 ? -11.781 3.348 10.992 1 82.56 269 VAL B O 1
ATOM 5294 N N . ASP B 1 270 ? -12.539 1.293 11.359 1 81.25 270 ASP B N 1
ATOM 5295 C CA . ASP B 1 270 ? -12.82 1.178 9.93 1 81.25 270 ASP B CA 1
ATOM 5296 C C . ASP B 1 270 ? -14.156 1.827 9.578 1 81.25 270 ASP B C 1
ATOM 5298 O O . ASP B 1 270 ? -14.812 2.408 10.438 1 81.25 270 ASP B O 1
ATOM 5302 N N . ARG B 1 271 ? -14.477 1.816 8.273 1 80.62 271 ARG B N 1
ATOM 5303 C CA . ARG B 1 271 ? -15.664 2.51 7.789 1 80.62 271 ARG B CA 1
ATOM 5304 C C . ARG B 1 271 ? -16.922 1.99 8.477 1 80.62 271 ARG B C 1
ATOM 5306 O O . ARG B 1 271 ? -17.781 2.773 8.875 1 80.62 271 ARG B O 1
ATOM 5313 N N . ALA B 1 272 ? -16.984 0.757 8.57 1 79.06 272 ALA B N 1
ATOM 5314 C CA . ALA B 1 272 ? -18.156 0.16 9.219 1 79.06 272 ALA B CA 1
ATOM 5315 C C . ALA B 1 272 ? -18.25 0.582 10.68 1 79.06 272 ALA B C 1
ATOM 5317 O O . ALA B 1 272 ? -19.312 0.952 11.164 1 79.06 272 ALA B O 1
ATOM 5318 N N . GLY B 1 273 ? -17.172 0.516 11.25 1 78.31 273 GLY B N 1
ATOM 5319 C CA . GLY B 1 273 ? -17.109 0.949 12.633 1 78.31 273 GLY B CA 1
ATOM 5320 C C . GLY B 1 273 ? -17.453 2.42 12.812 1 78.31 273 GLY B C 1
ATOM 5321 O O . GLY B 1 273 ? -18.141 2.795 13.758 1 78.31 273 GLY B O 1
ATOM 5322 N N . PHE B 1 274 ? -16.953 3.184 11.945 1 83.81 274 PHE B N 1
ATOM 5323 C CA . PHE B 1 274 ? -17.234 4.613 11.984 1 83.81 274 PHE B CA 1
ATOM 5324 C C . PHE B 1 274 ? -18.719 4.879 11.836 1 83.81 274 PHE B C 1
ATOM 5326 O O . PHE B 1 274 ? -19.297 5.656 12.594 1 83.81 274 PHE B O 1
ATOM 5333 N N . ASN B 1 275 ? -19.297 4.203 10.93 1 80.69 275 ASN B N 1
ATOM 5334 C CA . ASN B 1 275 ? -20.734 4.375 10.719 1 80.69 275 ASN B CA 1
ATOM 5335 C C . ASN B 1 275 ? -21.531 3.959 11.945 1 80.69 275 ASN B C 1
ATOM 5337 O O . ASN B 1 275 ? -22.469 4.648 12.344 1 80.69 275 ASN B O 1
ATOM 5341 N N . LYS B 1 276 ? -21.109 2.939 12.5 1 79.81 276 LYS B N 1
ATOM 5342 C CA . LYS B 1 276 ? -21.797 2.453 13.695 1 79.81 276 LYS B CA 1
ATOM 5343 C C . LYS B 1 276 ? -21.625 3.424 14.859 1 79.81 276 LYS B C 1
ATOM 5345 O O . LYS B 1 276 ? -22.578 3.68 15.609 1 79.81 276 LYS B O 1
ATOM 5350 N N . ALA B 1 277 ? -20.422 3.904 15.039 1 77.38 277 ALA B N 1
ATOM 5351 C CA . ALA B 1 277 ? -20.156 4.871 16.109 1 77.38 277 ALA B CA 1
ATOM 5352 C C . ALA B 1 277 ? -21 6.133 15.922 1 77.38 277 ALA B C 1
ATOM 5354 O O . ALA B 1 277 ? -21.516 6.688 16.891 1 77.38 277 ALA B O 1
ATOM 5355 N N . MET B 1 278 ? -21.078 6.535 14.727 1 78.56 278 MET B N 1
ATOM 5356 C CA . MET B 1 278 ? -21.859 7.734 14.43 1 78.56 278 MET B CA 1
ATOM 5357 C C . MET B 1 278 ? -23.344 7.504 14.711 1 78.56 278 MET B C 1
ATOM 5359 O O . MET B 1 278 ? -24.031 8.398 15.211 1 78.56 278 MET B O 1
ATOM 5363 N N . GLU B 1 279 ? -23.734 6.363 14.414 1 76 279 GLU B N 1
ATOM 5364 C CA . GLU B 1 279 ? -25.125 6.008 14.688 1 76 279 GLU B CA 1
ATOM 5365 C C . GLU B 1 279 ? -25.406 5.973 16.188 1 76 279 GLU B C 1
ATOM 5367 O O . GLU B 1 279 ? -26.453 6.43 16.641 1 76 279 GLU B O 1
ATOM 5372 N N . LEU B 1 280 ? -24.438 5.527 16.859 1 75.44 280 LEU B N 1
ATOM 5373 C CA . LEU B 1 280 ? -24.594 5.398 18.312 1 75.44 280 LEU B CA 1
ATOM 5374 C C . LEU B 1 280 ? -24.5 6.762 18.984 1 75.44 280 LEU B C 1
ATOM 5376 O O . LEU B 1 280 ? -25.188 7.004 19.984 1 75.44 280 LEU B O 1
ATOM 5380 N N . ALA B 1 281 ? -23.625 7.562 18.578 1 71.75 281 ALA B N 1
ATOM 5381 C CA . ALA B 1 281 ? -23.406 8.883 19.156 1 71.75 281 ALA B CA 1
ATOM 5382 C C . ALA B 1 281 ? -24.578 9.812 18.906 1 71.75 281 ALA B C 1
ATOM 5384 O O . ALA B 1 281 ? -24.797 10.781 19.625 1 71.75 281 ALA B O 1
ATOM 5385 N N . HIS B 1 282 ? -25.234 9.492 17.906 1 71.69 282 HIS B N 1
ATOM 5386 C CA . HIS B 1 282 ? -26.359 10.344 17.562 1 71.69 282 HIS B CA 1
ATOM 5387 C C . HIS B 1 282 ? -27.656 9.531 17.438 1 71.69 282 HIS B C 1
ATOM 5389 O O . HIS B 1 282 ? -28.234 9.445 16.359 1 71.69 282 HIS B O 1
ATOM 5395 N N . PRO B 1 283 ? -27.875 8.922 18.641 1 61.47 283 PRO B N 1
ATOM 5396 C CA . PRO B 1 283 ? -29.094 8.117 18.609 1 61.47 283 PRO B CA 1
ATOM 5397 C C . PRO B 1 283 ? -30.344 8.961 18.406 1 61.47 283 PRO B C 1
ATOM 5399 O O . PRO B 1 283 ? -31.453 8.422 18.281 1 61.47 283 PRO B O 1
ATOM 5402 N N . GLN B 1 284 ? -30.141 10.133 18.203 1 59.75 284 GLN B N 1
ATOM 5403 C CA . GLN B 1 284 ? -31.312 10.984 18.359 1 59.75 284 GLN B CA 1
ATOM 5404 C C . GLN B 1 284 ? -32.469 10.516 17.484 1 59.75 284 GLN B C 1
ATOM 5406 O O . GLN B 1 284 ? -32.25 9.82 16.484 1 59.75 284 GLN B O 1
ATOM 5411 N N . GLU B 1 285 ? -33.594 10.859 18.031 1 62.06 285 GLU B N 1
ATOM 5412 C CA . GLU B 1 285 ? -34.969 10.625 17.594 1 62.06 285 GLU B CA 1
ATOM 5413 C C . GLU B 1 285 ? -35.188 11.102 16.172 1 62.06 285 GLU B C 1
ATOM 5415 O O . GLU B 1 285 ? -36.125 10.641 15.492 1 62.06 285 GLU B O 1
ATOM 5420 N N . ASN B 1 286 ? -34.219 12.016 15.773 1 74.06 286 ASN B N 1
ATOM 5421 C CA . ASN B 1 286 ? -34.5 12.531 14.438 1 74.06 286 ASN B CA 1
ATOM 5422 C C . ASN B 1 286 ? -33.562 11.93 13.398 1 74.06 286 ASN B C 1
ATOM 5424 O O . ASN B 1 286 ? -32.406 12.352 13.281 1 74.06 286 ASN B O 1
ATOM 5428 N N . ALA B 1 287 ? -33.969 11.055 12.828 1 75.44 287 ALA B N 1
ATOM 5429 C CA . ALA B 1 287 ? -33.25 10.281 11.828 1 75.44 287 ALA B CA 1
ATOM 5430 C C . ALA B 1 287 ? -32.625 11.188 10.766 1 75.44 287 ALA B C 1
ATOM 5432 O O . ALA B 1 287 ? -31.516 10.938 10.305 1 75.44 287 ALA B O 1
ATOM 5433 N N . LYS B 1 288 ? -33.312 12.211 10.531 1 80.38 288 LYS B N 1
ATOM 5434 C CA . LYS B 1 288 ? -32.844 13.117 9.492 1 80.38 288 LYS B CA 1
ATOM 5435 C C . LYS B 1 288 ? -31.609 13.883 9.961 1 80.38 288 LYS B C 1
ATOM 5437 O O . LYS B 1 288 ? -30.641 14.062 9.203 1 80.38 288 LYS B O 1
ATOM 5442 N N . ARG B 1 289 ? -31.656 14.328 11.133 1 81.69 289 ARG B N 1
ATOM 5443 C CA . ARG B 1 289 ? -30.531 15.031 11.742 1 81.69 289 ARG B CA 1
ATOM 5444 C C . ARG B 1 289 ? -29.281 14.148 11.781 1 81.69 289 ARG B C 1
ATOM 5446 O O . ARG B 1 289 ? -28.188 14.586 11.43 1 81.69 289 ARG B O 1
ATOM 5453 N N . SER B 1 290 ? -29.531 13.008 12.141 1 79.94 290 SER B N 1
ATOM 5454 C CA . SER B 1 290 ? -28.438 12.055 12.266 1 79.94 290 SER B CA 1
ATOM 5455 C C . SER B 1 290 ? -27.828 11.734 10.906 1 79.94 290 SER B C 1
ATOM 5457 O O . SER B 1 290 ? -26.609 11.633 10.766 1 79.94 290 SER B O 1
ATOM 5459 N N . LYS B 1 291 ? -28.609 11.57 9.984 1 81.62 291 LYS B N 1
ATOM 5460 C CA . LYS B 1 291 ? -28.156 11.258 8.633 1 81.62 291 LYS B CA 1
ATOM 5461 C C . LYS B 1 291 ? -27.328 12.406 8.062 1 81.62 291 LYS B C 1
ATOM 5463 O O . LYS B 1 291 ? -26.297 12.172 7.406 1 81.62 291 LYS B O 1
ATOM 5468 N N . LEU B 1 292 ? -27.812 13.547 8.328 1 82.88 292 LEU B N 1
ATOM 5469 C CA . LEU B 1 292 ? -27.109 14.734 7.84 1 82.88 292 LEU B CA 1
ATOM 5470 C C . LEU B 1 292 ? -25.734 14.852 8.484 1 82.88 292 LEU B C 1
ATOM 5472 O O . LEU B 1 292 ? -24.75 15.156 7.801 1 82.88 292 LEU B O 1
ATOM 5476 N N . LEU B 1 293 ? -25.656 14.633 9.695 1 82.81 293 LEU B N 1
ATOM 5477 C CA . LEU B 1 293 ? -24.406 14.711 10.43 1 82.81 293 LEU B CA 1
ATOM 5478 C C . LEU B 1 293 ? -23.422 13.656 9.945 1 82.81 293 LEU B C 1
ATOM 5480 O O . LEU B 1 293 ? -22.234 13.961 9.734 1 82.81 293 LEU B O 1
ATOM 5484 N N . ILE B 1 294 ? -23.938 12.531 9.719 1 82.19 294 ILE B N 1
ATOM 5485 C CA . ILE B 1 294 ? -23.094 11.422 9.281 1 82.19 294 ILE B CA 1
ATOM 5486 C C . ILE B 1 294 ? -22.547 11.711 7.883 1 82.19 294 ILE B C 1
ATOM 5488 O O . ILE B 1 294 ? -21.375 11.461 7.605 1 82.19 294 ILE B O 1
ATOM 5492 N N . GLU B 1 295 ? -23.344 12.164 7.121 1 83.62 295 GLU B N 1
ATOM 5493 C CA . GLU B 1 295 ? -22.953 12.461 5.746 1 83.62 295 GLU B CA 1
ATOM 5494 C C . GLU B 1 295 ? -21.844 13.523 5.703 1 83.62 295 GLU B C 1
ATOM 5496 O O . GLU B 1 295 ? -20.891 13.398 4.938 1 83.62 295 GLU B O 1
ATOM 5501 N N . ARG B 1 296 ? -22.016 14.469 6.5 1 84.12 296 ARG B N 1
ATOM 5502 C CA . ARG B 1 296 ? -21.047 15.57 6.48 1 84.12 296 ARG B CA 1
ATOM 5503 C C . ARG B 1 296 ? -19.734 15.156 7.133 1 84.12 296 ARG B C 1
ATOM 5505 O O . ARG B 1 296 ? -18.656 15.484 6.633 1 84.12 296 ARG B O 1
ATOM 5512 N N . LYS B 1 297 ? -19.875 14.422 8.148 1 82.75 297 LYS B N 1
ATOM 5513 C CA . LYS B 1 297 ? -18.672 14 8.859 1 82.75 297 LYS B CA 1
ATOM 5514 C C . LYS B 1 297 ? -17.922 12.93 8.086 1 82.75 297 LYS B C 1
ATOM 5516 O O . LYS B 1 297 ? -16.719 12.742 8.273 1 82.75 297 LYS B O 1
ATOM 5521 N N . SER B 1 298 ? -18.594 12.312 7.188 1 86.88 298 SER B N 1
ATOM 5522 C CA . SER B 1 298 ? -17.984 11.25 6.395 1 86.88 298 SER B CA 1
ATOM 5523 C C . SER B 1 298 ? -16.969 11.805 5.402 1 86.88 298 SER B C 1
ATOM 5525 O O . SER B 1 298 ? -16.094 11.078 4.938 1 86.88 298 SER B O 1
ATOM 5527 N N . TYR B 1 299 ? -17.062 13 5.172 1 90 299 TYR B N 1
ATOM 5528 C CA . TYR B 1 299 ? -16.141 13.602 4.199 1 90 299 TYR B CA 1
ATOM 5529 C C . TYR B 1 299 ? -14.703 13.484 4.668 1 90 299 TYR B C 1
ATOM 5531 O O . TYR B 1 299 ? -13.82 13.078 3.904 1 90 299 TYR B O 1
ATOM 5539 N N . CYS B 1 300 ? -14.477 13.867 5.859 1 89.19 300 CYS B N 1
ATOM 5540 C CA . CYS B 1 300 ? -13.109 13.828 6.383 1 89.19 300 CYS B CA 1
ATOM 5541 C C . CYS B 1 300 ? -12.586 12.398 6.426 1 89.19 300 CYS B C 1
ATOM 5543 O O . CYS B 1 300 ? -11.414 12.156 6.125 1 89.19 300 CYS B O 1
ATOM 5545 N N . TYR B 1 301 ? -13.461 11.562 6.805 1 88.94 301 TYR B N 1
ATOM 5546 C CA . TYR B 1 301 ? -13.07 10.156 6.816 1 88.94 301 TYR B CA 1
ATOM 5547 C C . TYR B 1 301 ? -12.656 9.695 5.422 1 88.94 301 TYR B C 1
ATOM 5549 O O . TYR B 1 301 ? -11.633 9.023 5.266 1 88.94 301 TYR B O 1
ATOM 5557 N N . ASN B 1 302 ? -13.422 10.086 4.453 1 89.88 302 ASN B N 1
ATOM 5558 C CA . ASN B 1 302 ? -13.125 9.719 3.072 1 89.88 302 ASN B CA 1
ATOM 5559 C C . ASN B 1 302 ? -11.844 10.383 2.58 1 89.88 302 ASN B C 1
ATOM 5561 O O . ASN B 1 302 ? -11.07 9.773 1.843 1 89.88 302 ASN B O 1
ATOM 5565 N N . LEU B 1 303 ? -11.648 11.555 2.955 1 92.88 303 LEU B N 1
ATOM 5566 C CA . LEU B 1 303 ? -10.453 12.305 2.58 1 92.88 303 LEU B CA 1
ATOM 5567 C C . LEU B 1 303 ? -9.195 11.586 3.057 1 92.88 303 LEU B C 1
ATOM 5569 O O . LEU B 1 303 ? -8.234 11.438 2.301 1 92.88 303 LEU B O 1
ATOM 5573 N N . LEU B 1 304 ? -9.242 11.07 4.234 1 92.38 304 LEU B N 1
ATOM 5574 C CA . LEU B 1 304 ? -8.062 10.484 4.863 1 92.38 304 LEU B CA 1
ATOM 5575 C C . LEU B 1 304 ? -7.875 9.039 4.418 1 92.38 304 LEU B C 1
ATOM 5577 O O . LEU B 1 304 ? -6.805 8.461 4.621 1 92.38 304 LEU B O 1
ATOM 5581 N N . SER B 1 305 ? -8.875 8.461 3.746 1 89.12 305 SER B N 1
ATOM 5582 C CA . SER B 1 305 ? -8.828 7.051 3.363 1 89.12 305 SER B CA 1
ATOM 5583 C C . SER B 1 305 ? -8.07 6.852 2.059 1 89.12 305 SER B C 1
ATOM 5585 O O . SER B 1 305 ? -7.66 5.738 1.734 1 89.12 305 SER B O 1
ATOM 5587 N N . ASN B 1 306 ? -7.906 7.922 1.342 1 90.12 306 ASN B N 1
ATOM 5588 C CA . ASN B 1 306 ? -7.285 7.816 0.025 1 90.12 306 ASN B CA 1
ATOM 5589 C C . ASN B 1 306 ? -6 8.633 -0.056 1 90.12 306 ASN B C 1
ATOM 5591 O O . ASN B 1 306 ? -6.02 9.852 0.123 1 90.12 306 ASN B O 1
ATOM 5595 N N . VAL B 1 307 ? -4.953 7.941 -0.448 1 93.25 307 VAL B N 1
ATOM 5596 C CA . VAL B 1 307 ? -3.646 8.586 -0.534 1 93.25 307 VAL B CA 1
ATOM 5597 C C . VAL B 1 307 ? -3.682 9.688 -1.59 1 93.25 307 VAL B C 1
ATOM 5599 O O . VAL B 1 307 ? -3.064 10.742 -1.415 1 93.25 307 VAL B O 1
ATOM 5602 N N . SER B 1 308 ? -4.449 9.508 -2.607 1 93.56 308 SER B N 1
ATOM 5603 C CA . SER B 1 308 ? -4.512 10.469 -3.705 1 93.56 308 SER B CA 1
ATOM 5604 C C . SER B 1 308 ? -5.16 11.773 -3.26 1 93.56 308 SER B C 1
ATOM 5606 O O . SER B 1 308 ? -4.777 12.852 -3.721 1 93.56 308 SER B O 1
ATOM 5608 N N . ASN B 1 309 ? -6.141 11.664 -2.381 1 94.31 309 ASN B N 1
ATOM 5609 C CA . ASN B 1 309 ? -6.777 12.859 -1.849 1 94.31 309 ASN B CA 1
ATOM 5610 C C . ASN B 1 309 ? -5.793 13.711 -1.047 1 94.31 309 ASN B C 1
ATOM 5612 O O . ASN B 1 309 ? -5.734 14.93 -1.216 1 94.31 309 ASN B O 1
ATOM 5616 N N . LYS B 1 310 ? -5.035 13.117 -0.216 1 95.06 310 LYS B N 1
ATOM 5617 C CA . LYS B 1 310 ? -4.031 13.82 0.58 1 95.06 310 LYS B CA 1
ATOM 5618 C C . LYS B 1 310 ? -2.949 14.43 -0.31 1 95.06 310 LYS B C 1
ATOM 5620 O O . LYS B 1 310 ? -2.467 15.531 -0.047 1 95.06 310 LYS B O 1
ATOM 5625 N N . ALA B 1 311 ? -2.615 13.688 -1.386 1 95.88 311 ALA B N 1
ATOM 5626 C CA . ALA B 1 311 ? -1.591 14.148 -2.32 1 95.88 311 ALA B CA 1
ATOM 5627 C C . ALA B 1 311 ? -2.047 15.406 -3.053 1 95.88 311 ALA B C 1
ATOM 5629 O O . ALA B 1 311 ? -1.234 16.281 -3.363 1 95.88 311 ALA B O 1
ATOM 5630 N N . ASN B 1 312 ? -3.299 15.453 -3.295 1 94.38 312 ASN B N 1
ATOM 5631 C CA . ASN B 1 312 ? -3.838 16.625 -3.982 1 94.38 312 ASN B CA 1
ATOM 5632 C C . ASN B 1 312 ? -3.67 17.891 -3.15 1 94.38 312 ASN B C 1
ATOM 5634 O O . ASN B 1 312 ? -3.508 18.984 -3.699 1 94.38 312 ASN B O 1
ATOM 5638 N N . LEU B 1 313 ? -3.686 17.703 -1.869 1 95.19 313 LEU B N 1
ATOM 5639 C CA . LEU B 1 313 ? -3.547 18.844 -0.964 1 95.19 313 LEU B CA 1
ATOM 5640 C C . LEU B 1 313 ? -2.08 19.203 -0.772 1 95.19 313 LEU B C 1
ATOM 5642 O O . LEU B 1 313 ? -1.761 20.344 -0.412 1 95.19 313 LEU B O 1
ATOM 5646 N N . SER B 1 314 ? -1.234 18.234 -1.015 1 94.94 314 SER B N 1
ATOM 5647 C CA . SER B 1 314 ? 0.188 18.406 -0.734 1 94.94 314 SER B CA 1
ATOM 5648 C C . SER B 1 314 ? 0.814 19.453 -1.646 1 94.94 314 SER B C 1
ATOM 5650 O O . SER B 1 314 ? 0.48 19.531 -2.83 1 94.94 314 SER B O 1
ATOM 5652 N N . PRO B 1 315 ? 1.725 20.234 -1.121 1 94.06 315 PRO B N 1
ATOM 5653 C CA . PRO B 1 315 ? 2.389 21.25 -1.945 1 94.06 315 PRO B CA 1
ATOM 5654 C C . PRO B 1 315 ? 3.219 20.641 -3.074 1 94.06 315 PRO B C 1
ATOM 5656 O O . PRO B 1 315 ? 3.535 21.312 -4.051 1 94.06 315 PRO B O 1
ATOM 5659 N N . LEU B 1 316 ? 3.656 19.406 -2.908 1 93.38 316 LEU B N 1
ATOM 5660 C CA . LEU B 1 316 ? 4.383 18.75 -3.99 1 93.38 316 LEU B CA 1
ATOM 5661 C C . LEU B 1 316 ? 3.453 18.438 -5.16 1 93.38 316 LEU B C 1
ATOM 5663 O O . LEU B 1 316 ? 3.912 18.266 -6.293 1 93.38 316 LEU B O 1
ATOM 5667 N N . GLY B 1 317 ? 2.174 18.328 -4.848 1 90 317 GLY B N 1
ATOM 5668 C CA . GLY B 1 317 ? 1.155 18.297 -5.883 1 90 317 GLY B CA 1
ATOM 5669 C C . GLY B 1 317 ? 0.89 16.906 -6.43 1 90 317 GLY B C 1
ATOM 5670 O O . GLY B 1 317 ? 1.547 15.945 -6.035 1 90 317 GLY B O 1
ATOM 5671 N N . ARG B 1 318 ? 0.028 16.812 -7.344 1 89.31 318 ARG B N 1
ATOM 5672 C CA . ARG B 1 318 ? -0.439 15.586 -7.973 1 89.31 318 ARG B CA 1
ATOM 5673 C C . ARG B 1 318 ? 0.617 15.016 -8.914 1 89.31 318 ARG B C 1
ATOM 5675 O O . ARG B 1 318 ? 0.75 13.797 -9.047 1 89.31 318 ARG B O 1
ATOM 5682 N N . SER B 1 319 ? 1.344 15.844 -9.484 1 88.75 319 SER B N 1
ATOM 5683 C CA . SER B 1 319 ? 2.377 15.391 -10.406 1 88.75 319 SER B CA 1
ATOM 5684 C C . SER B 1 319 ? 3.424 14.539 -9.695 1 88.75 319 SER B C 1
ATOM 5686 O O . SER B 1 319 ? 3.85 13.508 -10.211 1 88.75 319 SER B O 1
ATOM 5688 N N . PHE B 1 320 ? 3.799 15.039 -8.562 1 91.31 320 PHE B N 1
ATOM 5689 C CA . PHE B 1 320 ? 4.754 14.281 -7.762 1 91.31 320 PHE B CA 1
ATOM 5690 C C . PHE B 1 320 ? 4.168 12.93 -7.367 1 91.31 320 PHE B C 1
ATOM 5692 O O . PHE B 1 320 ? 4.859 11.906 -7.418 1 91.31 320 PHE B O 1
ATOM 5699 N N . TYR B 1 321 ? 2.943 12.938 -7.004 1 93.5 321 TYR B N 1
ATOM 5700 C CA . TYR B 1 321 ? 2.232 11.711 -6.668 1 93.5 321 TYR B CA 1
ATOM 5701 C C . TYR B 1 321 ? 2.244 10.734 -7.84 1 93.5 321 TYR B C 1
ATOM 5703 O O . TYR B 1 321 ? 2.602 9.57 -7.68 1 93.5 321 TYR B O 1
ATOM 5711 N N . ASP B 1 322 ? 1.943 11.18 -8.992 1 90.38 322 ASP B N 1
ATOM 5712 C CA . ASP B 1 322 ? 1.81 10.328 -10.172 1 90.38 322 ASP B CA 1
ATOM 5713 C C . ASP B 1 322 ? 3.158 9.727 -10.57 1 90.38 322 ASP B C 1
ATOM 5715 O O . ASP B 1 322 ? 3.227 8.586 -11.031 1 90.38 322 ASP B O 1
ATOM 5719 N N . GLU B 1 323 ? 4.129 10.406 -10.336 1 87.38 323 GLU B N 1
ATOM 5720 C CA . GLU B 1 323 ? 5.445 9.938 -10.758 1 87.38 323 GLU B CA 1
ATOM 5721 C C . GLU B 1 323 ? 6.098 9.078 -9.68 1 87.38 323 GLU B C 1
ATOM 5723 O O . GLU B 1 323 ? 6.598 7.984 -9.969 1 87.38 323 GLU B O 1
ATOM 5728 N N . VAL B 1 324 ? 6.043 9.539 -8.523 1 88.81 324 VAL B N 1
ATOM 5729 C CA . VAL B 1 324 ? 6.836 8.922 -7.461 1 88.81 324 VAL B CA 1
ATOM 5730 C C . VAL B 1 324 ? 6.016 7.84 -6.762 1 88.81 324 VAL B C 1
ATOM 5732 O O . VAL B 1 324 ? 6.492 6.719 -6.566 1 88.81 324 VAL B O 1
ATOM 5735 N N . TYR B 1 325 ? 4.855 8.133 -6.52 1 89.62 325 TYR B N 1
ATOM 5736 C CA . TYR B 1 325 ? 4.043 7.199 -5.746 1 89.62 325 TYR B CA 1
ATOM 5737 C C . TYR B 1 325 ? 3.639 5.996 -6.586 1 89.62 325 TYR B C 1
ATOM 5739 O O . TYR B 1 325 ? 3.643 4.859 -6.102 1 89.62 325 TYR B O 1
ATOM 5747 N N . THR B 1 326 ? 3.35 6.25 -7.777 1 86.06 326 THR B N 1
ATOM 5748 C CA . THR B 1 326 ? 2.916 5.148 -8.633 1 86.06 326 THR B CA 1
ATOM 5749 C C . THR B 1 326 ? 4.027 4.113 -8.781 1 86.06 326 THR B C 1
ATOM 5751 O O . THR B 1 326 ? 3.791 2.914 -8.609 1 86.06 326 THR B O 1
ATOM 5754 N N . PHE B 1 327 ? 5.176 4.59 -8.984 1 88 327 PHE B N 1
ATOM 5755 C CA . PHE B 1 327 ? 6.297 3.676 -9.141 1 88 327 PHE B CA 1
ATOM 5756 C C . PHE B 1 327 ? 6.609 2.967 -7.832 1 88 327 PHE B C 1
ATOM 5758 O O . PHE B 1 327 ? 6.805 1.749 -7.809 1 88 327 PHE B O 1
ATOM 5765 N N . SER B 1 328 ? 6.684 3.748 -6.75 1 93.44 328 SER B N 1
ATOM 5766 C CA . SER B 1 328 ? 6.992 3.141 -5.457 1 93.44 328 SER B CA 1
ATOM 5767 C C . SER B 1 328 ? 5.895 2.172 -5.027 1 93.44 328 SER B C 1
ATOM 5769 O O . SER B 1 328 ? 6.172 1.167 -4.367 1 93.44 328 SER B O 1
ATOM 5771 N N . SER B 1 329 ? 4.711 2.457 -5.473 1 91.31 329 SER B N 1
ATOM 5772 C CA . SER B 1 329 ? 3.596 1.562 -5.184 1 91.31 329 SER B CA 1
ATOM 5773 C C . SER B 1 329 ? 3.732 0.247 -5.945 1 91.31 329 SER B C 1
ATOM 5775 O O . SER B 1 329 ? 3.447 -0.823 -5.402 1 91.31 329 SER B O 1
ATOM 5777 N N . GLU B 1 330 ? 4.188 0.333 -7.133 1 90.12 330 GLU B N 1
ATOM 5778 C CA . GLU B 1 330 ? 4.438 -0.875 -7.91 1 90.12 330 GLU B CA 1
ATOM 5779 C C . GLU B 1 330 ? 5.488 -1.756 -7.242 1 90.12 330 GLU B C 1
ATOM 5781 O O . GLU B 1 330 ? 5.352 -2.98 -7.203 1 90.12 330 GLU B O 1
ATOM 5786 N N . VAL B 1 331 ? 6.453 -1.102 -6.762 1 93.12 331 VAL B N 1
ATOM 5787 C CA . VAL B 1 331 ? 7.535 -1.817 -6.094 1 93.12 331 VAL B CA 1
ATOM 5788 C C . VAL B 1 331 ? 7.016 -2.469 -4.812 1 93.12 331 VAL B C 1
ATOM 5790 O O . VAL B 1 331 ? 7.266 -3.648 -4.562 1 93.12 331 VAL B O 1
ATOM 5793 N N . ALA B 1 332 ? 6.262 -1.698 -4.07 1 93.44 332 ALA B N 1
ATOM 5794 C CA . ALA B 1 332 ? 5.758 -2.178 -2.787 1 93.44 332 ALA B CA 1
ATOM 5795 C C . ALA B 1 332 ? 4.773 -3.328 -2.979 1 93.44 332 ALA B C 1
ATOM 5797 O O . ALA B 1 332 ? 4.793 -4.305 -2.225 1 93.44 332 ALA B O 1
ATOM 5798 N N . HIS B 1 333 ? 3.961 -3.205 -3.994 1 90.38 333 HIS B N 1
ATOM 5799 C CA . HIS B 1 333 ? 2.938 -4.215 -4.238 1 90.38 333 HIS B CA 1
ATOM 5800 C C . HIS B 1 333 ? 3.5 -5.387 -5.031 1 90.38 333 HIS B C 1
ATOM 5802 O O . HIS B 1 333 ? 2.838 -6.418 -5.18 1 90.38 333 HIS B O 1
ATOM 5808 N N . GLN B 1 334 ? 4.609 -5.188 -5.574 1 91.5 334 GLN B N 1
ATOM 5809 C CA . GLN B 1 334 ? 5.289 -6.242 -6.32 1 91.5 334 GLN B CA 1
ATOM 5810 C C . GLN B 1 334 ? 4.465 -6.684 -7.523 1 91.5 334 GLN B C 1
ATOM 5812 O O . GLN B 1 334 ? 4.254 -7.879 -7.734 1 91.5 334 GLN B O 1
ATOM 5817 N N . ASP B 1 335 ? 4.082 -5.75 -8.258 1 85.19 335 ASP B N 1
ATOM 5818 C CA . ASP B 1 335 ? 3.248 -6.016 -9.422 1 85.19 335 ASP B CA 1
ATOM 5819 C C . ASP B 1 335 ? 4.047 -6.715 -10.523 1 85.19 335 ASP B C 1
ATOM 5821 O O . ASP B 1 335 ? 5.25 -6.949 -10.367 1 85.19 335 ASP B O 1
ATOM 5825 N N . PHE B 1 336 ? 3.369 -7.082 -11.57 1 88.69 336 PHE B N 1
ATOM 5826 C CA . PHE B 1 336 ? 3.973 -7.891 -12.617 1 88.69 336 PHE B CA 1
ATOM 5827 C C . PHE B 1 336 ? 5.125 -7.148 -13.281 1 88.69 336 PHE B C 1
ATOM 5829 O O . PHE B 1 336 ? 6.023 -7.766 -13.859 1 88.69 336 PHE B O 1
ATOM 5836 N N . ASN B 1 337 ? 5.129 -5.848 -13.211 1 86.5 337 ASN B N 1
ATOM 5837 C CA . ASN B 1 337 ? 6.262 -5.086 -13.734 1 86.5 337 ASN B CA 1
ATOM 5838 C C . ASN B 1 337 ? 7.562 -5.477 -13.039 1 86.5 337 ASN B C 1
ATOM 5840 O O . ASN B 1 337 ? 8.617 -5.543 -13.68 1 86.5 337 ASN B O 1
ATOM 5844 N N . MET B 1 338 ? 7.48 -5.707 -11.766 1 91.38 338 MET B N 1
ATOM 5845 C CA . MET B 1 338 ? 8.656 -6.164 -11.031 1 91.38 338 MET B CA 1
ATOM 5846 C C . MET B 1 338 ? 9.102 -7.539 -11.523 1 91.38 338 MET B C 1
ATOM 5848 O O . MET B 1 338 ? 10.305 -7.82 -11.586 1 91.38 338 MET B O 1
ATOM 5852 N N . THR B 1 339 ? 8.156 -8.375 -11.875 1 90.56 339 THR B N 1
ATOM 5853 C CA . THR B 1 339 ? 8.477 -9.688 -12.43 1 90.56 339 THR B CA 1
ATOM 5854 C C . THR B 1 339 ? 9.266 -9.555 -13.727 1 90.56 339 THR B C 1
ATOM 5856 O O . THR B 1 339 ? 10.273 -10.234 -13.922 1 90.56 339 THR B O 1
ATOM 5859 N N . GLU B 1 340 ? 8.812 -8.664 -14.539 1 86.81 340 GLU B N 1
ATOM 5860 C CA . GLU B 1 340 ? 9.477 -8.461 -15.82 1 86.81 340 GLU B CA 1
ATOM 5861 C C . GLU B 1 340 ? 10.898 -7.934 -15.633 1 86.81 340 GLU B C 1
ATOM 5863 O O . GLU B 1 340 ? 11.836 -8.414 -16.266 1 86.81 340 GLU B O 1
ATOM 5868 N N . ILE B 1 341 ? 11.039 -7.039 -14.75 1 88.75 341 ILE B N 1
ATOM 5869 C CA . ILE B 1 341 ? 12.336 -6.43 -14.484 1 88.75 341 ILE B CA 1
ATOM 5870 C C . ILE B 1 341 ? 13.32 -7.496 -14.016 1 88.75 341 ILE B C 1
ATOM 5872 O O . ILE B 1 341 ? 14.445 -7.582 -14.523 1 88.75 341 ILE B O 1
ATOM 5876 N N . TYR B 1 342 ? 12.898 -8.352 -13.133 1 90.94 342 TYR B N 1
ATOM 5877 C CA . TYR B 1 342 ? 13.805 -9.32 -12.531 1 90.94 342 TYR B CA 1
ATOM 5878 C C . TYR B 1 342 ? 13.961 -10.547 -13.422 1 90.94 342 TYR B C 1
ATOM 5880 O O . TYR B 1 342 ? 14.945 -11.289 -13.305 1 90.94 342 TYR B O 1
ATOM 5888 N N . SER B 1 343 ? 12.961 -10.773 -14.273 1 88.69 343 SER B N 1
ATOM 5889 C CA . SER B 1 343 ? 13.023 -11.93 -15.148 1 88.69 343 SER B CA 1
ATOM 5890 C C . SER B 1 343 ? 14.234 -11.859 -16.078 1 88.69 343 SER B C 1
ATOM 5892 O O . SER B 1 343 ? 14.797 -12.891 -16.453 1 88.69 343 SER B O 1
ATOM 5894 N N . ILE B 1 344 ? 14.695 -10.68 -16.375 1 86.19 344 ILE B N 1
ATOM 5895 C CA . ILE B 1 344 ? 15.82 -10.469 -17.266 1 86.19 344 ILE B CA 1
ATOM 5896 C C . ILE B 1 344 ? 17.094 -11.047 -16.656 1 86.19 344 ILE B C 1
ATOM 5898 O O . ILE B 1 344 ? 18 -11.461 -17.375 1 86.19 344 ILE B O 1
ATOM 5902 N N . LEU B 1 345 ? 17.094 -11.164 -15.359 1 90.19 345 LEU B N 1
ATOM 5903 C CA . LEU B 1 345 ? 18.281 -11.578 -14.648 1 90.19 345 LEU B CA 1
ATOM 5904 C C . LEU B 1 345 ? 18.516 -13.086 -14.797 1 90.19 345 LEU B C 1
ATOM 5906 O O . LEU B 1 345 ? 19.609 -13.578 -14.523 1 90.19 345 LEU B O 1
ATOM 5910 N N . MET B 1 346 ? 17.469 -13.812 -15.18 1 89.19 346 MET B N 1
ATOM 5911 C CA . MET B 1 346 ? 17.625 -15.258 -15.359 1 89.19 346 MET B CA 1
ATOM 5912 C C . MET B 1 346 ? 18.594 -15.555 -16.5 1 89.19 346 MET B C 1
ATOM 5914 O O . MET B 1 346 ? 19.453 -16.438 -16.391 1 89.19 346 MET B O 1
ATOM 5918 N N . GLU B 1 347 ? 18.469 -14.773 -17.547 1 85.75 347 GLU B N 1
ATOM 5919 C CA . GLU B 1 347 ? 19.312 -14.977 -18.719 1 85.75 347 GLU B CA 1
ATOM 5920 C C . GLU B 1 347 ? 20.547 -14.086 -18.672 1 85.75 347 GLU B C 1
ATOM 5922 O O . GLU B 1 347 ? 21.609 -14.461 -19.172 1 85.75 347 GLU B O 1
ATOM 5927 N N . ASN B 1 348 ? 20.359 -12.906 -18.031 1 88.25 348 ASN B N 1
ATOM 5928 C CA . ASN B 1 348 ? 21.438 -11.93 -17.953 1 88.25 348 ASN B CA 1
ATOM 5929 C C . ASN B 1 348 ? 21.688 -11.492 -16.516 1 88.25 348 ASN B C 1
ATOM 5931 O O . ASN B 1 348 ? 21.312 -10.383 -16.125 1 88.25 348 ASN B O 1
ATOM 5935 N N . PRO B 1 349 ? 22.375 -12.289 -15.82 1 85.88 349 PRO B N 1
ATOM 5936 C CA . PRO B 1 349 ? 22.562 -12.016 -14.398 1 85.88 349 PRO B CA 1
ATOM 5937 C C . PRO B 1 349 ? 23.297 -10.695 -14.141 1 85.88 349 PRO B C 1
ATOM 5939 O O . PRO B 1 349 ? 23.219 -10.148 -13.039 1 85.88 349 PRO B O 1
ATOM 5942 N N . ASN B 1 350 ? 23.938 -10.141 -15.117 1 84.94 350 ASN B N 1
ATOM 5943 C CA . ASN B 1 350 ? 24.734 -8.93 -14.922 1 84.94 350 ASN B CA 1
ATOM 5944 C C . ASN B 1 350 ? 23.938 -7.68 -15.32 1 84.94 350 ASN B C 1
ATOM 5946 O O . ASN B 1 350 ? 24.469 -6.57 -15.273 1 84.94 350 ASN B O 1
ATOM 5950 N N . SER B 1 351 ? 22.734 -7.934 -15.688 1 85.38 351 SER B N 1
ATOM 5951 C CA . SER B 1 351 ? 21.906 -6.781 -16.031 1 85.38 351 SER B CA 1
ATOM 5952 C C . SER B 1 351 ? 21.609 -5.922 -14.812 1 85.38 351 SER B C 1
ATOM 5954 O O . SER B 1 351 ? 21.484 -6.438 -13.695 1 85.38 351 SER B O 1
ATOM 5956 N N . LYS B 1 352 ? 21.578 -4.625 -15.109 1 81.31 352 LYS B N 1
ATOM 5957 C CA . LYS B 1 352 ? 21.234 -3.732 -14.008 1 81.31 352 LYS B CA 1
ATOM 5958 C C . LYS B 1 352 ? 19.734 -3.486 -13.945 1 81.31 352 LYS B C 1
ATOM 5960 O O . LYS B 1 352 ? 19.141 -2.986 -14.906 1 81.31 352 LYS B O 1
ATOM 5965 N N . THR B 1 353 ? 19.203 -3.838 -12.906 1 83.38 353 THR B N 1
ATOM 5966 C CA . THR B 1 353 ? 17.766 -3.635 -12.711 1 83.38 353 THR B CA 1
ATOM 5967 C C . THR B 1 353 ? 17.484 -2.242 -12.156 1 83.38 353 THR B C 1
ATOM 5969 O O . THR B 1 353 ? 16.359 -1.767 -12.203 1 83.38 353 THR B O 1
ATOM 5972 N N . PHE B 1 354 ? 18.453 -1.562 -11.625 1 85.88 354 PHE B N 1
ATOM 5973 C CA . PHE B 1 354 ? 18.375 -0.223 -11.047 1 85.88 354 PHE B CA 1
ATOM 5974 C C . PHE B 1 354 ? 19.625 0.586 -11.398 1 85.88 354 PHE B C 1
ATOM 5976 O O . PHE B 1 354 ? 20.734 0.245 -10.969 1 85.88 354 PHE B O 1
ATOM 5983 N N . ASN B 1 355 ? 19.422 1.729 -12.203 1 83.19 355 ASN B N 1
ATOM 5984 C CA . ASN B 1 355 ? 20.609 2.432 -12.688 1 83.19 355 ASN B CA 1
ATOM 5985 C C . ASN B 1 355 ? 20.906 3.668 -11.844 1 83.19 355 ASN B C 1
ATOM 5987 O O . ASN B 1 355 ? 20.172 3.984 -10.914 1 83.19 355 ASN B O 1
ATOM 5991 N N . ASP B 1 356 ? 21.922 4.332 -12.172 1 84.06 356 ASP B N 1
ATOM 5992 C CA . ASP B 1 356 ? 22.422 5.461 -11.391 1 84.06 356 ASP B CA 1
ATOM 5993 C C . ASP B 1 356 ? 21.438 6.633 -11.43 1 84.06 356 ASP B C 1
ATOM 5995 O O . ASP B 1 356 ? 21.266 7.34 -10.438 1 84.06 356 ASP B O 1
ATOM 5999 N N . LYS B 1 357 ? 20.875 6.789 -12.516 1 86.44 357 LYS B N 1
ATOM 6000 C CA . LYS B 1 357 ? 19.891 7.863 -12.648 1 86.44 357 LYS B CA 1
ATOM 6001 C C . LYS B 1 357 ? 18.703 7.633 -11.727 1 86.44 357 LYS B C 1
ATOM 6003 O O . LYS B 1 357 ? 18.188 8.578 -11.117 1 86.44 357 LYS B O 1
ATOM 6008 N N . ALA B 1 358 ? 18.359 6.398 -11.633 1 89.44 358 ALA B N 1
ATOM 6009 C CA . ALA B 1 358 ? 17.25 6.039 -10.758 1 89.44 358 ALA B CA 1
ATOM 6010 C C . ALA B 1 358 ? 17.594 6.281 -9.289 1 89.44 358 ALA B C 1
ATOM 6012 O O . ALA B 1 358 ? 16.766 6.734 -8.508 1 89.44 358 ALA B O 1
ATOM 6013 N N . THR B 1 359 ? 18.797 6.023 -8.93 1 92.19 359 THR B N 1
ATOM 6014 C CA . THR B 1 359 ? 19.234 6.25 -7.555 1 92.19 359 THR B CA 1
ATOM 6015 C C . THR B 1 359 ? 19.25 7.738 -7.227 1 92.19 359 THR B C 1
ATOM 6017 O O . THR B 1 359 ? 18.812 8.148 -6.148 1 92.19 359 THR B O 1
ATOM 6020 N N . SER B 1 360 ? 19.734 8.531 -8.125 1 92.38 360 SER B N 1
ATOM 6021 C CA . SER B 1 360 ? 19.75 9.977 -7.926 1 92.38 360 SER B CA 1
ATOM 6022 C C . SER B 1 360 ? 18.328 10.531 -7.777 1 92.38 360 SER B C 1
ATOM 6024 O O . SER B 1 360 ? 18.094 11.445 -6.984 1 92.38 360 SER B O 1
ATOM 6026 N N . THR B 1 361 ? 17.516 9.984 -8.602 1 93.44 361 THR B N 1
ATOM 6027 C CA . THR B 1 361 ? 16.125 10.391 -8.516 1 93.44 361 THR B CA 1
ATOM 6028 C C . THR B 1 361 ? 15.539 10.031 -7.148 1 93.44 361 THR B C 1
ATOM 6030 O O . THR B 1 361 ? 14.789 10.812 -6.562 1 93.44 361 THR B O 1
ATOM 6033 N N . LEU B 1 362 ? 15.914 8.852 -6.664 1 95.94 362 LEU B N 1
ATOM 6034 C CA . LEU B 1 362 ? 15.477 8.422 -5.34 1 95.94 362 LEU B CA 1
ATOM 6035 C C . LEU B 1 362 ? 15.945 9.406 -4.27 1 95.94 362 LEU B C 1
ATOM 6037 O O . LEU B 1 362 ? 15.148 9.836 -3.428 1 95.94 362 LEU B O 1
ATOM 6041 N N . ILE B 1 363 ? 17.109 9.844 -4.367 1 97 363 ILE B N 1
ATOM 6042 C CA . ILE B 1 363 ? 17.688 10.766 -3.391 1 97 363 ILE B CA 1
ATOM 6043 C C . ILE B 1 363 ? 17 12.125 -3.506 1 97 363 ILE B C 1
ATOM 6045 O O . ILE B 1 363 ? 16.703 12.766 -2.496 1 97 363 ILE B O 1
ATOM 6049 N N . ARG B 1 364 ? 16.75 12.547 -4.699 1 96.19 364 ARG B N 1
ATOM 6050 C CA . ARG B 1 364 ? 16.062 13.812 -4.918 1 96.19 364 ARG B CA 1
ATOM 6051 C C . ARG B 1 364 ? 14.664 13.789 -4.309 1 96.19 364 ARG B C 1
ATOM 6053 O O . ARG B 1 364 ? 14.234 14.758 -3.686 1 96.19 364 ARG B O 1
ATOM 6060 N N . CYS B 1 365 ? 14.008 12.711 -4.535 1 96.88 365 CYS B N 1
ATOM 6061 C CA . CYS B 1 365 ? 12.672 12.578 -3.957 1 96.88 365 CYS B CA 1
ATOM 6062 C C . CYS B 1 365 ? 12.727 12.656 -2.438 1 96.88 365 CYS B C 1
ATOM 6064 O O . CYS B 1 365 ? 11.922 13.359 -1.819 1 96.88 365 CYS B O 1
ATOM 6066 N N . LEU B 1 366 ? 13.695 11.977 -1.878 1 98.12 366 LEU B N 1
ATOM 6067 C CA . LEU B 1 366 ? 13.859 12 -0.429 1 98.12 366 LEU B CA 1
ATOM 6068 C C . LEU B 1 366 ? 14.164 13.414 0.057 1 98.12 366 LEU B C 1
ATOM 6070 O O . LEU B 1 366 ? 13.672 13.836 1.107 1 98.12 366 LEU B O 1
ATOM 6074 N N . ASP B 1 367 ? 14.914 14.125 -0.696 1 98.19 367 ASP B N 1
ATOM 6075 C CA . ASP B 1 367 ? 15.266 15.508 -0.398 1 98.19 367 ASP B CA 1
ATOM 6076 C C . ASP B 1 367 ? 14.023 16.391 -0.359 1 98.19 367 ASP B C 1
ATOM 6078 O O . ASP B 1 367 ? 13.773 17.078 0.631 1 98.19 367 ASP B O 1
ATOM 6082 N N . LEU B 1 368 ? 13.258 16.297 -1.362 1 97.12 368 LEU B N 1
ATOM 6083 C CA . LEU B 1 368 ? 12.078 17.156 -1.484 1 97.12 368 LEU B CA 1
ATOM 6084 C C . LEU B 1 368 ? 11.062 16.828 -0.395 1 97.12 368 LEU B C 1
ATOM 6086 O O . LEU B 1 368 ? 10.453 17.734 0.179 1 97.12 368 LEU B O 1
ATOM 6090 N N . ILE B 1 369 ? 10.875 15.578 -0.123 1 98 369 ILE B N 1
ATOM 6091 C CA . ILE B 1 369 ? 9.906 15.156 0.887 1 98 369 ILE B CA 1
ATOM 6092 C C . ILE B 1 369 ? 10.383 15.594 2.27 1 98 369 ILE B C 1
ATOM 6094 O O . ILE B 1 369 ? 9.609 16.156 3.053 1 98 369 ILE B O 1
ATOM 6098 N N . THR B 1 370 ? 11.672 15.359 2.516 1 98.62 370 THR B N 1
ATOM 6099 C CA . THR B 1 370 ? 12.242 15.742 3.803 1 98.62 370 THR B CA 1
ATOM 6100 C C . THR B 1 370 ? 12.18 17.25 3.99 1 98.62 370 THR B C 1
ATOM 6102 O O . THR B 1 370 ? 11.812 17.734 5.066 1 98.62 370 THR B O 1
ATOM 6105 N N . ALA B 1 371 ? 12.484 17.969 2.969 1 98.25 371 ALA B N 1
ATOM 6106 C CA . ALA B 1 371 ? 12.461 19.422 3.027 1 98.25 371 ALA B CA 1
ATOM 6107 C C . ALA B 1 371 ? 11.047 19.938 3.291 1 98.25 371 ALA B C 1
ATOM 6109 O O . ALA B 1 371 ? 10.859 20.891 4.051 1 98.25 371 ALA B O 1
ATOM 6110 N N . LYS B 1 372 ? 10.125 19.344 2.648 1 97.12 372 LYS B N 1
ATOM 6111 C CA . LYS B 1 372 ? 8.727 19.719 2.848 1 97.12 372 LYS B CA 1
ATOM 6112 C C . LYS B 1 372 ? 8.328 19.594 4.316 1 97.12 372 LYS B C 1
ATOM 6114 O O . LYS B 1 372 ? 7.68 20.484 4.863 1 97.12 372 LYS B O 1
ATOM 6119 N N . ILE B 1 373 ? 8.727 18.547 4.938 1 98.12 373 ILE B N 1
ATOM 6120 C CA . ILE B 1 373 ? 8.383 18.297 6.332 1 98.12 373 ILE B CA 1
ATOM 6121 C C . ILE B 1 373 ? 9.148 19.25 7.238 1 98.12 373 ILE B C 1
ATOM 6123 O O . ILE B 1 373 ? 8.547 19.969 8.047 1 98.12 373 ILE B O 1
ATOM 6127 N N . CYS B 1 374 ? 10.422 19.344 7.035 1 98.06 374 CYS B N 1
ATOM 6128 C CA . CYS B 1 374 ? 11.289 20.078 7.941 1 98.06 374 CYS B CA 1
ATOM 6129 C C . CYS B 1 374 ? 11 21.578 7.867 1 98.06 374 CYS B C 1
ATOM 6131 O O . CYS B 1 374 ? 10.953 22.25 8.898 1 98.06 374 CYS B O 1
ATOM 6133 N N . HIS B 1 375 ? 10.812 22.062 6.711 1 96.06 375 HIS B N 1
ATOM 6134 C CA . HIS B 1 375 ? 10.539 23.484 6.539 1 96.06 375 HIS B CA 1
ATOM 6135 C C . HIS B 1 375 ? 9.289 23.906 7.309 1 96.06 375 HIS B C 1
ATOM 6137 O O . HIS B 1 375 ? 9.305 24.906 8.016 1 96.06 375 HIS B O 1
ATOM 6143 N N . ARG B 1 376 ? 8.328 23.156 7.242 1 96.5 376 ARG B N 1
ATOM 6144 C CA . ARG B 1 376 ? 7.055 23.516 7.848 1 96.5 376 ARG B CA 1
ATOM 6145 C C . ARG B 1 376 ? 7.09 23.312 9.359 1 96.5 376 ARG B C 1
ATOM 6147 O O . ARG B 1 376 ? 6.465 24.062 10.109 1 96.5 376 ARG B O 1
ATOM 6154 N N . ILE B 1 377 ? 7.793 22.297 9.781 1 96.75 377 ILE B N 1
ATOM 6155 C CA . ILE B 1 377 ? 7.922 22.125 11.219 1 96.75 377 ILE B CA 1
ATOM 6156 C C . ILE B 1 377 ? 8.758 23.25 11.812 1 96.75 377 ILE B C 1
ATOM 6158 O O . ILE B 1 377 ? 8.453 23.766 12.891 1 96.75 377 ILE B O 1
ATOM 6162 N N . GLU B 1 378 ? 9.75 23.719 11.117 1 95 378 GLU B N 1
ATOM 6163 C CA . GLU B 1 378 ? 10.57 24.828 11.578 1 95 378 GLU B CA 1
ATOM 6164 C C . GLU B 1 378 ? 9.742 26.109 11.719 1 95 378 GLU B C 1
ATOM 6166 O O . GLU B 1 378 ? 9.898 26.859 12.68 1 95 378 GLU B O 1
ATOM 6171 N N . GLN B 1 379 ? 8.906 26.234 10.82 1 92.56 379 GLN B N 1
ATOM 6172 C CA . GLN B 1 379 ? 8.039 27.406 10.836 1 92.56 379 GLN B CA 1
ATOM 6173 C C . GLN B 1 379 ? 7.016 27.312 11.969 1 92.56 379 GLN B C 1
ATOM 6175 O O . GLN B 1 379 ? 6.414 28.328 12.352 1 92.56 379 GLN B O 1
ATOM 6180 N N . ASP B 1 380 ? 6.859 26.172 12.523 1 91 380 ASP B N 1
ATOM 6181 C CA . ASP B 1 380 ? 5.828 25.938 13.523 1 91 380 ASP B CA 1
ATOM 6182 C C . ASP B 1 380 ? 6.402 26.031 14.938 1 91 380 ASP B C 1
ATOM 6184 O O . ASP B 1 380 ? 5.656 26.078 15.914 1 91 380 ASP B O 1
ATOM 6188 N N . ILE B 1 381 ? 7.625 25.953 15.188 1 89.19 381 ILE B N 1
ATOM 6189 C CA . ILE B 1 381 ? 8.164 25.969 16.547 1 89.19 381 ILE B CA 1
ATOM 6190 C C . ILE B 1 381 ? 8.922 27.281 16.766 1 89.19 381 ILE B C 1
ATOM 6192 O O . ILE B 1 381 ? 9.219 27.641 17.906 1 89.19 381 ILE B O 1
ATOM 6196 N N . GLY B 1 382 ? 8.992 28.156 15.875 1 75.69 382 GLY B N 1
ATOM 6197 C CA . GLY B 1 382 ? 9.602 29.453 16.047 1 75.69 382 GLY B CA 1
ATOM 6198 C C . GLY B 1 382 ? 11.031 29.391 16.562 1 75.69 382 GLY B C 1
ATOM 6199 O O . GLY B 1 382 ? 11.727 28.391 16.328 1 75.69 382 GLY B O 1
ATOM 6200 N N . VAL B 1 383 ? 11.633 30.562 17 1 66.25 383 VAL B N 1
ATOM 6201 C CA . VAL B 1 383 ? 13.008 30.672 17.469 1 66.25 383 VAL B CA 1
ATOM 6202 C C . VAL B 1 383 ? 13.055 30.484 18.984 1 66.25 383 VAL B C 1
ATOM 6204 O O . VAL B 1 383 ? 12.219 31.031 19.703 1 66.25 383 VAL B O 1
ATOM 6207 N N . ALA B 1 384 ? 13.445 29.266 19.469 1 50.81 384 ALA B N 1
ATOM 6208 C CA . ALA B 1 384 ? 13.547 29.031 20.906 1 50.81 384 ALA B CA 1
ATOM 6209 C C . ALA B 1 384 ? 14 30.281 21.625 1 50.81 384 ALA B C 1
ATOM 6211 O O . ALA B 1 384 ? 14.961 30.938 21.219 1 50.81 384 ALA B O 1
ATOM 6212 N N . GLN B 1 385 ? 13.078 31.141 22.141 1 44.25 385 GLN B N 1
ATOM 6213 C CA . GLN B 1 385 ? 13.594 32.125 23.094 1 44.25 385 GLN B CA 1
ATOM 6214 C C . GLN B 1 385 ? 14.383 31.453 24.219 1 44.25 385 GLN B C 1
ATOM 6216 O O . GLN B 1 385 ? 14.07 30.328 24.609 1 44.25 385 GLN B O 1
#

Solvent-accessible surface area (backbone atoms only — not comparable to full-atom values): 41388 Å² total; per-residue (Å²): 129,86,79,72,59,73,84,72,55,76,64,64,87,84,61,82,79,58,66,68,56,51,53,53,49,49,35,26,68,64,38,74,36,55,27,26,40,18,39,41,48,50,83,35,44,36,76,9,43,72,42,83,49,97,91,38,77,42,82,45,61,71,89,65,55,69,63,54,23,50,50,45,40,50,41,42,30,45,34,47,66,77,66,34,56,29,32,75,41,83,56,78,89,50,86,34,57,25,26,20,61,83,38,45,40,57,51,51,23,36,56,72,36,46,30,42,52,37,41,27,36,30,61,48,86,84,69,89,58,88,37,28,30,37,30,31,34,26,43,62,56,89,91,42,74,75,43,74,41,52,76,48,73,45,52,36,79,70,53,96,68,73,55,57,74,68,62,91,66,78,64,88,53,52,60,60,55,41,47,52,54,27,50,52,32,49,54,48,33,51,50,51,56,68,53,50,42,68,81,67,85,71,93,37,53,54,34,46,52,36,17,50,28,49,52,49,26,51,49,40,51,51,32,40,55,27,48,76,69,69,36,54,65,63,28,37,34,53,48,40,26,50,51,37,39,48,35,54,45,49,60,27,67,38,39,48,84,63,36,47,57,52,45,49,46,58,58,72,35,52,72,67,51,46,54,51,49,51,48,61,75,38,63,55,91,45,60,66,59,39,50,52,49,48,59,45,56,41,43,57,54,54,42,72,70,33,73,66,54,39,29,44,41,34,70,73,20,53,67,47,40,62,56,51,43,49,52,23,45,38,55,36,52,43,36,44,62,53,34,57,56,42,27,50,38,78,83,34,72,82,61,79,84,72,54,70,69,57,51,52,50,52,52,49,51,50,31,36,53,50,24,54,50,50,55,53,52,51,30,60,62,26,55,82,122,128,85,78,73,60,72,84,71,54,76,66,66,89,84,61,82,80,59,67,67,56,51,54,49,50,50,34,28,69,65,37,74,34,55,28,26,42,18,40,41,48,50,83,36,44,36,76,9,43,72,42,84,48,97,91,38,78,43,82,44,63,72,87,67,56,69,63,55,21,51,50,47,41,50,41,41,30,45,32,47,66,79,66,35,56,29,33,74,42,84,56,77,90,49,86,34,58,24,26,20,61,84,36,46,41,58,50,50,23,35,55,74,37,46,31,42,52,38,41,26,37,30,62,47,85,84,70,87,57,86,38,30,29,37,31,31,34,26,41,64,58,88,90,41,72,75,44,73,41,53,77,48,74,43,53,35,79,70,51,99,68,73,55,60,73,68,62,91,66,76,65,88,53,52,62,60,54,41,46,53,55,28,49,53,33,48,52,48,32,51,51,50,55,68,52,49,41,72,85,67,86,70,93,38,53,55,34,46,53,35,18,51,27,49,52,48,26,50,48,40,52,51,32,40,54,28,48,77,70,68,35,53,66,64,27,38,34,52,47,40,25,49,51,37,39,48,36,56,46,49,60,27,67,38,39,48,85,63,36,47,58,50,47,49,46,57,56,74,34,53,72,69,51,45,52,50,51,51,47,61,75,39,63,55,92,47,60,65,61,39,50,53,51,48,58,46,57,42,43,57,56,54,44,74,72,33,71,66,55,39,31,46,42,34,70,74,18,53,66,48,41,62,59,51,44,50,52,22,45,38,54,38,51,42,36,47,63,54,33,57,57,42,26,50,38,77,83,35,70,82,59,78,85,74,55,70,68,56,51,52,49,51,51,50,51,52,32,37,51,49,24,54,50,51,54,52,52,53,29,59,60,26,56,80,125

Secondary structure (DSSP, 8-state):
-----GGG----TT----HHHHHHHHHHHTTSS-EEEEEEEGGGEEESEEEEETTEEEEE-----HHHHHHHHHHHHTT----EEEEE---TTSS-SEEESS-HHHHHHHHHHT--EEEEEES-SS---SS-EEEEEEEEETTEEEEEEEEEEEPPPP-S----SS-S---S-HHHHHHHHHHHHHHHHHHHHHH--S--SS--HHHHHHHHHHHHHHHHHHHHHHHHTT-HHHHHHHHHHHHHHHHHHHHHHH-HHHHHHHHHHHHH--HHHHHHHHHHH---S-HHHHHHHHHHHHHHHHHHH-HHHHHHHSTTHHHHIIIIIHHHHHHHHT-HHHHHHHHHHHH-TT--SS-HHHHHHHHHHHHHHHHHHHHHHHHHH----/-----GGG----TT----HHHHHHHHHHHTTSS-EEEEEEEGGGEEESEEEEETTEEEEE-----HHHHHHHHHHHHTT----EEEEE---TTSS-SEEESS-HHHHHHHHHHT--EEEEEES-SS---SS-EEEEEEEEETTEEEEEEEEEEEPPPP-S----SS-S---S-HHHHHHHHHHHHHHHHHHHHHH--S--SS--HHHHHHHHHHHHHHHHHHHHHHHHTT-HHHHHHHHHHHHHHHHHHHHHHH-HHHHHHHHHHHHH--HHHHHHHHHHH---S-HHHHHHHHHHHHHHHHHHH-HHHHHHHSTTHHHHIIIIIHHHHHHHHT-HHHHHHHHHHHH-TT--SS-HHHHHHHHHHHHHHHHHHHHHHHHHH----